Protein 3PQ1 (pdb70)

Organism: Homo sapiens (NCBI:txid9606)

InterPro domains:
  IPR002058 PAP/25A-associated [PF03828] (440-483)
  IPR041252 RL domain [PF17797] (63-131)
  IPR043519 Nucleotidyltransferase superfamily [G3DSA:3.30.460.10] (200-332)
  IPR043519 Nucleotidyltransferase superfamily [SSF81301] (184-344)
  IPR054708 Poly(A) RNA polymerase, mitochondrial-like, central palm domain [PF22600] (186-344)

Structure (mmCIF, N/CA/C/O backbone):
data_3PQ1
#
_entry.id   3PQ1
#
_cell.length_a   68.680
_cell.length_b   76.880
_cell.length_c   87.630
_cell.angle_alpha   90.00
_cell.angle_beta   103.39
_cell.angle_gamma   90.00
#
_symmetry.space_group_name_H-M   'P 1 21 1'
#
loop_
_atom_site.group_PDB
_atom_site.id
_atom_site.type_symbol
_atom_site.label_atom_id
_atom_site.label_alt_id
_atom_site.label_comp_id
_atom_site.label_asym_id
_atom_site.label_entity_id
_atom_site.label_seq_id
_atom_site.pdbx_PDB_ins_code
_atom_site.Cartn_x
_atom_site.Cartn_y
_atom_site.Cartn_z
_atom_site.occupancy
_atom_site.B_iso_or_equiv
_atom_site.auth_seq_id
_atom_site.auth_comp_id
_atom_site.auth_asym_id
_atom_site.auth_atom_id
_atom_site.pdbx_PDB_model_num
ATOM 1 N N . ARG A 1 40 ? 67.622 24.682 -16.650 1.00 33.11 62 ARG A N 1
ATOM 2 C CA . ARG A 1 40 ? 67.372 23.736 -15.559 1.00 47.79 62 ARG A CA 1
ATOM 3 C C . ARG A 1 40 ? 65.962 23.841 -14.982 1.00 61.63 62 ARG A C 1
ATOM 4 O O . ARG A 1 40 ? 65.665 23.173 -14.001 1.00 80.34 62 ARG A O 1
ATOM 12 N N . PHE A 1 41 ? 65.103 24.683 -15.561 1.00 54.40 63 PHE A N 1
ATOM 13 C CA . PHE A 1 41 ? 63.671 24.674 -15.215 1.00 52.98 63 PHE A CA 1
ATOM 14 C C . PHE A 1 41 ? 62.868 23.969 -16.296 1.00 46.75 63 PHE A C 1
ATOM 15 O O . PHE A 1 41 ? 62.144 23.022 -16.012 1.00 40.90 63 PHE A O 1
ATOM 23 N N . SER A 1 42 ? 62.983 24.433 -17.534 1.00 30.65 64 SER A N 1
ATOM 24 C CA . SER A 1 42 ? 62.257 23.802 -18.612 1.00 43.55 64 SER A CA 1
ATOM 25 C C . SER A 1 42 ? 62.633 22.331 -18.556 1.00 36.73 64 SER A C 1
ATOM 26 O O . SER A 1 42 ? 61.790 21.445 -18.701 1.00 30.41 64 SER A O 1
ATOM 29 N N . GLU A 1 43 ? 63.911 22.091 -18.299 1.00 48.87 65 GLU A N 1
ATOM 30 C CA . GLU A 1 43 ? 64.470 20.747 -18.177 1.00 56.47 65 GLU A CA 1
ATOM 31 C C . GLU A 1 43 ? 63.816 19.899 -17.065 1.00 40.88 65 GLU A C 1
ATOM 32 O O . GLU A 1 43 ? 63.280 18.826 -17.311 1.00 43.95 65 GLU A O 1
ATOM 46 N N . GLN A 1 45 ? 61.018 20.260 -15.551 1.00 35.83 67 GLN A N 1
ATOM 47 C CA . GLN A 1 45 ? 59.609 19.993 -15.851 1.00 46.33 67 GLN A CA 1
ATOM 48 C C . GLN A 1 45 ? 59.375 18.813 -16.801 1.00 39.38 67 GLN A C 1
ATOM 49 O O . GLN A 1 45 ? 58.355 18.153 -16.721 1.00 26.62 67 GLN A O 1
ATOM 55 N N . ASN A 1 46 ? 60.319 18.553 -17.696 1.00 42.40 68 ASN A N 1
ATOM 56 C CA . ASN A 1 46 ? 60.165 17.489 -18.678 1.00 34.32 68 ASN A CA 1
ATOM 57 C C . ASN A 1 46 ? 60.463 16.105 -18.134 1.00 41.66 68 ASN A C 1
ATOM 58 O O . ASN A 1 46 ? 59.815 15.136 -18.519 1.00 52.53 68 ASN A O 1
ATOM 63 N N . GLU A 1 47 ? 61.456 16.017 -17.254 1.00 44.16 69 GLU A N 1
ATOM 64 C CA . GLU A 1 47 ? 61.822 14.754 -16.615 1.00 50.03 69 GLU A CA 1
ATOM 65 C C . GLU A 1 47 ? 60.689 14.351 -15.673 1.00 56.85 69 GLU A C 1
ATOM 66 O O . GLU A 1 47 ? 60.406 13.168 -15.464 1.00 46.63 69 GLU A O 1
ATOM 72 N N . ARG A 1 48 ? 60.032 15.363 -15.121 1.00 57.68 70 ARG A N 1
ATOM 73 C CA . ARG A 1 48 ? 58.959 15.178 -14.156 1.00 60.26 70 ARG A CA 1
ATOM 74 C C . ARG A 1 48 ? 57.689 14.739 -14.872 1.00 43.55 70 ARG A C 1
ATOM 75 O O . ARG A 1 48 ? 56.890 13.975 -14.340 1.00 31.94 70 ARG A O 1
ATOM 83 N N . ARG A 1 49 ? 57.520 15.252 -16.086 1.00 33.06 71 ARG A N 1
ATOM 84 C CA . ARG A 1 49 ? 56.379 14.950 -16.927 1.00 28.36 71 ARG A CA 1
ATOM 85 C C . ARG A 1 49 ? 56.564 13.560 -17.497 1.00 36.57 71 ARG A C 1
ATOM 86 O O . ARG A 1 49 ? 55.709 12.696 -17.319 1.00 56.43 71 ARG A O 1
ATOM 94 N N . GLU A 1 50 ? 57.681 13.336 -18.176 1.00 29.82 72 GLU A N 1
ATOM 95 C CA . GLU A 1 50 ? 58.013 11.996 -18.641 1.00 46.52 72 GLU A CA 1
ATOM 96 C C . GLU A 1 50 ? 57.850 11.008 -17.487 1.00 54.33 72 GLU A C 1
ATOM 97 O O . GLU A 1 50 ? 57.491 9.847 -17.695 1.00 47.76 72 GLU A O 1
ATOM 103 N N . GLN A 1 51 ? 58.111 11.489 -16.271 1.00 54.06 73 GLN A N 1
ATOM 104 C CA . GLN A 1 51 ? 58.047 10.675 -15.060 1.00 62.66 73 GLN A CA 1
ATOM 105 C C . GLN A 1 51 ? 56.622 10.181 -14.781 1.00 57.01 73 GLN A C 1
ATOM 106 O O . GLN A 1 51 ? 56.413 9.007 -14.485 1.00 42.46 73 GLN A O 1
ATOM 112 N N . ALA A 1 52 ? 55.644 11.073 -14.894 1.00 42.18 74 ALA A N 1
ATOM 113 C CA . ALA A 1 52 ? 54.262 10.716 -14.617 1.00 7.51 74 ALA A CA 1
ATOM 114 C C . ALA A 1 52 ? 53.681 9.851 -15.721 1.00 30.13 74 ALA A C 1
ATOM 115 O O . ALA A 1 52 ? 52.719 9.117 -15.518 1.00 43.41 74 ALA A O 1
ATOM 117 N N . GLN A 1 53 ? 54.267 9.953 -16.901 1.00 11.80 75 GLN A N 1
ATOM 118 C CA . GLN A 1 53 ? 53.809 9.180 -18.031 1.00 27.71 75 GLN A CA 1
ATOM 119 C C . GLN A 1 53 ? 53.879 7.699 -17.725 1.00 41.12 75 GLN A C 1
ATOM 120 O O . GLN A 1 53 ? 53.048 6.925 -18.217 1.00 41.38 75 GLN A O 1
ATOM 126 N N . ARG A 1 54 ? 54.866 7.315 -16.909 1.00 28.96 76 ARG A N 1
ATOM 127 C CA . ARG A 1 54 ? 55.079 5.917 -16.535 1.00 29.24 76 ARG A CA 1
ATOM 128 C C . ARG A 1 54 ? 54.468 5.659 -15.192 1.00 12.08 76 ARG A C 1
ATOM 129 O O . ARG A 1 54 ? 54.611 4.598 -14.630 1.00 26.23 76 ARG A O 1
ATOM 137 N N . THR A 1 55 ? 53.775 6.650 -14.677 1.00 30.43 77 THR A N 1
ATOM 138 C CA . THR A 1 55 ? 53.119 6.514 -13.393 1.00 53.15 77 THR A CA 1
ATOM 139 C C . THR A 1 55 ? 51.626 6.195 -13.554 1.00 48.55 77 THR A C 1
ATOM 140 O O . THR A 1 55 ? 50.972 6.641 -14.488 1.00 52.55 77 THR A O 1
ATOM 144 N N . VAL A 1 56 ? 51.106 5.401 -12.635 1.00 30.32 78 VAL A N 1
ATOM 145 C CA . VAL A 1 56 ? 49.731 4.965 -12.665 1.00 21.62 78 VAL A CA 1
ATOM 146 C C . VAL A 1 56 ? 49.124 5.191 -11.279 1.00 28.55 78 VAL A C 1
ATOM 147 O O . VAL A 1 56 ? 49.784 4.983 -10.282 1.00 34.05 78 VAL A O 1
ATOM 151 N N . LEU A 1 57 ? 47.873 5.624 -11.203 1.00 15.23 79 LEU A N 1
ATOM 152 C CA . LEU A 1 57 ? 47.248 5.881 -9.915 1.00 7.67 79 LEU A CA 1
ATOM 153 C C . LEU A 1 57 ? 46.139 4.883 -9.614 1.00 33.77 79 LEU A C 1
ATOM 154 O O . LEU A 1 57 ? 45.108 4.885 -10.264 1.00 44.28 79 LEU A O 1
ATOM 159 N N . ILE A 1 58 ? 46.345 4.054 -8.603 1.00 21.44 80 ILE A N 1
ATOM 160 C CA . ILE A 1 58 ? 45.435 2.961 -8.283 1.00 10.48 80 ILE A CA 1
ATOM 161 C C . ILE A 1 58 ? 44.635 3.211 -7.021 1.00 17.00 80 ILE A C 1
ATOM 162 O O . ILE A 1 58 ? 45.166 3.670 -6.032 1.00 24.89 80 ILE A O 1
ATOM 167 N N . HIS A 1 59 ? 43.351 2.900 -7.045 1.00 32.15 81 HIS A N 1
ATOM 168 C CA . HIS A 1 59 ? 42.521 3.019 -5.849 1.00 38.97 81 HIS A CA 1
ATOM 169 C C . HIS A 1 59 ? 42.388 1.637 -5.229 1.00 52.08 81 HIS A C 1
ATOM 170 O O . HIS A 1 59 ? 42.310 0.634 -5.945 1.00 68.86 81 HIS A O 1
ATOM 177 N N . CYS A 1 60 ? 42.367 1.576 -3.902 1.00 30.52 82 CYS A N 1
ATOM 178 C CA . CYS A 1 60 ? 42.422 0.284 -3.219 1.00 56.72 82 CYS A CA 1
ATOM 179 C C . CYS A 1 60 ? 41.552 0.180 -1.964 1.00 69.80 82 CYS A C 1
ATOM 180 O O . CYS A 1 60 ? 41.051 1.182 -1.476 1.00 91.28 82 CYS A O 1
ATOM 183 N N . PRO A 1 61 ? 41.344 -1.047 -1.460 1.00 46.94 83 PRO A N 1
ATOM 184 C CA . PRO A 1 61 ? 40.453 -1.269 -0.323 1.00 51.98 83 PRO A CA 1
ATOM 185 C C . PRO A 1 61 ? 41.136 -0.766 0.916 1.00 72.92 83 PRO A C 1
ATOM 186 O O . PRO A 1 61 ? 40.999 0.404 1.252 1.00 91.33 83 PRO A O 1
ATOM 190 N N . GLU A 1 62 ? 41.888 -1.643 1.573 1.00 79.23 84 GLU A N 1
ATOM 191 C CA . GLU A 1 62 ? 42.641 -1.259 2.758 1.00 78.69 84 GLU A CA 1
ATOM 192 C C . GLU A 1 62 ? 43.632 -2.320 3.234 1.00 77.65 84 GLU A C 1
ATOM 193 O O . GLU A 1 62 ? 43.730 -2.576 4.430 1.00 72.07 84 GLU A O 1
ATOM 199 N N . LYS A 1 63 ? 44.373 -2.934 2.312 1.00 82.29 85 LYS A N 1
ATOM 200 C CA . LYS A 1 63 ? 45.429 -3.872 2.705 1.00 67.43 85 LYS A CA 1
ATOM 201 C C . LYS A 1 63 ? 46.625 -3.849 1.766 1.00 43.76 85 LYS A C 1
ATOM 202 O O . LYS A 1 63 ? 47.561 -4.637 1.939 1.00 38.45 85 LYS A O 1
ATOM 208 N N . ASN A 1 67 ? 52.740 -5.952 0.292 1.00 39.28 89 ASN A N 1
ATOM 209 C CA . ASN A 1 67 ? 53.728 -6.645 -0.541 1.00 71.58 89 ASN A CA 1
ATOM 210 C C . ASN A 1 67 ? 53.120 -7.687 -1.472 1.00 81.82 89 ASN A C 1
ATOM 211 O O . ASN A 1 67 ? 53.660 -7.949 -2.544 1.00 95.91 89 ASN A O 1
ATOM 216 N N . LYS A 1 68 ? 51.991 -8.266 -1.075 1.00 60.87 90 LYS A N 1
ATOM 217 C CA . LYS A 1 68 ? 51.230 -9.092 -2.000 1.00 66.82 90 LYS A CA 1
ATOM 218 C C . LYS A 1 68 ? 50.786 -8.153 -3.111 1.00 72.81 90 LYS A C 1
ATOM 219 O O . LYS A 1 68 ? 50.562 -8.556 -4.256 1.00 61.20 90 LYS A O 1
ATOM 225 N N . PHE A 1 69 ? 50.691 -6.879 -2.754 1.00 73.95 91 PHE A N 1
ATOM 226 C CA . PHE A 1 69 ? 50.164 -5.866 -3.646 1.00 71.82 91 PHE A CA 1
ATOM 227 C C . PHE A 1 69 ? 51.189 -5.443 -4.709 1.00 61.24 91 PHE A C 1
ATOM 228 O O . PHE A 1 69 ? 50.858 -5.241 -5.881 1.00 42.45 91 PHE A O 1
ATOM 236 N N . LEU A 1 70 ? 52.443 -5.310 -4.322 1.00 28.35 92 LEU A N 1
ATOM 237 C CA . LEU A 1 70 ? 53.429 -5.065 -5.344 1.00 26.33 92 LEU A CA 1
ATOM 238 C C . LEU A 1 70 ? 53.667 -6.375 -6.065 1.00 38.48 92 LEU A C 1
ATOM 239 O O . LEU A 1 70 ? 53.803 -6.390 -7.281 1.00 41.10 92 LEU A O 1
ATOM 244 N N . LYS A 1 71 ? 53.679 -7.480 -5.319 1.00 32.62 93 LYS A N 1
ATOM 245 C CA . LYS A 1 71 ? 53.877 -8.800 -5.921 1.00 44.58 93 LYS A CA 1
ATOM 246 C C . LYS A 1 71 ? 52.956 -8.961 -7.104 1.00 43.95 93 LYS A C 1
ATOM 247 O O . LYS A 1 71 ? 53.309 -9.558 -8.119 1.00 26.98 93 LYS A O 1
ATOM 253 N N . TYR A 1 72 ? 51.747 -8.448 -6.930 1.00 63.09 94 TYR A N 1
ATOM 254 C CA . TYR A 1 72 ? 50.798 -8.295 -8.010 1.00 51.70 94 TYR A CA 1
ATOM 255 C C . TYR A 1 72 ? 51.387 -7.363 -9.069 1.00 42.69 94 TYR A C 1
ATOM 256 O O . TYR A 1 72 ? 52.083 -7.816 -9.957 1.00 33.70 94 TYR A O 1
ATOM 265 N N . LEU A 1 73 ? 51.143 -6.062 -8.961 1.00 38.64 95 LEU A N 1
ATOM 266 C CA . LEU A 1 73 ? 51.619 -5.121 -9.977 1.00 25.74 95 LEU A CA 1
ATOM 267 C C . LEU A 1 73 ? 52.989 -5.460 -10.546 1.00 25.83 95 LEU A C 1
ATOM 268 O O . LEU A 1 73 ? 53.303 -5.103 -11.667 1.00 35.48 95 LEU A O 1
ATOM 273 N N . SER A 1 74 ? 53.818 -6.145 -9.782 1.00 23.13 96 SER A N 1
ATOM 274 C CA . SER A 1 74 ? 55.164 -6.407 -10.252 1.00 34.01 96 SER A CA 1
ATOM 275 C C . SER A 1 74 ? 55.101 -7.208 -11.528 1.00 47.11 96 SER A C 1
ATOM 276 O O . SER A 1 74 ? 56.033 -7.180 -12.318 1.00 73.90 96 SER A O 1
ATOM 279 N N . GLN A 1 75 ? 53.989 -7.918 -11.723 1.00 64.98 97 GLN A N 1
ATOM 280 C CA . GLN A 1 75 ? 53.827 -8.856 -12.840 1.00 57.63 97 GLN A CA 1
ATOM 281 C C . GLN A 1 75 ? 53.617 -8.137 -14.153 1.00 67.21 97 GLN A C 1
ATOM 282 O O . GLN A 1 75 ? 53.405 -8.779 -15.178 1.00 92.48 97 GLN A O 1
ATOM 288 N N . PHE A 1 76 ? 53.643 -6.809 -14.128 1.00 41.11 98 PHE A N 1
ATOM 289 C CA . PHE A 1 76 ? 53.509 -6.047 -15.358 1.00 19.55 98 PHE A CA 1
ATOM 290 C C . PHE A 1 76 ? 54.803 -5.290 -15.663 1.00 23.78 98 PHE A C 1
ATOM 291 O O . PHE A 1 76 ? 54.796 -4.295 -16.372 1.00 27.32 98 PHE A O 1
ATOM 299 N N . GLY A 1 77 ? 55.923 -5.770 -15.142 1.00 11.15 99 GLY A N 1
ATOM 300 C CA . GLY A 1 77 ? 57.181 -5.072 -15.324 1.00 18.31 99 GLY A CA 1
ATOM 301 C C . GLY A 1 77 ? 57.650 -4.522 -13.989 1.00 41.29 99 GLY A C 1
ATOM 302 O O . GLY A 1 77 ? 56.853 -4.390 -13.059 1.00 29.18 99 GLY A O 1
ATOM 303 N N . PRO A 1 78 ? 58.953 -4.217 -13.883 1.00 48.25 100 PRO A N 1
ATOM 304 C CA . PRO A 1 78 ? 59.613 -3.693 -12.681 1.00 56.71 100 PRO A CA 1
ATOM 305 C C . PRO A 1 78 ? 58.748 -2.809 -11.767 1.00 63.45 100 PRO A C 1
ATOM 306 O O . PRO A 1 78 ? 57.753 -3.309 -11.254 1.00 67.30 100 PRO A O 1
ATOM 310 N N . ILE A 1 79 ? 59.136 -1.552 -11.555 1.00 10.84 101 ILE A N 1
ATOM 311 C CA . ILE A 1 79 ? 58.462 -0.655 -10.603 1.00 50.91 101 ILE A CA 1
ATOM 312 C C . ILE A 1 79 ? 59.462 0.187 -9.786 1.00 46.04 101 ILE A C 1
ATOM 313 O O . ILE A 1 79 ? 60.021 -0.278 -8.780 1.00 31.88 101 ILE A O 1
ATOM 318 N N . ASN A 1 80 ? 59.693 1.427 -10.210 1.00 32.20 102 ASN A N 1
ATOM 319 C CA . ASN A 1 80 ? 60.654 2.270 -9.507 1.00 38.90 102 ASN A CA 1
ATOM 320 C C . ASN A 1 80 ? 60.222 2.468 -8.068 1.00 25.38 102 ASN A C 1
ATOM 321 O O . ASN A 1 80 ? 60.259 1.538 -7.271 1.00 45.07 102 ASN A O 1
ATOM 326 N N . ASN A 1 81 ? 59.802 3.682 -7.737 1.00 14.36 103 ASN A N 1
ATOM 327 C CA . ASN A 1 81 ? 59.205 3.931 -6.439 1.00 35.68 103 ASN A CA 1
ATOM 328 C C . ASN A 1 81 ? 57.706 3.765 -6.493 1.00 40.38 103 ASN A C 1
ATOM 329 O O . ASN A 1 81 ? 57.137 3.412 -7.529 1.00 33.46 103 ASN A O 1
ATOM 334 N N . HIS A 1 82 ? 57.087 4.016 -5.351 1.00 39.75 104 HIS A N 1
ATOM 335 C CA . HIS A 1 82 ? 55.659 3.904 -5.186 1.00 38.96 104 HIS A CA 1
ATOM 336 C C . HIS A 1 82 ? 55.372 4.497 -3.825 1.00 38.41 104 HIS A C 1
ATOM 337 O O . HIS A 1 82 ? 56.285 4.655 -3.012 1.00 48.82 104 HIS A O 1
ATOM 344 N N . PHE A 1 83 ? 54.113 4.830 -3.569 1.00 10.78 105 PHE A N 1
ATOM 345 C CA . PHE A 1 83 ? 53.754 5.408 -2.282 1.00 17.30 105 PHE A CA 1
ATOM 346 C C . PHE A 1 83 ? 52.254 5.511 -2.075 1.00 24.60 105 PHE A C 1
ATOM 347 O O . PHE A 1 83 ? 51.488 5.563 -3.026 1.00 9.53 105 PHE A O 1
ATOM 355 N N . PHE A 1 84 ? 51.851 5.517 -0.809 1.00 35.64 106 PHE A N 1
ATOM 356 C CA . PHE A 1 84 ? 50.446 5.605 -0.445 1.00 24.12 106 PHE A CA 1
ATOM 357 C C . PHE A 1 84 ? 50.077 7.007 -0.007 1.00 27.45 106 PHE A C 1
ATOM 358 O O . PHE A 1 84 ? 50.927 7.875 0.140 1.00 43.84 106 PHE A O 1
ATOM 366 N N . TYR A 1 85 ? 48.793 7.221 0.168 1.00 10.14 107 TYR A N 1
ATOM 367 C CA . TYR A 1 85 ? 48.270 8.478 0.628 1.00 22.84 107 TYR A CA 1
ATOM 368 C C . TYR A 1 85 ? 46.793 8.219 0.586 1.00 23.59 107 TYR A C 1
ATOM 369 O O . TYR A 1 85 ? 46.359 7.243 -0.002 1.00 30.18 107 TYR A O 1
ATOM 378 N N . GLU A 1 86 ? 46.008 9.077 1.207 1.00 21.57 108 GLU A N 1
ATOM 379 C CA . GLU A 1 86 ? 44.587 8.817 1.268 1.00 34.81 108 GLU A CA 1
ATOM 380 C C . GLU A 1 86 ? 43.756 10.084 1.326 1.00 41.06 108 GLU A C 1
ATOM 381 O O . GLU A 1 86 ? 43.755 10.770 2.332 1.00 24.06 108 GLU A O 1
ATOM 387 N N . SER A 1 87 ? 43.059 10.382 0.230 1.00 44.46 109 SER A N 1
ATOM 388 C CA . SER A 1 87 ? 42.180 11.535 0.163 1.00 34.14 109 SER A CA 1
ATOM 389 C C . SER A 1 87 ? 40.970 11.256 1.013 1.00 39.98 109 SER A C 1
ATOM 390 O O . SER A 1 87 ? 41.004 11.467 2.218 1.00 70.30 109 SER A O 1
ATOM 393 N N . PHE A 1 88 ? 39.889 10.791 0.401 1.00 47.09 110 PHE A N 1
ATOM 394 C CA . PHE A 1 88 ? 38.792 10.280 1.214 1.00 62.27 110 PHE A CA 1
ATOM 395 C C . PHE A 1 88 ? 38.674 8.761 1.060 1.00 63.44 110 PHE A C 1
ATOM 396 O O . PHE A 1 88 ? 37.587 8.190 1.134 1.00 77.10 110 PHE A O 1
ATOM 404 N N . GLY A 1 89 ? 39.829 8.132 0.855 1.00 23.52 111 GLY A N 1
ATOM 405 C CA . GLY A 1 89 ? 39.981 6.700 0.749 1.00 13.88 111 GLY A CA 1
ATOM 406 C C . GLY A 1 89 ? 41.461 6.453 0.546 1.00 23.98 111 GLY A C 1
ATOM 407 O O . GLY A 1 89 ? 42.209 7.405 0.488 1.00 30.49 111 GLY A O 1
ATOM 408 N N . LEU A 1 90 ? 41.896 5.205 0.414 1.00 33.15 112 LEU A N 1
ATOM 409 C CA . LEU A 1 90 ? 43.324 4.928 0.332 1.00 24.59 112 LEU A CA 1
ATOM 410 C C . LEU A 1 90 ? 43.779 4.660 -1.084 1.00 9.73 112 LEU A C 1
ATOM 411 O O . LEU A 1 90 ? 43.192 3.844 -1.766 1.00 21.02 112 LEU A O 1
ATOM 416 N N . TYR A 1 91 ? 44.841 5.327 -1.515 1.00 12.14 113 TYR A N 1
ATOM 417 C CA . TYR A 1 91 ? 45.286 5.234 -2.890 1.00 9.14 113 TYR A CA 1
ATOM 418 C C . TYR A 1 91 ? 46.730 4.900 -2.972 1.00 9.18 113 TYR A C 1
ATOM 419 O O . TYR A 1 91 ? 47.501 5.201 -2.081 1.00 29.00 113 TYR A O 1
ATOM 428 N N . ALA A 1 92 ? 47.098 4.293 -4.079 1.00 17.00 114 ALA A N 1
ATOM 429 C CA . ALA A 1 92 ? 48.470 3.934 -4.315 1.00 13.43 114 ALA A CA 1
ATOM 430 C C . ALA A 1 92 ? 48.953 4.733 -5.499 1.00 16.18 114 ALA A C 1
ATOM 431 O O . ALA A 1 92 ? 48.235 4.867 -6.481 1.00 31.70 114 ALA A O 1
ATOM 433 N N . VAL A 1 93 ? 50.154 5.290 -5.399 1.00 19.79 115 VAL A N 1
ATOM 434 C CA . VAL A 1 93 ? 50.770 5.980 -6.522 1.00 8.53 115 VAL A CA 1
ATOM 435 C C . VAL A 1 93 ? 52.015 5.231 -6.957 1.00 21.87 115 VAL A C 1
ATOM 436 O O . VAL A 1 93 ? 53.058 5.329 -6.324 1.00 43.10 115 VAL A O 1
ATOM 440 N N . VAL A 1 94 ? 51.910 4.482 -8.041 1.00 23.35 116 VAL A N 1
ATOM 441 C CA . VAL A 1 94 ? 52.996 3.620 -8.464 1.00 15.54 116 VAL A CA 1
ATOM 442 C C . VAL A 1 94 ? 53.605 4.093 -9.759 1.00 8.61 116 VAL A C 1
ATOM 443 O O . VAL A 1 94 ? 52.901 4.492 -10.665 1.00 61.03 116 VAL A O 1
ATOM 447 N N . GLU A 1 95 ? 54.924 4.031 -9.838 1.00 34.72 117 GLU A N 1
ATOM 448 C CA . GLU A 1 95 ? 55.645 4.487 -11.006 1.00 22.86 117 GLU A CA 1
ATOM 449 C C . GLU A 1 95 ? 56.518 3.378 -11.553 1.00 44.70 117 GLU A C 1
ATOM 450 O O . GLU A 1 95 ? 57.484 2.968 -10.910 1.00 59.00 117 GLU A O 1
ATOM 456 N N . PHE A 1 96 ? 56.171 2.907 -12.747 1.00 49.25 118 PHE A N 1
ATOM 457 C CA . PHE A 1 96 ? 56.860 1.793 -13.389 1.00 45.05 118 PHE A CA 1
ATOM 458 C C . PHE A 1 96 ? 58.196 2.208 -13.991 1.00 45.59 118 PHE A C 1
ATOM 459 O O . PHE A 1 96 ? 58.521 3.396 -14.060 1.00 35.48 118 PHE A O 1
ATOM 467 N N . CYS A 1 97 ? 58.955 1.213 -14.437 1.00 25.80 119 CYS A N 1
ATOM 468 C CA . CYS A 1 97 ? 60.322 1.419 -14.863 1.00 15.61 119 CYS A CA 1
ATOM 469 C C . CYS A 1 97 ? 60.419 1.439 -16.386 1.00 35.80 119 CYS A C 1
ATOM 470 O O . CYS A 1 97 ? 60.898 2.407 -16.982 1.00 29.52 119 CYS A O 1
ATOM 473 N N . SER A 1 101 ? 55.603 -1.364 -21.525 1.00 10.24 123 SER A N 1
ATOM 474 C CA . SER A 1 101 ? 55.661 -0.492 -20.382 1.00 52.28 123 SER A CA 1
ATOM 475 C C . SER A 1 101 ? 54.459 -0.749 -19.480 1.00 48.93 123 SER A C 1
ATOM 476 O O . SER A 1 101 ? 54.531 -1.521 -18.510 1.00 12.32 123 SER A O 1
ATOM 479 N N . ILE A 1 102 ? 53.348 -0.120 -19.851 1.00 39.51 124 ILE A N 1
ATOM 480 C CA . ILE A 1 102 ? 52.261 0.196 -18.939 1.00 14.46 124 ILE A CA 1
ATOM 481 C C . ILE A 1 102 ? 50.965 -0.114 -19.628 1.00 35.82 124 ILE A C 1
ATOM 482 O O . ILE A 1 102 ? 49.908 -0.145 -19.014 1.00 34.64 124 ILE A O 1
ATOM 487 N N . GLY A 1 103 ? 51.055 -0.342 -20.930 1.00 46.91 125 GLY A N 1
ATOM 488 C CA . GLY A 1 103 ? 49.907 -0.808 -21.675 1.00 52.05 125 GLY A CA 1
ATOM 489 C C . GLY A 1 103 ? 49.455 -2.189 -21.216 1.00 46.05 125 GLY A C 1
ATOM 490 O O . GLY A 1 103 ? 48.266 -2.516 -21.275 1.00 25.49 125 GLY A O 1
ATOM 491 N N . SER A 1 104 ? 50.400 -3.001 -20.751 1.00 34.86 126 SER A N 1
ATOM 492 C CA . SER A 1 104 ? 50.096 -4.372 -20.349 1.00 54.45 126 SER A CA 1
ATOM 493 C C . SER A 1 104 ? 49.189 -4.434 -19.127 1.00 67.63 126 SER A C 1
ATOM 494 O O . SER A 1 104 ? 48.335 -5.317 -19.016 1.00 87.58 126 SER A O 1
ATOM 497 N N . LEU A 1 105 ? 49.392 -3.504 -18.203 1.00 56.96 127 LEU A N 1
ATOM 498 C CA . LEU A 1 105 ? 48.561 -3.431 -17.015 1.00 48.68 127 LEU A CA 1
ATOM 499 C C . LEU A 1 105 ? 47.125 -3.119 -17.385 1.00 52.68 127 LEU A C 1
ATOM 500 O O . LEU A 1 105 ? 46.211 -3.757 -16.866 1.00 48.78 127 LEU A O 1
ATOM 505 N N . GLN A 1 106 ? 46.933 -2.148 -18.283 1.00 51.45 128 GLN A N 1
ATOM 506 C CA . GLN A 1 106 ? 45.595 -1.820 -18.786 1.00 44.43 128 GLN A CA 1
ATOM 507 C C . GLN A 1 106 ? 44.911 -3.097 -19.270 1.00 66.14 128 GLN A C 1
ATOM 508 O O . GLN A 1 106 ? 43.708 -3.266 -19.102 1.00 75.84 128 GLN A O 1
ATOM 514 N N . ASN A 1 107 ? 45.702 -3.993 -19.860 1.00 67.88 129 ASN A N 1
ATOM 515 C CA . ASN A 1 107 ? 45.260 -5.344 -20.215 1.00 60.00 129 ASN A CA 1
ATOM 516 C C . ASN A 1 107 ? 45.210 -6.281 -19.011 1.00 63.48 129 ASN A C 1
ATOM 517 O O . ASN A 1 107 ? 45.872 -7.317 -18.997 1.00 64.35 129 ASN A O 1
ATOM 522 N N . GLY A 1 108 ? 44.449 -5.913 -17.992 1.00 57.89 130 GLY A N 1
ATOM 523 C CA . GLY A 1 108 ? 44.296 -6.770 -16.835 1.00 28.04 130 GLY A CA 1
ATOM 524 C C . GLY A 1 108 ? 43.135 -6.269 -16.003 1.00 43.96 130 GLY A C 1
ATOM 525 O O . GLY A 1 108 ? 43.330 -5.883 -14.864 1.00 63.86 130 GLY A O 1
ATOM 526 N N . THR A 1 109 ? 41.923 -6.279 -16.557 1.00 54.42 131 THR A N 1
ATOM 527 C CA . THR A 1 109 ? 40.798 -5.632 -15.881 1.00 65.65 131 THR A CA 1
ATOM 528 C C . THR A 1 109 ? 39.514 -6.473 -15.717 1.00 53.13 131 THR A C 1
ATOM 529 O O . THR A 1 109 ? 39.551 -7.691 -15.850 1.00 27.60 131 THR A O 1
ATOM 533 N N . HIS A 1 110 ? 38.393 -5.833 -15.392 1.00 36.35 132 HIS A N 1
ATOM 534 C CA . HIS A 1 110 ? 37.156 -6.590 -15.208 1.00 53.20 132 HIS A CA 1
ATOM 535 C C . HIS A 1 110 ? 35.891 -5.967 -15.846 1.00 58.98 132 HIS A C 1
ATOM 536 O O . HIS A 1 110 ? 35.610 -6.216 -17.026 1.00 45.55 132 HIS A O 1
ATOM 543 N N . THR A 1 111 ? 35.128 -5.178 -15.089 1.00 58.66 133 THR A N 1
ATOM 544 C CA . THR A 1 111 ? 33.908 -4.571 -15.637 1.00 67.65 133 THR A CA 1
ATOM 545 C C . THR A 1 111 ? 33.477 -3.270 -14.939 1.00 56.52 133 THR A C 1
ATOM 546 O O . THR A 1 111 ? 33.643 -2.165 -15.479 1.00 42.93 133 THR A O 1
ATOM 550 N N . UNK A 1 113 ? 48.991 -1.007 9.064 1.00 30.46 151 UNK A N 1
ATOM 551 C CA . UNK A 1 113 ? 50.108 -1.733 8.465 1.00 33.75 151 UNK A CA 1
ATOM 552 C C . UNK A 1 113 ? 50.653 -1.083 7.185 1.00 41.32 151 UNK A C 1
ATOM 553 O O . UNK A 1 113 ? 51.694 -1.506 6.688 1.00 40.49 151 UNK A O 1
ATOM 555 N N . UNK A 1 114 ? 49.968 -0.066 6.650 1.00 51.39 152 UNK A N 1
ATOM 556 C CA . UNK A 1 114 ? 50.498 0.691 5.499 1.00 44.93 152 UNK A CA 1
ATOM 557 C C . UNK A 1 114 ? 50.794 2.151 5.861 1.00 44.87 152 UNK A C 1
ATOM 558 O O . UNK A 1 114 ? 50.006 2.793 6.563 1.00 13.22 152 UNK A O 1
ATOM 560 N N . UNK A 1 115 ? 51.927 2.669 5.387 1.00 12.96 153 UNK A N 1
ATOM 561 C CA . UNK A 1 115 ? 52.276 4.074 5.629 1.00 59.24 153 UNK A CA 1
ATOM 562 C C . UNK A 1 115 ? 51.744 5.055 4.572 1.00 46.41 153 UNK A C 1
ATOM 563 O O . UNK A 1 115 ? 52.125 4.997 3.407 1.00 55.49 153 UNK A O 1
ATOM 565 N N . UNK A 1 116 ? 50.859 5.951 4.993 1.00 36.70 154 UNK A N 1
ATOM 566 C CA . UNK A 1 116 ? 50.343 6.995 4.122 1.00 53.12 154 UNK A CA 1
ATOM 567 C C . UNK A 1 116 ? 51.281 8.222 4.125 1.00 35.63 154 UNK A C 1
ATOM 568 O O . UNK A 1 116 ? 51.731 8.671 5.174 1.00 34.09 154 UNK A O 1
ATOM 570 N N . UNK A 1 117 ? 51.587 8.740 2.940 1.00 16.58 155 UNK A N 1
ATOM 571 C CA . UNK A 1 117 ? 52.492 9.864 2.778 1.00 11.58 155 UNK A CA 1
ATOM 572 C C . UNK A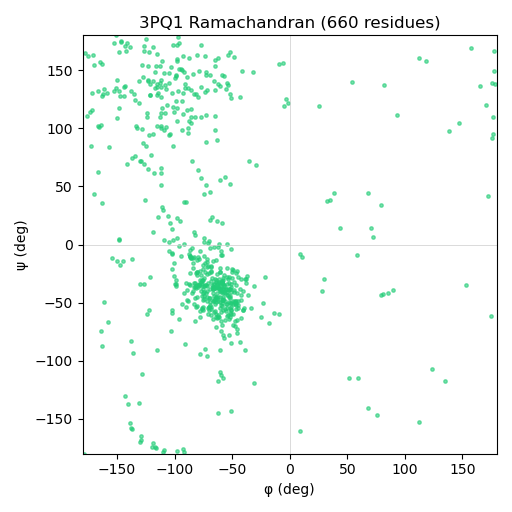 1 117 ? 51.695 11.160 2.741 1.00 54.39 155 UNK A C 1
ATOM 573 O O . UNK A 1 117 ? 51.152 11.530 1.699 1.00 58.68 155 UNK A O 1
ATOM 575 N N . UNK A 1 118 ? 51.638 11.843 3.883 1.00 61.63 156 UNK A N 1
ATOM 576 C CA . UNK A 1 118 ? 50.782 13.023 4.086 1.00 56.80 156 UNK A CA 1
ATOM 577 C C . UNK A 1 118 ? 50.899 14.123 3.008 1.00 55.07 156 UNK A C 1
ATOM 578 O O . UNK A 1 118 ? 51.990 14.605 2.695 1.00 56.03 156 UNK A O 1
ATOM 580 N N . UNK A 1 119 ? 49.758 14.495 2.430 1.00 55.43 157 UNK A N 1
ATOM 581 C CA . UNK A 1 119 ? 49.731 15.334 1.230 1.00 52.46 157 UNK A CA 1
ATOM 582 C C . UNK A 1 119 ? 48.857 16.575 1.456 1.00 19.70 157 UNK A C 1
ATOM 583 O O . UNK A 1 119 ? 49.127 17.417 2.319 1.00 19.13 157 UNK A O 1
ATOM 585 N N . ASN A 1 121 ? 48.463 22.564 11.669 1.00 73.79 173 ASN A N 1
ATOM 586 C CA . ASN A 1 121 ? 48.741 23.996 11.635 1.00 83.67 173 ASN A CA 1
ATOM 587 C C . ASN A 1 121 ? 49.180 24.524 12.986 1.00 80.88 173 ASN A C 1
ATOM 588 O O . ASN A 1 121 ? 50.315 24.953 13.145 1.00 83.59 173 ASN A O 1
ATOM 593 N N . LYS A 1 122 ? 48.267 24.509 13.952 1.00 85.11 174 LYS A N 1
ATOM 594 C CA . LYS A 1 122 ? 48.557 25.025 15.287 1.00 94.82 174 LYS A CA 1
ATOM 595 C C . LYS A 1 122 ? 49.658 24.204 15.951 1.00 79.82 174 LYS A C 1
ATOM 596 O O . LYS A 1 122 ? 50.468 24.722 16.727 1.00 42.49 174 LYS A O 1
ATOM 602 N N . GLN A 1 123 ? 49.674 22.913 15.648 1.00 78.34 175 GLN A N 1
ATOM 603 C CA . GLN A 1 123 ? 50.695 22.030 16.174 1.00 64.83 175 GLN A CA 1
ATOM 604 C C . GLN A 1 123 ? 52.059 22.494 15.727 1.00 49.43 175 GLN A C 1
ATOM 605 O O . GLN A 1 123 ? 53.066 22.138 16.309 1.00 48.26 175 GLN A O 1
ATOM 611 N N . LEU A 1 124 ? 52.087 23.288 14.675 1.00 56.02 176 LEU A N 1
ATOM 612 C CA . LEU A 1 124 ? 53.331 23.856 14.210 1.00 62.05 176 LEU A CA 1
ATOM 613 C C . LEU A 1 124 ? 53.816 24.905 15.203 1.00 76.94 176 LEU A C 1
ATOM 614 O O . LEU A 1 124 ? 54.990 24.929 15.556 1.00 66.71 176 LEU A O 1
ATOM 619 N N . PHE A 1 125 ? 52.909 25.779 15.639 1.00 91.61 177 PHE A N 1
ATOM 620 C CA . PHE A 1 125 ? 53.250 26.814 16.609 1.00 96.26 177 PHE A CA 1
ATOM 621 C C . PHE A 1 125 ? 54.046 26.169 17.729 1.00 77.72 177 PHE A C 1
ATOM 622 O O . PHE A 1 125 ? 55.158 26.591 18.030 1.00 83.12 177 PHE A O 1
ATOM 630 N N . GLU A 1 126 ? 53.471 25.133 18.335 1.00 59.85 178 GLU A N 1
ATOM 631 C CA . GLU A 1 126 ? 54.076 24.482 19.494 1.00 49.92 178 GLU A CA 1
ATOM 632 C C . GLU A 1 126 ? 55.357 23.709 19.188 1.00 35.48 178 GLU A C 1
ATOM 633 O O . GLU A 1 126 ? 56.132 23.404 20.088 1.00 44.60 178 GLU A O 1
ATOM 639 N N . LEU A 1 127 ? 55.578 23.385 17.924 1.00 35.51 179 LEU A N 1
ATOM 640 C CA . LEU A 1 127 ? 56.792 22.674 17.523 1.00 52.36 179 LEU A CA 1
ATOM 641 C C . LEU A 1 127 ? 57.995 23.596 17.286 1.00 52.37 179 LEU A C 1
ATOM 642 O O . LEU A 1 127 ? 59.148 23.149 17.301 1.00 31.39 179 LEU A O 1
ATOM 647 N N . LEU A 1 128 ? 57.725 24.878 17.055 1.00 45.91 180 LEU A N 1
ATOM 648 C CA . LEU A 1 128 ? 58.785 25.864 16.892 1.00 48.84 180 LEU A CA 1
ATOM 649 C C . LEU A 1 128 ? 59.421 26.216 18.231 1.00 55.81 180 LEU A C 1
ATOM 650 O O . LEU A 1 128 ? 60.601 26.561 18.296 1.00 58.68 180 LEU A O 1
ATOM 655 N N . CYS A 1 129 ? 58.628 26.141 19.295 1.00 46.31 181 CYS A N 1
ATOM 656 C CA . CYS A 1 129 ? 59.103 26.491 20.623 1.00 44.74 181 CYS A CA 1
ATOM 657 C C . CYS A 1 129 ? 60.110 25.473 21.180 1.00 55.64 181 CYS A C 1
ATOM 658 O O . CYS A 1 129 ? 60.567 25.607 22.317 1.00 67.20 181 CYS A O 1
ATOM 661 N N . TYR A 1 130 ? 60.454 24.466 20.372 1.00 49.18 182 TYR A N 1
ATOM 662 C CA . TYR A 1 130 ? 61.430 23.432 20.744 1.00 48.17 182 TYR A CA 1
ATOM 663 C C . TYR A 1 130 ? 62.634 23.433 19.809 1.00 49.36 182 TYR A C 1
ATOM 664 O O . TYR A 1 130 ? 63.445 22.516 19.820 1.00 27.88 182 TYR A O 1
ATOM 673 N N . ALA A 1 131 ? 62.730 24.467 18.985 1.00 52.64 183 ALA A N 1
ATOM 674 C CA . ALA A 1 131 ? 63.879 24.670 18.113 1.00 48.09 183 ALA A CA 1
ATOM 675 C C . ALA A 1 131 ? 64.876 25.568 18.831 1.00 43.97 183 ALA A C 1
ATOM 676 O O . ALA A 1 131 ? 64.509 26.255 19.778 1.00 56.82 183 ALA A O 1
ATOM 678 N N . GLU A 1 132 ? 66.127 25.579 18.384 1.00 29.62 184 GLU A N 1
ATOM 679 C CA . GLU A 1 132 ? 67.187 26.198 19.179 1.00 48.66 184 GLU A CA 1
ATOM 680 C C . GLU A 1 132 ? 67.636 27.581 18.727 1.00 48.67 184 GLU A C 1
ATOM 681 O O . GLU A 1 132 ? 68.655 28.093 19.187 1.00 60.74 184 GLU A O 1
ATOM 687 N N . SER A 1 133 ? 66.862 28.197 17.846 1.00 38.06 185 SER A N 1
ATOM 688 C CA . SER A 1 133 ? 67.135 29.565 17.413 1.00 33.93 185 SER A CA 1
ATOM 689 C C . SER A 1 133 ? 66.040 30.046 16.495 1.00 34.42 185 SER A C 1
ATOM 690 O O . SER A 1 133 ? 65.282 29.234 15.963 1.00 48.44 185 SER A O 1
ATOM 693 N N . ILE A 1 134 ? 65.942 31.359 16.315 1.00 36.94 186 ILE A N 1
ATOM 694 C CA . ILE A 1 134 ? 64.926 31.899 15.431 1.00 45.56 186 ILE A CA 1
ATOM 695 C C . ILE A 1 134 ? 65.170 31.408 14.022 1.00 51.87 186 ILE A C 1
ATOM 696 O O . ILE A 1 134 ? 64.231 31.177 13.271 1.00 49.22 186 ILE A O 1
ATOM 701 N N . ASP A 1 135 ? 66.446 31.235 13.686 1.00 56.50 187 ASP A N 1
ATOM 702 C CA . ASP A 1 135 ? 66.862 30.689 12.390 1.00 51.26 187 ASP A CA 1
ATOM 703 C C . ASP A 1 135 ? 66.515 29.210 12.203 1.00 42.68 187 ASP A C 1
ATOM 704 O O . ASP A 1 135 ? 66.441 28.722 11.082 1.00 45.12 187 ASP A O 1
ATO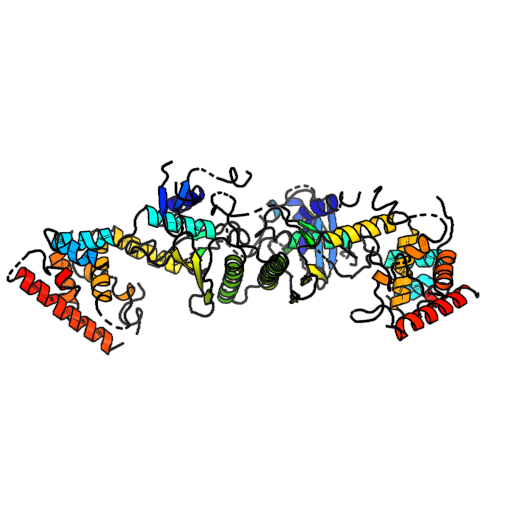M 709 N N . ASP A 1 136 ? 66.350 28.481 13.297 1.00 34.77 188 ASP A N 1
ATOM 710 C CA . ASP A 1 136 ? 65.941 27.093 13.183 1.00 48.11 188 ASP A CA 1
ATOM 711 C C . ASP A 1 136 ? 64.429 27.058 13.134 1.00 62.65 188 ASP A C 1
ATOM 712 O O . ASP A 1 136 ? 63.828 26.012 12.897 1.00 84.91 188 ASP A O 1
ATOM 717 N N . GLN A 1 137 ? 63.812 28.208 13.366 1.00 38.59 189 GLN A N 1
ATOM 718 C CA . GLN A 1 137 ? 62.365 28.275 13.354 1.00 43.80 189 GLN A CA 1
ATOM 719 C C . GLN A 1 137 ? 61.876 28.434 11.929 1.00 45.95 189 GLN A C 1
ATOM 720 O O . GLN A 1 137 ? 61.034 27.674 11.450 1.00 54.87 189 GLN A O 1
ATOM 726 N N . LEU A 1 138 ? 62.438 29.405 11.235 1.00 23.46 190 LEU A N 1
ATOM 727 C CA . LEU A 1 138 ? 62.044 29.634 9.860 1.00 34.34 190 LEU A CA 1
ATOM 728 C C . LEU A 1 138 ? 62.255 28.382 9.020 1.00 45.66 190 LEU A C 1
ATOM 729 O O . LEU A 1 138 ? 61.489 28.116 8.090 1.00 46.82 190 LEU A O 1
ATOM 734 N N . ASN A 1 139 ? 63.298 27.622 9.350 1.00 45.44 191 ASN A N 1
ATOM 735 C CA . ASN A 1 139 ? 63.633 26.409 8.607 1.00 40.15 191 ASN A CA 1
ATOM 736 C C . ASN A 1 139 ? 62.798 25.194 8.985 1.00 32.15 191 ASN A C 1
ATOM 737 O O . ASN A 1 139 ? 62.803 24.195 8.284 1.00 51.29 191 ASN A O 1
ATOM 742 N N . THR A 1 140 ? 62.081 25.270 10.088 1.00 20.66 192 THR A N 1
ATOM 743 C CA . THR A 1 140 ? 61.157 24.209 10.403 1.00 41.43 192 THR A CA 1
ATOM 744 C C . THR A 1 140 ? 59.830 24.560 9.764 1.00 51.76 192 THR A C 1
ATOM 745 O O . THR A 1 140 ? 59.231 23.739 9.091 1.00 44.33 192 THR A O 1
ATOM 749 N N . LEU A 1 141 ? 59.385 25.794 9.956 1.00 53.29 193 LEU A N 1
ATOM 750 C CA . LEU A 1 141 ? 58.150 26.247 9.349 1.00 38.20 193 LEU A CA 1
ATOM 751 C C . LEU A 1 141 ? 58.174 26.010 7.854 1.00 31.62 193 LEU A C 1
ATOM 752 O O . LEU A 1 141 ? 57.130 25.820 7.249 1.00 42.95 193 LEU A O 1
ATOM 757 N N . LEU A 1 142 ? 59.363 26.038 7.259 1.00 21.17 194 LEU A N 1
ATOM 758 C CA . LEU A 1 142 ? 59.511 25.880 5.818 1.00 15.01 194 LEU A CA 1
ATOM 759 C C . LEU A 1 142 ? 59.451 24.424 5.411 1.00 21.52 194 LEU A C 1
ATOM 760 O O . LEU A 1 142 ? 58.936 24.087 4.354 1.00 39.47 194 LEU A O 1
ATOM 765 N N . LYS A 1 143 ? 59.983 23.559 6.264 1.00 36.94 195 LYS A N 1
ATOM 766 C CA . LYS A 1 143 ? 60.010 22.116 6.009 1.00 32.87 195 LYS A CA 1
ATOM 767 C C . LYS A 1 143 ? 58.618 21.521 6.180 1.00 21.83 195 LYS A C 1
ATOM 768 O O . LYS A 1 143 ? 58.237 20.599 5.472 1.00 39.65 195 LYS A O 1
ATOM 774 N N . GLU A 1 144 ? 57.858 22.065 7.117 1.00 13.92 196 GLU A N 1
ATOM 775 C CA . GLU A 1 144 ? 56.574 21.507 7.454 1.00 28.58 196 GLU A CA 1
ATOM 776 C C . GLU A 1 144 ? 55.523 21.955 6.440 1.00 36.32 196 GLU A C 1
ATOM 777 O O . GLU A 1 144 ? 54.536 21.255 6.210 1.00 55.60 196 GLU A O 1
ATOM 783 N N . PHE A 1 145 ? 55.755 23.105 5.811 1.00 19.56 197 PHE A N 1
ATOM 784 C CA . PHE A 1 145 ? 54.759 23.706 4.914 1.00 28.09 197 PHE A CA 1
ATOM 785 C C . PHE A 1 145 ? 55.036 23.417 3.438 1.00 30.28 197 PHE A C 1
ATOM 786 O O . PHE A 1 145 ? 54.121 23.275 2.641 1.00 33.52 197 PHE A O 1
ATOM 794 N N . GLN A 1 146 ? 56.307 23.341 3.081 1.00 22.44 198 GLN A N 1
ATOM 795 C CA . GLN A 1 146 ? 56.690 23.165 1.697 1.00 36.74 198 GLN 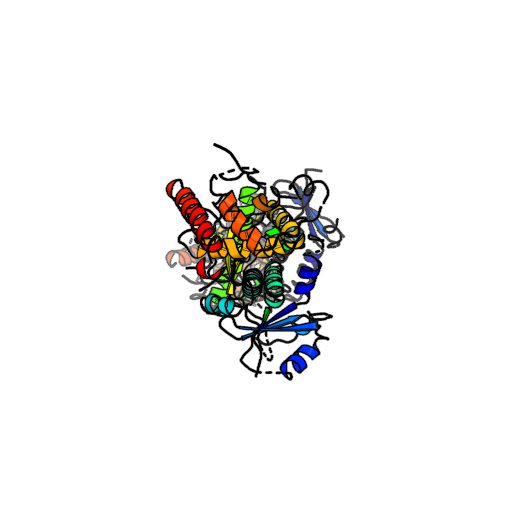A CA 1
ATOM 796 C C . GLN A 1 146 ? 56.216 21.820 1.165 1.00 47.84 198 GLN A C 1
ATOM 797 O O . GLN A 1 146 ? 55.970 20.902 1.938 1.00 44.60 198 GLN A O 1
ATOM 803 N N . LEU A 1 147 ? 56.112 21.709 -0.162 1.00 35.57 199 LEU A N 1
ATOM 804 C CA . LEU A 1 147 ? 55.648 20.487 -0.818 1.00 12.42 199 LEU A CA 1
ATOM 805 C C . LEU A 1 147 ? 56.676 19.379 -0.765 1.00 24.26 199 LEU A C 1
ATOM 806 O O . LEU A 1 147 ? 57.872 19.614 -0.816 1.00 23.59 199 LEU A O 1
ATOM 811 N N . THR A 1 148 ? 56.182 18.158 -0.714 1.00 23.11 200 THR A N 1
ATOM 812 C CA . THR A 1 148 ? 57.025 17.007 -0.589 1.00 8.60 200 THR A CA 1
ATOM 813 C C . THR A 1 148 ? 57.004 16.175 -1.860 1.00 28.79 200 THR A C 1
ATOM 814 O O . THR A 1 148 ? 55.945 15.808 -2.348 1.00 34.12 200 THR A O 1
ATOM 818 N N . GLU A 1 149 ? 58.186 15.888 -2.385 1.00 18.10 201 GLU A N 1
ATOM 819 C CA . GLU A 1 149 ? 58.378 14.939 -3.469 1.00 16.09 201 GLU A CA 1
ATOM 820 C C . GLU A 1 149 ? 57.148 14.127 -3.816 1.00 39.29 201 GLU A C 1
ATOM 821 O O . GLU A 1 149 ? 56.684 14.168 -4.953 1.00 52.44 201 GLU A O 1
ATOM 827 N N . GLU A 1 150 ? 56.635 13.379 -2.840 1.00 37.69 202 GLU A N 1
ATOM 828 C CA . GLU A 1 150 ? 55.373 12.646 -2.983 1.00 27.44 202 GLU A CA 1
ATOM 829 C C . GLU A 1 150 ? 54.281 13.515 -3.613 1.00 35.42 202 GLU A C 1
ATOM 830 O O . GLU A 1 150 ? 53.895 13.324 -4.768 1.00 26.97 202 GLU A O 1
ATOM 836 N N . ASN A 1 151 ? 53.777 14.466 -2.837 1.00 25.88 203 ASN A N 1
ATOM 837 C CA . ASN A 1 151 ? 52.836 15.456 -3.333 1.00 23.87 203 ASN A CA 1
ATOM 838 C C . ASN A 1 151 ? 53.285 16.069 -4.683 1.00 27.41 203 ASN A C 1
ATOM 839 O O . ASN A 1 151 ? 52.509 16.145 -5.631 1.00 20.80 203 ASN A O 1
ATOM 844 N N . THR A 1 152 ? 54.536 16.496 -4.791 1.00 15.93 204 THR A N 1
ATOM 845 C CA . THR A 1 152 ? 54.957 17.142 -6.022 1.00 15.94 204 THR A CA 1
ATOM 846 C C . THR A 1 152 ? 54.744 16.227 -7.200 1.00 15.77 204 THR A C 1
ATOM 847 O O . THR A 1 152 ? 54.359 16.658 -8.275 1.00 30.13 204 THR A O 1
ATOM 851 N N . LYS A 1 153 ? 54.991 14.948 -6.997 1.00 15.27 205 LYS A N 1
ATOM 852 C CA . LYS A 1 153 ? 54.918 14.012 -8.106 1.00 40.08 205 LYS A CA 1
ATOM 853 C C . LYS A 1 153 ? 53.490 13.501 -8.284 1.00 34.50 205 LYS A C 1
ATOM 854 O O . LYS A 1 153 ? 53.134 12.876 -9.288 1.00 19.43 205 LYS A O 1
ATOM 860 N N . LEU A 1 154 ? 52.669 13.804 -7.296 1.00 24.87 206 LEU A N 1
ATOM 861 C CA . LEU A 1 154 ? 51.271 13.465 -7.351 1.00 13.84 206 LEU A CA 1
ATOM 862 C C . LEU A 1 154 ? 50.499 14.508 -8.131 1.00 29.15 206 LEU A C 1
ATOM 863 O O . LEU A 1 154 ? 49.532 14.188 -8.793 1.00 55.25 206 LEU A O 1
ATOM 868 N N . ARG A 1 155 ? 50.904 15.769 -8.064 1.00 31.22 207 ARG A N 1
ATOM 869 C CA . ARG A 1 155 ? 50.220 16.778 -8.876 1.00 20.06 207 ARG A CA 1
ATOM 870 C C . ARG A 1 155 ? 50.786 16.882 -10.278 1.00 29.79 207 ARG A C 1
ATOM 871 O O . ARG A 1 155 ? 50.188 17.515 -11.145 1.00 44.43 207 ARG A O 1
ATOM 879 N N . TYR A 1 156 ? 51.930 16.252 -10.508 1.00 27.40 208 TYR A N 1
ATOM 880 C CA . TYR A 1 156 ? 52.428 16.119 -11.862 1.00 13.34 208 TYR A CA 1
ATOM 881 C C . TYR A 1 156 ? 51.736 14.969 -12.590 1.00 22.85 208 TYR A C 1
ATOM 882 O O . TYR A 1 156 ? 51.694 14.946 -13.809 1.00 45.62 208 TYR A O 1
ATOM 891 N N . LEU A 1 157 ? 51.204 14.010 -11.839 1.00 35.65 209 LEU A N 1
ATOM 892 C CA . LEU A 1 157 ? 50.507 12.869 -12.425 1.00 40.10 209 LEU A CA 1
ATOM 893 C C . LEU A 1 157 ? 49.094 13.261 -12.793 1.00 44.55 209 LEU A C 1
ATOM 894 O O . LEU A 1 157 ? 48.618 12.927 -13.867 1.00 49.47 209 LEU A O 1
ATOM 899 N N . THR A 1 158 ? 48.428 13.965 -11.884 1.00 31.43 210 THR A N 1
ATOM 900 C CA . THR A 1 158 ? 47.122 14.564 -12.143 1.00 29.06 210 THR A CA 1
ATOM 901 C C . THR A 1 158 ? 47.152 15.350 -13.446 1.00 37.15 210 THR A C 1
ATOM 902 O O . THR A 1 158 ? 46.275 15.193 -14.290 1.00 25.15 210 THR A O 1
ATOM 906 N N . CYS A 1 159 ? 48.162 16.196 -13.620 1.00 23.54 211 CYS A N 1
ATOM 907 C CA . CYS A 1 159 ? 48.312 16.904 -14.883 1.00 16.10 211 CYS A CA 1
ATOM 908 C C . CYS A 1 159 ? 48.375 15.939 -16.082 1.00 26.28 211 CYS A C 1
ATOM 909 O O . CYS A 1 159 ? 47.818 16.218 -17.139 1.00 37.34 211 CYS A O 1
ATOM 912 N N . SER A 1 160 ? 49.039 14.800 -15.897 1.00 27.51 212 SER A N 1
ATOM 913 C CA . SER A 1 160 ? 49.117 13.752 -16.905 1.00 32.72 212 SER A CA 1
ATOM 914 C C . SER A 1 160 ? 47.754 13.085 -17.198 1.00 31.05 212 SER A C 1
ATOM 915 O O . SER A 1 160 ? 47.416 12.843 -18.345 1.00 20.63 212 SER A O 1
ATOM 918 N N . LEU A 1 161 ? 46.977 12.770 -16.174 1.00 7.35 213 LEU A N 1
ATOM 919 C CA . LEU A 1 161 ? 45.646 12.258 -16.408 1.00 7.42 213 LEU A CA 1
ATOM 920 C C . LEU A 1 161 ? 44.809 13.269 -17.172 1.00 34.74 213 LEU A C 1
ATOM 921 O O . LEU A 1 161 ? 44.104 12.902 -18.111 1.00 33.71 213 LEU A O 1
ATOM 926 N N . ILE A 1 162 ? 44.857 14.539 -16.784 1.00 7.15 214 ILE A N 1
ATOM 927 C CA . ILE A 1 162 ? 44.200 15.553 -17.607 1.00 22.75 214 ILE A CA 1
ATOM 928 C C . ILE A 1 162 ? 44.809 15.549 -19.014 1.00 25.72 214 ILE A C 1
ATOM 929 O O . ILE A 1 162 ? 44.127 15.215 -19.960 1.00 41.09 214 ILE A O 1
ATOM 934 N N . GLU A 1 163 ? 46.079 15.906 -19.154 1.00 13.45 215 GLU A N 1
ATOM 935 C CA . GLU A 1 163 ? 46.721 15.900 -20.455 1.00 8.73 215 GLU A CA 1
ATOM 936 C C . GLU A 1 163 ? 46.275 14.724 -21.313 1.00 41.77 215 GLU A C 1
ATOM 937 O O . GLU A 1 163 ? 46.257 14.816 -22.535 1.00 38.25 215 GLU A O 1
ATOM 943 N N . ASP A 1 164 ? 45.923 13.616 -20.668 1.00 59.80 216 ASP A N 1
ATOM 944 C CA . ASP A 1 164 ? 45.429 12.435 -21.367 1.00 51.74 216 ASP A CA 1
ATOM 945 C C . ASP A 1 164 ? 44.072 12.717 -21.989 1.00 56.27 216 ASP A C 1
ATOM 946 O O . ASP A 1 164 ? 43.831 12.351 -23.135 1.00 62.32 216 ASP A O 1
ATOM 959 N N . ALA A 1 166 ? 42.784 15.605 -22.826 1.00 43.15 218 ALA A N 1
ATOM 960 C CA . ALA A 1 166 ? 42.846 16.645 -23.828 1.00 42.55 218 ALA A CA 1
ATOM 961 C C . ALA A 1 166 ? 43.713 16.238 -25.019 1.00 54.63 218 ALA A C 1
ATOM 962 O O . ALA A 1 166 ? 43.755 16.944 -26.029 1.00 59.79 218 ALA A O 1
ATOM 964 N N . ALA A 1 167 ? 44.408 15.110 -24.906 1.00 43.40 219 ALA A N 1
ATOM 965 C CA . ALA A 1 167 ? 45.207 14.608 -26.020 1.00 46.32 219 ALA A CA 1
ATOM 966 C C . ALA A 1 167 ? 44.345 13.744 -26.939 1.00 52.76 219 ALA A C 1
ATOM 967 O O . ALA A 1 167 ? 44.792 13.275 -27.992 1.00 56.79 219 ALA A O 1
ATOM 969 N N . ALA A 1 168 ? 43.105 13.531 -26.519 1.00 30.08 220 ALA A N 1
ATOM 970 C CA . ALA A 1 168 ? 42.090 12.990 -27.393 1.00 27.11 220 ALA A CA 1
ATOM 971 C C . ALA A 1 168 ? 41.831 13.969 -28.547 1.00 48.79 220 ALA A C 1
ATOM 972 O O . ALA A 1 168 ? 42.063 13.653 -29.716 1.00 69.22 220 ALA A O 1
ATOM 974 N N . TYR A 1 169 ? 41.347 15.160 -28.200 1.00 40.81 221 TYR A N 1
ATOM 975 C CA . TYR A 1 169 ? 41.090 16.233 -29.154 1.00 26.12 221 TYR A CA 1
ATOM 976 C C . TYR A 1 169 ? 42.355 16.773 -29.811 1.00 27.46 221 TYR A C 1
ATOM 977 O O . TYR A 1 169 ? 42.426 16.951 -31.030 1.00 49.74 221 TYR A O 1
ATOM 986 N N . PHE A 1 170 ? 43.341 17.073 -28.981 1.00 40.10 222 PHE A N 1
ATOM 987 C CA . PHE A 1 170 ? 44.550 17.725 -29.449 1.00 64.14 222 PHE A CA 1
ATOM 988 C C . PHE A 1 170 ? 45.738 16.827 -29.185 1.00 60.24 222 PHE A C 1
ATOM 989 O O . PHE A 1 170 ? 46.290 16.834 -28.092 1.00 28.57 222 PHE A O 1
ATOM 997 N N . PRO A 1 171 ? 46.129 16.048 -30.202 1.00 84.23 223 PRO A N 1
ATOM 998 C CA . PRO A 1 171 ? 47.152 15.011 -30.103 1.00 79.49 223 PRO A CA 1
ATOM 999 C C . PRO A 1 171 ? 48.309 15.426 -29.223 1.00 65.22 223 PRO A C 1
ATOM 1000 O O . PRO A 1 171 ? 48.282 15.203 -28.019 1.00 86.51 223 PRO A O 1
ATOM 1004 N N . ASP A 1 172 ? 49.321 16.029 -29.827 1.00 31.52 224 ASP A N 1
ATOM 1005 C CA . ASP A 1 172 ? 50.551 16.337 -29.105 1.00 48.26 224 ASP A CA 1
ATOM 1006 C C . ASP A 1 172 ? 50.417 17.590 -28.255 1.00 61.01 224 ASP A C 1
ATOM 1007 O O . ASP A 1 172 ? 51.097 18.591 -28.482 1.00 67.44 224 ASP A O 1
ATOM 1012 N N . CYS A 1 173 ? 49.534 17.524 -27.268 1.00 55.55 225 CYS A N 1
ATOM 1013 C CA . CYS A 1 173 ? 49.332 18.640 -26.368 1.00 41.69 225 CYS A CA 1
ATOM 1014 C C . CYS A 1 173 ? 49.986 18.350 -25.037 1.00 54.25 225 CYS A C 1
ATOM 1015 O O . CYS A 1 173 ? 50.013 17.200 -24.588 1.00 59.87 225 CYS A O 1
ATOM 1018 N N . ILE A 1 174 ? 50.473 19.397 -24.383 1.00 38.28 226 ILE A N 1
ATOM 1019 C CA . ILE A 1 174 ? 50.984 19.248 -23.033 1.00 30.92 226 ILE A CA 1
ATOM 1020 C C . ILE A 1 174 ? 50.199 20.060 -22.011 1.00 26.65 226 ILE A C 1
ATOM 1021 O O . ILE A 1 174 ? 49.873 21.223 -22.241 1.00 21.48 226 ILE A O 1
ATOM 1026 N N . VAL A 1 175 ? 49.887 19.429 -20.888 1.00 25.52 227 VAL A N 1
ATOM 1027 C CA . VAL A 1 175 ? 49.316 20.127 -19.740 1.00 32.69 227 VAL A CA 1
ATOM 1028 C C . VAL A 1 175 ? 50.311 20.145 -18.585 1.00 35.97 227 VAL A C 1
ATOM 1029 O O . VAL A 1 175 ? 50.456 19.144 -17.898 1.00 55.59 227 VAL A O 1
ATOM 1033 N N . ARG A 1 176 ? 50.994 21.266 -18.355 1.00 28.83 228 ARG A N 1
ATOM 1034 C CA . ARG A 1 176 ? 51.989 21.330 -17.292 1.00 23.26 228 ARG A CA 1
ATOM 1035 C C . ARG A 1 176 ? 51.522 22.198 -16.147 1.00 17.85 228 ARG A C 1
ATOM 1036 O O . ARG A 1 176 ? 50.801 23.152 -16.369 1.00 32.87 228 ARG A O 1
ATOM 1044 N N . PRO A 1 177 ? 51.930 21.866 -14.904 1.00 31.00 229 PRO A N 1
ATOM 1045 C CA . PRO A 1 177 ? 51.403 22.643 -13.783 1.00 29.82 229 PRO A CA 1
ATOM 1046 C C . PRO A 1 177 ? 52.192 23.926 -13.686 1.00 21.66 229 PRO A C 1
ATOM 1047 O O . PRO A 1 177 ? 53.268 24.057 -14.273 1.00 17.15 229 PRO A O 1
ATOM 1051 N N . PHE A 1 178 ? 51.654 24.894 -12.978 1.00 7.05 230 PHE A N 1
ATOM 1052 C CA . PHE A 1 178 ? 52.378 26.138 -12.861 1.00 23.46 230 PHE A CA 1
ATOM 1053 C C . PHE A 1 178 ? 52.041 26.815 -11.538 1.00 43.75 230 PHE A C 1
ATOM 1054 O O . PHE A 1 178 ? 51.262 26.273 -10.722 1.00 38.60 230 PHE A O 1
ATOM 1062 N N . GLY A 1 179 ? 52.655 27.976 -11.320 1.00 23.22 231 GLY A N 1
ATOM 1063 C CA . GLY A 1 179 ? 52.394 28.760 -10.133 1.00 17.76 231 GLY A CA 1
ATOM 1064 C C . GLY A 1 179 ? 52.892 28.101 -8.863 1.00 19.30 231 GLY A C 1
ATOM 1065 O O . GLY A 1 179 ? 53.960 27.481 -8.858 1.00 17.11 231 GLY A O 1
ATOM 1066 N N . SER A 1 180 ? 52.105 28.222 -7.795 1.00 27.33 232 SER A N 1
ATOM 1067 C CA . SER A 1 180 ? 52.518 27.793 -6.469 1.00 33.68 232 SER A CA 1
ATOM 1068 C C . SER A 1 180 ? 52.805 26.296 -6.378 1.00 36.23 232 SER A C 1
ATOM 1069 O O . SER A 1 180 ? 53.162 25.790 -5.316 1.00 38.95 232 SER A O 1
ATOM 1072 N N . SER A 1 181 ? 52.660 25.577 -7.484 1.00 41.84 233 SER A N 1
ATOM 1073 C CA . SER A 1 181 ? 52.917 24.142 -7.450 1.00 30.97 233 SER A CA 1
ATOM 1074 C C . SER A 1 181 ? 54.268 23.816 -8.062 1.00 33.09 233 SER A C 1
ATOM 1075 O O . SER A 1 181 ? 54.738 22.685 -7.964 1.00 22.83 233 SER A O 1
ATOM 1078 N N . VAL A 1 182 ? 54.905 24.813 -8.670 1.00 20.92 234 VAL A N 1
ATOM 1079 C CA . VAL A 1 182 ? 56.138 24.563 -9.390 1.00 23.12 234 VAL A CA 1
ATOM 1080 C C . VAL A 1 182 ? 57.337 25.433 -9.005 1.00 38.79 234 VAL A C 1
ATOM 1081 O O . VAL A 1 182 ? 58.478 24.949 -9.084 1.00 18.92 234 VAL A O 1
ATOM 1085 N N . ASN A 1 183 ? 57.119 26.702 -8.632 1.00 8.02 235 ASN A N 1
ATOM 1086 C CA . ASN A 1 183 ? 58.273 27.513 -8.217 1.00 36.71 235 ASN A CA 1
ATOM 1087 C C . ASN A 1 183 ? 58.970 26.838 -7.048 1.00 62.07 235 ASN A C 1
ATOM 1088 O O . ASN A 1 183 ? 59.508 25.745 -7.184 1.00 94.41 235 ASN A O 1
ATOM 1093 N N . THR A 1 184 ? 58.968 27.468 -5.890 1.00 31.64 236 THR A N 1
ATOM 1094 C CA . THR A 1 184 ? 59.489 26.766 -4.740 1.00 32.12 236 THR A CA 1
ATOM 1095 C C . THR A 1 184 ? 58.768 27.219 -3.501 1.00 33.96 236 THR A C 1
ATOM 1096 O O . THR A 1 184 ? 59.061 26.781 -2.387 1.00 36.03 236 THR A O 1
ATOM 1100 N N . PHE A 1 185 ? 57.775 28.065 -3.730 1.00 22.29 237 PHE A N 1
ATOM 1101 C CA . PHE A 1 185 ? 57.042 28.704 -2.665 1.00 22.40 237 PHE A CA 1
ATOM 1102 C C . PHE A 1 185 ? 55.679 28.074 -2.540 1.00 24.34 237 PHE A C 1
ATOM 1103 O O . PHE A 1 185 ? 54.734 28.664 -2.028 1.00 48.62 237 PHE A O 1
ATOM 1111 N N . GLY A 1 186 ? 55.594 26.838 -2.991 1.00 29.67 238 GLY A N 1
ATOM 1112 C CA . GLY A 1 186 ? 54.356 26.114 -2.877 1.00 29.65 238 GLY A CA 1
ATOM 1113 C C . GLY A 1 186 ? 54.237 25.507 -1.510 1.00 16.64 238 GLY A C 1
ATOM 1114 O O . GLY A 1 186 ? 55.161 24.853 -1.055 1.00 18.96 238 GLY A O 1
ATOM 1115 N N . LYS A 1 187 ? 53.100 25.738 -0.872 1.00 8.01 239 LYS A N 1
ATOM 1116 C CA . LYS A 1 187 ? 52.763 25.165 0.416 1.00 8.21 239 LYS A CA 1
ATOM 1117 C C . LYS A 1 187 ? 51.852 23.952 0.260 1.00 40.21 239 LYS A C 1
ATOM 1118 O O . LYS A 1 187 ? 50.997 23.910 -0.621 1.00 28.90 239 LYS A O 1
ATOM 1124 N N . LEU A 1 188 ? 52.016 22.965 1.129 1.00 40.25 240 LEU A N 1
ATOM 1125 C CA . LEU A 1 188 ? 51.159 21.793 1.085 1.00 25.17 240 LEU A CA 1
ATOM 1126 C C . LEU A 1 188 ? 49.699 22.176 1.145 1.00 26.47 240 LEU A C 1
ATOM 1127 O O . LEU A 1 188 ? 49.284 23.040 1.922 1.00 8.50 240 LEU A O 1
ATOM 1132 N N . GLY A 1 189 ? 48.920 21.486 0.327 1.00 39.29 241 GLY A N 1
ATOM 1133 C CA . GLY A 1 189 ? 47.481 21.621 0.341 1.00 30.15 241 GLY A CA 1
ATOM 1134 C C . GLY A 1 189 ? 47.038 22.860 -0.392 1.00 27.72 241 GLY A C 1
ATOM 1135 O O . GLY A 1 189 ? 46.064 23.490 -0.012 1.00 34.45 241 GLY A O 1
ATOM 1136 N N . CYS A 1 190 ? 47.759 23.215 -1.445 1.00 23.12 242 CYS A N 1
ATOM 1137 C CA . CYS A 1 190 ? 47.369 24.360 -2.255 1.00 33.53 242 CYS A CA 1
ATOM 1138 C C . CYS A 1 190 ? 46.831 24.007 -3.668 1.00 52.22 242 CYS A C 1
ATOM 1139 O O . CYS A 1 190 ? 46.682 22.824 -4.042 1.00 49.58 242 CYS A O 1
ATOM 1142 N N . ASP A 1 191 ? 46.542 25.049 -4.444 1.00 37.62 243 ASP A N 1
ATOM 1143 C CA . ASP A 1 191 ? 45.891 24.880 -5.730 1.00 12.04 243 ASP A CA 1
ATOM 1144 C C . ASP A 1 191 ? 46.872 24.390 -6.770 1.00 30.69 243 ASP A C 1
ATOM 1145 O O . ASP A 1 191 ? 48.005 24.888 -6.879 1.00 44.03 243 ASP A O 1
ATOM 1150 N N . LEU A 1 192 ? 46.423 23.415 -7.544 1.00 24.19 244 LEU A N 1
ATOM 1151 C CA . LEU A 1 192 ? 47.224 22.915 -8.621 1.00 18.20 244 LEU A CA 1
ATOM 1152 C C . LEU A 1 192 ? 46.710 23.624 -9.838 1.00 29.96 244 LEU A C 1
ATOM 1153 O O . LEU A 1 192 ? 45.619 23.330 -10.306 1.00 48.92 244 LEU A O 1
ATOM 1158 N N . ASP A 1 193 ? 47.481 24.580 -10.338 1.00 27.12 245 ASP A N 1
ATOM 1159 C CA . ASP A 1 193 ? 47.099 25.306 -11.539 1.00 21.61 245 ASP A CA 1
ATOM 1160 C C . ASP A 1 193 ? 47.782 24.678 -12.731 1.00 30.73 245 ASP A C 1
ATOM 1161 O O . ASP A 1 193 ? 48.986 24.399 -12.679 1.00 34.56 245 ASP A O 1
ATOM 1174 N N . PHE A 1 195 ? 48.278 24.516 -17.157 1.00 25.36 247 PHE A N 1
ATOM 1175 C CA . PHE A 1 195 ? 48.282 25.274 -18.397 1.00 17.44 247 PHE A CA 1
ATOM 1176 C C . PHE A 1 195 ? 48.393 24.333 -19.611 1.00 30.50 247 PHE A C 1
ATOM 1177 O O . PHE A 1 195 ? 49.394 23.648 -19.782 1.00 42.61 247 PHE A O 1
ATOM 1185 N N . LEU A 1 196 ? 47.339 24.291 -20.428 1.00 40.41 248 LEU A N 1
ATOM 1186 C CA . LEU A 1 196 ? 47.259 23.431 -21.609 1.00 25.67 248 LEU A CA 1
ATOM 1187 C C . LEU A 1 196 ? 47.885 24.104 -22.817 1.00 32.00 248 LEU A C 1
ATOM 1188 O O . LEU A 1 196 ? 47.331 25.062 -23.350 1.00 42.19 248 LEU A O 1
ATOM 1193 N N . ASP A 1 197 ? 49.033 23.584 -23.245 1.00 29.02 249 ASP A N 1
ATOM 1194 C CA . ASP A 1 197 ? 49.820 24.151 -24.336 1.00 34.43 249 ASP A CA 1
ATOM 1195 C C . ASP A 1 197 ? 49.504 23.428 -25.640 1.00 49.94 249 ASP A C 1
ATOM 1196 O O . ASP A 1 197 ? 49.515 22.200 -25.675 1.00 61.21 249 ASP A O 1
ATOM 1201 N N . LEU A 1 198 ? 49.250 24.177 -26.715 1.00 53.60 250 LEU A N 1
ATOM 1202 C CA . LEU A 1 198 ? 48.811 23.579 -27.984 1.00 59.77 250 LEU A CA 1
ATOM 1203 C C . LEU A 1 198 ? 49.702 23.906 -29.188 1.00 72.83 250 LEU A C 1
ATOM 1204 O O . LEU A 1 198 ? 49.259 24.555 -30.129 1.00 90.10 250 LEU A O 1
ATOM 1209 N N . ASP A 1 199 ? 50.946 23.446 -29.174 1.00 57.09 251 ASP A N 1
ATOM 1210 C CA . ASP A 1 199 ? 51.879 23.779 -30.249 1.00 45.98 251 ASP A CA 1
ATOM 1211 C C . ASP A 1 199 ? 52.607 22.569 -30.840 1.00 38.85 251 ASP A C 1
ATOM 1212 O O . ASP A 1 199 ? 52.070 21.458 -30.894 1.00 50.04 251 ASP A O 1
ATOM 1217 N N . SER A 1 205 ? 42.643 18.417 -36.487 1.00 26.76 257 SER A N 1
ATOM 1218 C CA . SER A 1 205 ? 43.306 17.675 -37.560 1.00 42.61 257 SER A CA 1
ATOM 1219 C C . SER A 1 205 ? 42.577 16.395 -38.032 1.00 57.69 257 SER A C 1
ATOM 1220 O O . SER A 1 205 ? 42.627 15.364 -37.358 1.00 66.26 257 SER A O 1
ATOM 1223 N N . ALA A 1 206 ? 41.929 16.453 -39.198 1.00 55.34 258 ALA A N 1
ATOM 1224 C CA . ALA A 1 206 ? 41.173 15.299 -39.698 1.00 54.32 258 ALA A CA 1
ATOM 1225 C C . ALA A 1 206 ? 41.657 14.756 -41.049 1.00 51.85 258 ALA A C 1
ATOM 1226 O O . ALA A 1 206 ? 42.691 15.172 -41.572 1.00 37.91 258 ALA A O 1
ATOM 1228 N N . HIS A 1 207 ? 40.918 13.791 -41.591 1.00 54.50 259 HIS A N 1
ATOM 1229 C CA . HIS A 1 207 ? 41.054 13.441 -42.998 1.00 49.14 259 HIS A CA 1
ATOM 1230 C C . HIS A 1 207 ? 40.694 14.696 -43.794 1.00 47.06 259 HIS A C 1
ATOM 1231 O O . HIS A 1 207 ? 41.308 15.004 -44.815 1.00 58.05 259 HIS A O 1
ATOM 1238 N N . LYS A 1 208 ? 39.658 15.389 -43.310 1.00 41.97 260 LYS A N 1
ATOM 1239 C CA . LYS A 1 208 ? 38.990 16.484 -44.019 1.00 45.75 260 LYS A CA 1
ATOM 1240 C C . LYS A 1 208 ? 39.933 17.658 -44.270 1.00 34.13 260 LYS A C 1
ATOM 1241 O O . LYS A 1 208 ? 40.049 18.581 -43.460 1.00 33.81 260 LYS A O 1
ATOM 1247 N N . ILE A 1 209 ? 40.608 17.620 -45.408 1.00 44.81 261 ILE A N 1
ATOM 1248 C CA . ILE A 1 209 ? 41.628 18.606 -45.697 1.00 50.53 261 ILE A CA 1
ATOM 1249 C C . ILE A 1 209 ? 41.051 19.736 -46.571 1.00 62.43 261 ILE A C 1
ATOM 1250 O O . ILE A 1 209 ? 39.860 19.718 -46.907 1.00 55.54 261 ILE A O 1
ATOM 1255 N N . SER A 1 210 ? 41.874 20.733 -46.898 1.00 69.12 262 SER A N 1
ATOM 1256 C CA . SER A 1 210 ? 41.422 21.883 -47.685 1.00 64.83 262 SER A CA 1
ATOM 1257 C C . SER A 1 210 ? 42.562 22.471 -48.514 1.00 65.28 262 SER A C 1
ATOM 1258 O O . SER A 1 210 ? 43.670 22.643 -48.007 1.00 61.46 262 SER A O 1
ATOM 1261 N N . GLY A 1 211 ? 42.283 22.764 -49.787 1.00 63.31 263 GLY A N 1
ATOM 1262 C CA . GLY A 1 211 ? 43.295 23.253 -50.710 1.00 56.00 263 GLY A CA 1
ATOM 1263 C C . GLY A 1 211 ? 42.848 24.462 -51.515 1.00 62.73 263 GLY A C 1
ATOM 1264 O O . GLY A 1 211 ? 43.642 25.371 -51.811 1.00 70.43 263 GLY A O 1
ATOM 1273 N N . GLU A 1 216 ? 46.119 22.317 -46.648 1.00 48.99 268 GLU A N 1
ATOM 1274 C CA . GLU A 1 216 ? 46.004 22.770 -45.259 1.00 46.10 268 GLU A CA 1
ATOM 1275 C C . GLU A 1 216 ? 44.822 22.075 -44.589 1.00 39.69 268 GLU A C 1
ATOM 1276 O O . GLU A 1 216 ? 43.764 21.942 -45.211 1.00 53.92 268 GLU A O 1
ATOM 1282 N N . PHE A 1 217 ? 45.008 21.620 -43.344 1.00 27.30 269 PHE A N 1
ATOM 1283 C CA . PHE A 1 217 ? 43.933 21.012 -42.552 1.00 23.48 269 PHE A CA 1
ATOM 1284 C C . PHE A 1 217 ? 42.684 21.882 -42.490 1.00 38.47 269 PHE A C 1
ATOM 1285 O O . PHE A 1 217 ? 42.724 23.073 -42.803 1.00 60.75 269 PHE A O 1
ATOM 1293 N N . GLN A 1 218 ? 41.573 21.298 -42.061 1.00 36.14 270 GLN A N 1
ATOM 1294 C CA . GLN A 1 218 ? 40.303 22.013 -42.066 1.00 49.63 270 GLN A CA 1
ATOM 1295 C C . GLN A 1 218 ? 39.850 22.293 -40.625 1.00 59.56 270 GLN A C 1
ATOM 1296 O O . GLN A 1 218 ? 39.621 21.371 -39.828 1.00 34.97 270 GLN A O 1
ATOM 1302 N N . VAL A 1 219 ? 39.743 23.572 -40.286 1.00 59.06 271 VAL A N 1
ATOM 1303 C CA . VAL A 1 219 ? 39.446 23.949 -38.912 1.00 56.08 271 VAL A CA 1
ATOM 1304 C C . VAL A 1 219 ? 38.217 24.829 -38.838 1.00 50.36 271 VAL A C 1
ATOM 1305 O O . VAL A 1 219 ? 37.631 25.175 -39.865 1.00 70.69 271 VAL A O 1
ATOM 1309 N N . LYS A 1 220 ? 37.820 25.174 -37.619 1.00 28.78 272 LYS A N 1
ATOM 1310 C CA . LYS A 1 220 ? 36.707 26.087 -37.413 1.00 55.19 272 LYS A CA 1
ATOM 1311 C C . LYS A 1 220 ? 37.286 27.505 -37.281 1.00 67.54 272 LYS A C 1
ATOM 1312 O O . LYS A 1 220 ? 38.152 27.739 -36.437 1.00 57.36 272 LYS A O 1
ATOM 1318 N N . ASN A 1 221 ? 36.839 28.433 -38.129 1.00 75.28 273 ASN A N 1
ATOM 1319 C CA . ASN A 1 221 ? 37.465 29.751 -38.195 1.00 87.49 273 ASN A CA 1
ATOM 1320 C C . ASN A 1 221 ? 37.582 30.439 -36.841 1.00 76.72 273 ASN A C 1
ATOM 1321 O O . ASN A 1 221 ? 36.604 30.536 -36.096 1.00 52.44 273 ASN A O 1
ATOM 1326 N N . VAL A 1 222 ? 38.794 30.905 -36.540 1.00 99.06 274 VAL A N 1
ATOM 1327 C CA . VAL A 1 222 ? 39.115 31.544 -35.262 1.00 108.58 274 VAL A CA 1
ATOM 1328 C C . VAL A 1 222 ? 38.842 33.055 -35.291 1.00 97.60 274 VAL A C 1
ATOM 1329 O O . VAL A 1 222 ? 39.654 33.827 -35.813 1.00 103.83 274 VAL A O 1
ATOM 1333 N N . PRO A 1 223 ? 37.694 33.483 -34.734 1.00 59.98 275 PRO A N 1
ATOM 1334 C CA . PRO A 1 223 ? 37.364 34.917 -34.628 1.00 34.79 275 PRO A CA 1
ATOM 1335 C C . PRO A 1 223 ? 38.432 35.682 -33.834 1.00 39.41 275 PRO A C 1
ATOM 1336 O O . PRO A 1 223 ? 39.254 36.368 -34.438 1.00 41.47 275 PRO A O 1
ATOM 1340 N N . SER A 1 224 ? 38.405 35.580 -32.503 1.00 30.76 276 SER A N 1
ATOM 1341 C CA . SER A 1 224 ? 39.517 36.031 -31.655 1.00 26.89 276 SER A CA 1
ATOM 1342 C C . SER A 1 224 ? 40.141 34.851 -30.919 1.00 37.88 276 SER A C 1
ATOM 1343 O O . SER A 1 224 ? 39.452 33.862 -30.657 1.00 46.16 276 SER A O 1
ATOM 1346 N N . GLU A 1 225 ? 41.424 34.964 -30.555 1.00 37.98 277 GLU A N 1
ATOM 1347 C CA . GLU A 1 225 ? 42.113 33.900 -29.813 1.00 43.55 277 GLU A CA 1
ATOM 1348 C C . GLU A 1 225 ? 41.589 33.779 -28.385 1.00 58.62 277 GLU A C 1
ATOM 1349 O O . GLU A 1 225 ? 42.007 32.901 -27.633 1.00 77.14 277 GLU A O 1
ATOM 1355 N N . ARG A 1 226 ? 40.672 34.664 -28.015 1.00 43.90 278 ARG A N 1
ATOM 1356 C CA . ARG A 1 226 ? 40.060 34.632 -26.696 1.00 26.22 278 ARG A CA 1
ATOM 1357 C C . ARG A 1 226 ? 38.843 33.724 -26.673 1.00 18.50 278 ARG A C 1
ATOM 1358 O O . ARG A 1 226 ? 38.531 33.093 -25.656 1.00 30.28 278 ARG A O 1
ATOM 1366 N N . ILE A 1 227 ? 38.137 33.688 -27.800 1.00 49.05 279 ILE A N 1
ATOM 1367 C CA . ILE A 1 227 ? 36.977 32.816 -27.958 1.00 52.21 279 ILE A CA 1
ATOM 1368 C C . ILE A 1 227 ? 37.447 31.384 -28.161 1.00 47.27 279 ILE A C 1
ATOM 1369 O O . ILE A 1 227 ? 36.951 30.469 -27.511 1.00 41.44 279 ILE A O 1
ATOM 1374 N N . ALA A 1 228 ? 38.414 31.206 -29.057 1.00 17.63 280 ALA A N 1
ATOM 1375 C CA . ALA A 1 228 ? 39.110 29.945 -29.197 1.00 19.61 280 ALA A CA 1
ATOM 1376 C C . ALA A 1 228 ? 39.433 29.367 -27.826 1.00 25.66 280 ALA A C 1
ATOM 1377 O O . ALA A 1 228 ? 39.257 28.175 -27.597 1.00 34.92 280 ALA A O 1
ATOM 1379 N N . THR A 1 229 ? 39.896 30.209 -26.912 1.00 17.18 281 THR A N 1
ATOM 1380 C CA . THR A 1 229 ? 40.156 29.777 -25.548 1.00 32.51 281 THR A CA 1
ATOM 1381 C C . THR A 1 229 ? 38.832 29.357 -24.915 1.00 31.11 281 THR A C 1
ATOM 1382 O O . THR A 1 229 ? 38.659 28.207 -24.514 1.00 28.70 281 THR A O 1
ATOM 1386 N N . GLN A 1 230 ? 37.888 30.286 -24.849 1.00 18.31 282 GLN A N 1
ATOM 1387 C CA . GLN A 1 230 ? 36.615 30.018 -24.200 1.00 35.33 282 GLN A CA 1
ATOM 1388 C C . GLN A 1 230 ? 35.944 28.738 -24.710 1.00 45.86 282 GLN A C 1
ATOM 1389 O O . GLN A 1 230 ? 35.338 27.989 -23.942 1.00 49.83 282 GLN A O 1
ATOM 1395 N N . LYS A 1 231 ? 36.055 28.490 -26.009 1.00 39.44 283 LYS A N 1
ATOM 1396 C CA . LYS A 1 231 ? 35.467 27.304 -26.603 1.00 25.72 283 LYS A CA 1
ATOM 1397 C C . LYS A 1 231 ? 36.184 26.090 -26.074 1.00 38.53 283 LYS A C 1
ATOM 1398 O O . LYS A 1 231 ? 35.594 25.254 -25.392 1.00 47.91 283 LYS A O 1
ATOM 1404 N N . ILE A 1 232 ? 37.469 26.007 -26.396 1.00 26.61 284 ILE A N 1
ATOM 1405 C CA . ILE A 1 232 ? 38.329 24.933 -25.913 1.00 17.14 284 ILE A CA 1
ATOM 1406 C C . ILE A 1 232 ? 38.060 24.560 -24.470 1.00 30.60 284 ILE A C 1
ATOM 1407 O O . ILE A 1 232 ? 37.813 23.393 -24.161 1.00 40.31 284 ILE A O 1
ATOM 1412 N N . LEU A 1 233 ? 38.114 25.547 -23.584 1.00 10.04 285 LEU A N 1
ATOM 1413 C CA . LEU A 1 233 ? 37.845 25.285 -22.182 1.00 9.38 285 LEU A CA 1
ATOM 1414 C C . LEU A 1 233 ? 36.442 24.755 -21.960 1.00 31.90 285 LEU A C 1
ATOM 1415 O O . LEU A 1 233 ? 36.233 23.954 -21.076 1.00 21.19 285 LEU A O 1
ATOM 1420 N N . SER A 1 234 ? 35.476 25.182 -22.761 1.00 40.90 286 SER A N 1
ATOM 1421 C CA . SER A 1 234 ? 34.093 24.708 -22.601 1.00 51.61 286 SER A CA 1
ATOM 1422 C C . SER A 1 234 ? 33.918 23.220 -22.905 1.00 56.02 286 SER A C 1
ATOM 1423 O O . SER A 1 234 ? 33.136 22.526 -22.253 1.00 58.05 286 SER A O 1
ATOM 1426 N N . VAL A 1 235 ? 34.629 22.734 -23.912 1.00 50.59 287 VAL A N 1
ATOM 1427 C CA . VAL A 1 235 ? 34.503 21.343 -24.309 1.00 35.10 287 VAL A CA 1
ATOM 1428 C C . VAL A 1 235 ? 35.238 20.452 -23.332 1.00 44.41 287 VAL A C 1
ATOM 1429 O O . VAL A 1 235 ? 34.661 19.523 -22.785 1.00 40.05 287 VAL A O 1
ATOM 1433 N N . LEU A 1 236 ? 36.517 20.746 -23.118 1.00 52.80 288 LEU A N 1
ATOM 1434 C CA . LEU A 1 236 ? 37.289 20.091 -22.077 1.00 33.66 288 LEU A CA 1
ATOM 1435 C C . LEU A 1 236 ? 36.470 20.076 -20.808 1.00 27.90 288 LEU A C 1
ATOM 1436 O O . LEU A 1 236 ? 36.283 19.042 -20.182 1.00 32.41 288 LEU A O 1
ATOM 1441 N N . GLY A 1 237 ? 35.977 21.243 -20.433 1.00 8.40 289 GLY A N 1
ATOM 1442 C CA . GLY A 1 237 ? 35.120 21.371 -19.277 1.00 27.20 289 GLY A CA 1
ATOM 1443 C C . GLY A 1 237 ? 33.923 20.451 -19.317 1.00 32.66 289 GLY A C 1
ATOM 1444 O O . GLY A 1 237 ? 33.577 19.828 -18.317 1.00 36.56 289 GLY A O 1
ATOM 1445 N N . GLU A 1 238 ? 33.285 20.359 -20.477 1.00 38.23 290 GLU A N 1
ATOM 1446 C CA . GLU A 1 238 ? 32.123 19.494 -20.621 1.00 36.94 290 GLU A CA 1
ATOM 1447 C C . GLU A 1 238 ? 32.513 18.035 -20.452 1.00 34.42 290 GLU A C 1
ATOM 1448 O O . GLU A 1 238 ? 31.759 17.260 -19.877 1.00 31.43 290 GLU A O 1
ATOM 1454 N N . CYS A 1 239 ? 33.694 17.683 -20.958 1.00 22.61 291 CYS A N 1
ATOM 1455 C CA . CYS A 1 239 ? 34.203 16.320 -20.943 1.00 20.05 291 CYS A CA 1
ATOM 1456 C C . CYS A 1 239 ? 34.630 15.853 -19.539 1.00 41.49 291 CYS A C 1
ATOM 1457 O O . CYS A 1 239 ? 34.288 14.745 -19.117 1.00 52.93 291 CYS A O 1
ATOM 1460 N N . LEU A 1 240 ? 35.350 16.708 -18.814 1.00 35.04 292 LEU A N 1
ATOM 1461 C CA . LEU A 1 240 ? 35.742 16.434 -17.425 1.00 38.62 292 LEU A CA 1
ATOM 1462 C C . LEU A 1 240 ? 34.558 16.106 -16.541 1.00 38.44 292 LEU A C 1
ATOM 1463 O O . LEU A 1 240 ? 34.555 15.110 -15.823 1.00 31.63 292 LEU A O 1
ATOM 1468 N N . ASP A 1 241 ? 33.559 16.974 -16.596 1.00 43.49 293 ASP A N 1
ATOM 1469 C CA . ASP A 1 241 ? 32.345 16.844 -15.793 1.00 43.47 293 ASP A CA 1
ATOM 1470 C C . ASP A 1 241 ? 31.595 15.518 -15.969 1.00 47.15 293 ASP A C 1
ATOM 1471 O O . ASP A 1 241 ? 31.352 14.815 -14.989 1.00 38.03 293 ASP A O 1
ATOM 1476 N N . HIS A 1 242 ? 31.237 15.190 -17.213 1.00 45.36 294 HIS A N 1
ATOM 1477 C CA . HIS A 1 242 ? 30.424 14.012 -17.521 1.00 30.12 294 HIS A CA 1
ATOM 1478 C C . HIS A 1 242 ? 31.200 12.695 -17.508 1.00 40.73 294 HIS A C 1
ATOM 1479 O O . HIS A 1 242 ? 30.888 11.799 -16.720 1.00 52.55 294 HIS A O 1
ATOM 1486 N N . PHE A 1 243 ? 32.191 12.546 -18.380 1.00 37.26 295 PHE A N 1
ATOM 1487 C CA . PHE A 1 243 ? 32.963 11.300 -18.353 1.00 56.79 295 PHE A CA 1
ATOM 1488 C C . PHE A 1 243 ? 34.462 11.491 -18.194 1.00 50.42 295 PHE A C 1
ATOM 1489 O O . PHE A 1 243 ? 35.212 11.508 -19.171 1.00 68.50 295 PHE A O 1
ATOM 1497 N N . GLY A 1 244 ? 34.873 11.623 -16.937 1.00 22.42 296 GLY A N 1
ATOM 1498 C CA . GLY A 1 244 ? 36.248 11.881 -16.574 1.00 15.32 296 GLY A CA 1
ATOM 1499 C C . GLY A 1 244 ? 36.374 11.560 -15.106 1.00 43.67 296 GLY A C 1
ATOM 1500 O O . GLY A 1 244 ? 35.958 12.329 -14.255 1.00 31.51 296 GLY A O 1
ATOM 1501 N N . PRO A 1 245 ? 36.952 10.406 -14.800 1.00 52.68 297 PRO A N 1
ATOM 1502 C CA . PRO A 1 245 ? 36.916 9.863 -13.443 1.00 31.41 297 PRO A CA 1
ATOM 1503 C C . PRO A 1 245 ? 37.470 10.831 -12.409 1.00 45.05 297 PRO A C 1
ATOM 1504 O O . PRO A 1 245 ? 38.537 11.420 -12.610 1.00 59.27 297 PRO A O 1
ATOM 1508 N N . GLY A 1 246 ? 36.742 10.976 -11.304 1.00 43.85 298 GLY A N 1
ATOM 1509 C CA . GLY A 1 246 ? 37.215 11.736 -10.163 1.00 33.46 298 GLY A CA 1
ATOM 1510 C C . GLY A 1 246 ? 36.815 13.187 -10.273 1.00 51.81 298 GLY A C 1
ATOM 1511 O O . GLY A 1 246 ? 36.445 13.803 -9.283 1.00 38.67 298 GLY A O 1
ATOM 1512 N N . CYS A 1 247 ? 36.874 13.723 -11.491 1.00 51.29 299 CYS A N 1
ATOM 1513 C CA . CYS A 1 247 ? 36.702 15.156 -11.741 1.00 32.00 299 CYS A CA 1
ATOM 1514 C C . CYS A 1 247 ? 35.307 15.682 -11.410 1.00 39.36 299 CYS A C 1
ATOM 1515 O O . CYS A 1 247 ? 34.381 15.590 -12.214 1.00 47.04 299 CYS A O 1
ATOM 1518 N N . VAL A 1 248 ? 35.172 16.271 -10.233 1.00 28.20 300 VAL A N 1
ATOM 1519 C CA . VAL A 1 248 ? 33.880 16.750 -9.757 1.00 26.00 300 VAL A CA 1
ATOM 1520 C C . VAL A 1 248 ? 33.900 18.241 -9.527 1.00 31.75 300 VAL A C 1
ATOM 1521 O O . VAL A 1 248 ? 34.857 18.917 -9.891 1.00 62.08 300 VAL A O 1
ATOM 1525 N N . GLY A 1 249 ? 32.844 18.755 -8.911 1.00 30.37 301 GLY A N 1
ATOM 1526 C CA . GLY A 1 249 ? 32.777 20.174 -8.611 1.00 31.46 301 GLY A CA 1
ATOM 1527 C C . GLY A 1 249 ? 33.362 21.035 -9.709 1.00 36.33 301 GLY A C 1
ATOM 1528 O O . GLY A 1 249 ? 34.112 21.982 -9.453 1.00 58.54 301 GLY A O 1
ATOM 1529 N N . VAL A 1 250 ? 33.023 20.705 -10.945 1.00 34.52 302 VAL A N 1
ATOM 1530 C CA . VAL A 1 250 ? 33.552 21.436 -12.082 1.00 28.09 302 VAL A CA 1
ATOM 1531 C C . VAL A 1 250 ? 32.781 22.733 -12.237 1.00 17.97 302 VAL A C 1
ATOM 1532 O O . VAL A 1 250 ? 31.616 22.802 -11.877 1.00 26.79 302 VAL A O 1
ATOM 1536 N N . GLN A 1 251 ? 33.444 23.767 -12.745 1.00 27.47 303 GLN A N 1
ATOM 1537 C CA . GLN A 1 251 ? 32.785 25.054 -12.985 1.00 46.23 303 GLN A CA 1
ATOM 1538 C C . GLN A 1 251 ? 33.563 25.952 -13.932 1.00 44.90 303 GLN A C 1
ATOM 1539 O O . GLN A 1 251 ? 34.757 26.181 -13.748 1.00 57.38 303 GLN A O 1
ATOM 1545 N N . LYS A 1 252 ? 32.856 26.463 -14.936 1.00 40.08 304 LYS A N 1
ATOM 1546 C CA . LYS A 1 252 ? 33.438 27.261 -16.002 1.00 26.71 304 LYS A CA 1
ATOM 1547 C C . LYS A 1 252 ? 33.473 28.744 -15.649 1.00 33.92 304 LYS A C 1
ATOM 1548 O O . LYS A 1 252 ? 32.488 29.312 -15.161 1.00 49.41 304 LYS A O 1
ATOM 1554 N N . ILE A 1 253 ? 34.616 29.370 -15.914 1.00 48.88 305 ILE A N 1
ATOM 1555 C CA . ILE A 1 253 ? 34.824 30.797 -15.653 1.00 59.71 305 ILE A CA 1
ATOM 1556 C C . ILE A 1 253 ? 35.504 31.396 -16.889 1.00 53.98 305 ILE A C 1
ATOM 1557 O O . ILE A 1 253 ? 36.709 31.654 -16.911 1.00 47.46 305 ILE A O 1
ATOM 1562 N N . LEU A 1 254 ? 34.709 31.596 -17.930 1.00 48.46 306 LEU A N 1
ATOM 1563 C CA . LEU A 1 254 ? 35.240 31.922 -19.246 1.00 45.19 306 LEU A CA 1
ATOM 1564 C C . LEU A 1 254 ? 35.262 33.402 -19.548 1.00 50.34 306 LEU A C 1
ATOM 1565 O O . LEU A 1 254 ? 35.691 33.836 -20.610 1.00 42.71 306 LEU A O 1
ATOM 1570 N N . ASN A 1 255 ? 34.782 34.172 -18.588 1.00 48.91 307 ASN A N 1
ATOM 1571 C CA . ASN A 1 255 ? 34.683 35.614 -18.750 1.00 39.06 307 ASN A CA 1
ATOM 1572 C C . ASN A 1 255 ? 35.777 36.473 -18.085 1.00 45.97 307 ASN A C 1
ATOM 1573 O O . ASN A 1 255 ? 36.070 37.582 -18.545 1.00 66.62 307 ASN A O 1
ATOM 1578 N N . ALA A 1 256 ? 36.380 35.978 -17.013 1.00 53.94 308 ALA A N 1
ATOM 1579 C CA . ALA A 1 256 ? 37.567 36.618 -16.448 1.00 49.88 308 ALA A CA 1
ATOM 1580 C C . ALA A 1 256 ? 38.575 36.906 -17.569 1.00 48.96 308 ALA A C 1
ATOM 1581 O O . ALA A 1 256 ? 38.482 36.335 -18.636 1.00 57.32 308 ALA A O 1
ATOM 1583 N N . ARG A 1 257 ? 39.518 37.801 -17.323 1.00 39.68 309 ARG A N 1
ATOM 1584 C CA . ARG A 1 257 ? 40.519 38.098 -18.314 1.00 48.24 309 ARG A CA 1
ATOM 1585 C C . ARG A 1 257 ? 41.429 36.910 -18.644 1.00 62.63 309 ARG A C 1
ATOM 1586 O O . ARG A 1 257 ? 41.911 36.794 -19.780 1.00 51.46 309 ARG A O 1
ATOM 1594 N N . CYS A 1 258 ? 41.695 36.039 -17.675 1.00 74.87 310 CYS A N 1
ATOM 1595 C CA . CYS A 1 258 ? 42.309 34.744 -17.967 1.00 63.82 310 CYS A CA 1
ATOM 1596 C C . CYS A 1 258 ? 41.200 33.720 -17.777 1.00 62.15 310 CYS A C 1
ATOM 1597 O O . CYS A 1 258 ? 40.876 33.351 -16.634 1.00 77.69 310 CYS A O 1
ATOM 1600 N N . PRO A 1 259 ? 40.610 33.267 -18.883 1.00 42.88 311 PRO A N 1
ATOM 1601 C CA . PRO A 1 259 ? 39.515 32.315 -18.816 1.00 40.87 311 PRO A CA 1
ATOM 1602 C C . PRO A 1 259 ? 40.005 31.030 -18.246 1.00 33.91 311 PRO A C 1
ATOM 1603 O O . PRO A 1 259 ? 41.048 30.564 -18.667 1.00 34.78 311 PRO A O 1
ATOM 1607 N N . LEU A 1 260 ? 39.270 30.479 -17.292 1.00 23.42 312 LEU A N 1
ATOM 1608 C CA . LEU A 1 260 ? 39.642 29.194 -16.710 1.00 32.04 312 LEU A CA 1
ATOM 1609 C C . LEU A 1 260 ? 38.446 28.307 -16.370 1.00 23.11 312 LEU A C 1
ATOM 1610 O O . LEU A 1 260 ? 37.312 28.744 -16.420 1.00 22.71 312 LEU A O 1
ATOM 1615 N N . VAL A 1 261 ? 38.732 27.059 -16.011 1.00 19.34 313 VAL A N 1
ATOM 1616 C CA . VAL A 1 261 ? 37.739 26.066 -15.645 1.00 11.63 313 VAL A CA 1
ATOM 1617 C C . VAL A 1 261 ? 38.337 25.462 -14.419 1.00 24.62 313 VAL A C 1
ATOM 1618 O O . VAL A 1 261 ? 39.477 25.014 -14.460 1.00 39.59 313 VAL A O 1
ATOM 1622 N N . ARG A 1 262 ? 37.602 25.474 -13.318 1.00 33.60 314 ARG A N 1
ATOM 1623 C CA . ARG A 1 262 ? 38.092 24.828 -12.111 1.00 26.48 314 ARG A CA 1
ATOM 1624 C C . ARG A 1 262 ? 37.286 23.597 -11.763 1.00 25.51 314 ARG A C 1
ATOM 1625 O O . ARG A 1 262 ? 36.063 23.583 -11.892 1.00 18.36 314 ARG A O 1
ATOM 1633 N N . PHE A 1 263 ? 37.977 22.570 -11.297 1.00 8.32 315 PHE A N 1
ATOM 1634 C CA . PHE A 1 263 ? 37.287 21.430 -10.756 1.00 27.50 315 PHE A CA 1
ATOM 1635 C C . PHE A 1 263 ? 37.936 20.937 -9.479 1.00 28.05 315 PHE A C 1
ATOM 1636 O O . PHE A 1 263 ? 38.645 21.674 -8.805 1.00 15.87 315 PHE A O 1
ATOM 1644 N N . SER A 1 264 ? 37.673 19.680 -9.155 1.00 35.43 316 SER A N 1
ATOM 1645 C CA . SER A 1 264 ? 38.301 19.021 -8.023 1.00 33.94 316 SER A CA 1
ATOM 16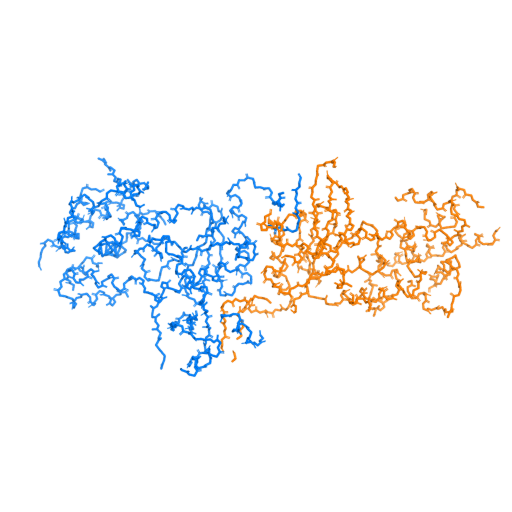46 C C . SER A 1 264 ? 38.573 17.568 -8.384 1.00 34.39 316 SER A C 1
ATOM 1647 O O . SER A 1 264 ? 37.728 16.917 -8.994 1.00 45.57 316 SER A O 1
ATOM 1650 N N . HIS A 1 265 ? 39.752 17.064 -8.035 1.00 11.67 317 HIS A N 1
ATOM 1651 C CA . HIS A 1 265 ? 40.050 15.671 -8.304 1.00 15.54 317 HIS A CA 1
ATOM 1652 C C . HIS A 1 265 ? 39.844 14.898 -7.001 1.00 21.33 317 HIS A C 1
ATOM 1653 O O . HIS A 1 265 ? 40.538 15.128 -6.040 1.00 35.22 317 HIS A O 1
ATOM 1660 N N . GLN A 1 266 ? 38.859 14.014 -6.943 1.00 27.86 318 GLN A N 1
ATOM 1661 C CA . GLN A 1 266 ? 38.619 13.254 -5.728 1.00 25.77 318 GLN A CA 1
ATOM 1662 C C . GLN A 1 266 ? 39.854 12.452 -5.333 1.00 31.75 318 GLN A C 1
ATOM 1663 O O . GLN A 1 266 ? 40.268 12.464 -4.184 1.00 45.60 318 GLN A O 1
ATOM 1669 N N . ALA A 1 267 ? 40.449 11.749 -6.284 1.00 25.93 319 ALA A N 1
ATOM 1670 C CA . ALA A 1 267 ? 41.518 10.823 -5.959 1.00 37.09 319 ALA A CA 1
ATOM 1671 C C . ALA A 1 267 ? 42.721 11.463 -5.286 1.00 43.10 319 ALA A C 1
ATOM 1672 O O . ALA A 1 267 ? 43.642 10.757 -4.892 1.00 49.31 319 ALA A O 1
ATOM 1674 N N . SER A 1 268 ? 42.723 12.786 -5.163 1.00 31.55 320 SER A N 1
ATOM 1675 C CA . SER A 1 268 ? 43.909 13.491 -4.690 1.00 28.75 320 SER A CA 1
ATOM 1676 C C . SER A 1 268 ? 43.624 14.722 -3.828 1.00 33.68 320 SER A C 1
ATOM 1677 O O . SER A 1 268 ? 44.513 15.248 -3.172 1.00 56.07 320 SER A O 1
ATOM 1680 N N . GLY A 1 269 ? 42.384 15.181 -3.836 1.00 36.02 321 GLY A N 1
ATOM 1681 C CA . GLY A 1 269 ? 41.995 16.331 -3.041 1.00 50.17 321 GLY A CA 1
ATOM 1682 C C . GLY A 1 269 ? 42.507 17.673 -3.541 1.00 47.63 321 GLY A C 1
ATOM 1683 O O . GLY A 1 269 ? 42.350 18.696 -2.879 1.00 42.10 321 GLY A O 1
ATOM 1684 N N . PHE A 1 270 ? 43.127 17.675 -4.711 1.00 31.26 322 PHE A N 1
ATOM 1685 C CA . PHE A 1 270 ? 43.590 18.907 -5.307 1.00 7.59 322 PHE A CA 1
ATOM 1686 C C . PHE A 1 270 ? 42.445 19.776 -5.823 1.00 23.17 322 PHE A C 1
ATOM 1687 O O . PHE A 1 270 ? 41.536 19.330 -6.513 1.00 13.59 322 PHE A O 1
ATOM 1695 N N . GLN A 1 271 ? 42.501 21.044 -5.481 1.00 30.10 323 GLN A N 1
ATOM 1696 C CA . GLN A 1 271 ? 41.646 22.018 -6.095 1.00 36.10 323 GLN A CA 1
ATOM 1697 C C . GLN A 1 271 ? 42.403 22.428 -7.363 1.00 40.96 323 GLN A C 1
ATOM 1698 O O . GLN A 1 271 ? 43.412 23.146 -7.299 1.00 49.37 323 GLN A O 1
ATOM 1704 N N . CYS A 1 272 ? 41.953 21.936 -8.515 1.00 23.61 324 CYS A N 1
ATOM 1705 C CA . CYS A 1 272 ? 42.643 22.266 -9.758 1.00 39.90 324 CYS A CA 1
ATOM 1706 C C . CYS A 1 272 ? 41.978 23.401 -10.530 1.00 37.84 324 CYS A C 1
ATOM 1707 O O . CYS A 1 272 ? 40.871 23.842 -10.188 1.00 16.12 324 CYS A O 1
ATOM 1710 N N . ALA A 1 273 ? 42.682 23.849 -11.574 1.00 26.70 325 ALA A N 1
ATOM 1711 C CA . ALA A 1 273 ? 42.298 24.993 -12.380 1.00 23.86 325 ALA A CA 1
ATOM 1712 C C . ALA A 1 273 ? 43.086 24.902 -13.665 1.00 21.89 325 ALA A C 1
ATOM 1713 O O . ALA A 1 273 ? 44.297 24.766 -13.632 1.00 27.81 325 ALA A O 1
ATOM 1715 N N . LEU A 1 274 ? 42.391 24.971 -14.795 1.00 27.05 326 LEU A N 1
ATOM 1716 C CA . LEU A 1 274 ? 43.014 24.821 -16.098 1.00 12.81 326 LEU A CA 1
ATOM 1717 C C . LEU A 1 274 ? 42.828 26.082 -16.935 1.00 22.49 326 LEU A C 1
ATOM 1718 O O . LEU A 1 274 ? 41.774 26.703 -16.886 1.00 35.99 326 LEU A O 1
ATOM 1723 N N . THR A 1 275 ? 43.862 26.471 -17.677 1.00 14.68 327 THR A N 1
ATOM 1724 C CA . THR A 1 275 ? 43.783 27.606 -18.597 1.00 32.05 327 THR A CA 1
ATOM 1725 C C . THR A 1 275 ? 44.525 27.220 -19.865 1.00 42.70 327 THR A C 1
ATOM 1726 O O . THR A 1 275 ? 45.206 26.202 -19.880 1.00 47.06 327 THR A O 1
ATOM 1730 N N . THR A 1 276 ? 44.416 28.007 -20.930 1.00 38.84 328 THR A N 1
ATOM 1731 C CA . THR A 1 276 ? 44.931 27.522 -22.208 1.00 40.13 328 THR A CA 1
ATOM 1732 C C . THR A 1 276 ? 45.984 28.379 -22.865 1.00 53.20 328 THR A C 1
ATOM 1733 O O . THR A 1 276 ? 47.060 27.882 -23.194 1.00 89.23 328 THR A O 1
ATOM 1737 N N . ASN A 1 277 ? 45.677 29.648 -23.104 1.00 35.64 329 ASN A N 1
ATOM 1738 C CA . ASN A 1 277 ? 46.627 30.478 -23.834 1.00 50.34 329 ASN A CA 1
ATOM 1739 C C . ASN A 1 277 ? 47.231 31.549 -22.967 1.00 65.68 329 ASN A C 1
ATOM 1740 O O . ASN A 1 277 ? 46.611 32.582 -22.724 1.00 69.69 329 ASN A O 1
ATOM 1745 N N . ASN A 1 278 ? 48.447 31.272 -22.506 1.00 80.54 330 ASN A N 1
ATOM 1746 C CA . ASN A 1 278 ? 49.211 32.160 -21.635 1.00 95.73 330 ASN A CA 1
ATOM 1747 C C . ASN A 1 278 ? 50.531 31.510 -21.187 1.00 95.81 330 ASN A C 1
ATOM 1748 O O . ASN A 1 278 ? 50.579 30.801 -20.183 1.00 86.87 330 ASN A O 1
ATOM 1753 N N . ARG A 1 279 ? 51.598 31.742 -21.945 1.00 89.76 331 ARG A N 1
ATOM 1754 C CA . ARG A 1 279 ? 52.909 31.221 -21.578 1.00 70.77 331 ARG A CA 1
ATOM 1755 C C . ARG A 1 279 ? 53.547 32.155 -20.557 1.00 89.24 331 ARG A C 1
ATOM 1756 O O . ARG A 1 279 ? 54.719 32.005 -20.199 1.00 106.23 331 ARG A O 1
ATOM 1764 N N . ILE A 1 280 ? 52.758 33.120 -20.090 1.00 87.84 332 ILE A N 1
ATOM 1765 C CA . ILE A 1 280 ? 53.208 34.121 -19.120 1.00 104.07 332 ILE A CA 1
ATOM 1766 C C . ILE A 1 280 ? 53.348 33.556 -17.699 1.00 95.77 332 ILE A C 1
ATOM 1767 O O . ILE A 1 280 ? 54.165 34.037 -16.894 1.00 65.08 332 ILE A O 1
ATOM 1772 N N . ALA A 1 281 ? 52.545 32.534 -17.402 1.00 82.92 333 ALA A N 1
ATOM 1773 C CA . ALA A 1 281 ? 52.540 31.906 -16.087 1.00 57.63 333 ALA A CA 1
ATOM 1774 C C . ALA A 1 281 ? 53.711 30.958 -15.957 1.00 46.80 333 ALA A C 1
ATOM 1775 O O . ALA A 1 281 ? 54.273 30.806 -14.878 1.00 72.10 333 ALA A O 1
ATOM 1777 N N . LEU A 1 282 ? 54.083 30.320 -17.061 1.00 30.90 334 LEU A N 1
ATOM 1778 C CA . LEU A 1 282 ? 55.281 29.491 -17.067 1.00 55.68 334 LEU A CA 1
ATOM 1779 C C . LEU A 1 282 ? 56.527 30.351 -17.080 1.00 78.38 334 LEU A C 1
ATOM 1780 O O . LEU A 1 282 ? 57.641 29.862 -16.920 1.00 77.77 334 LEU A O 1
ATOM 1785 N N . THR A 1 283 ? 56.330 31.641 -17.292 1.00 80.46 335 THR A N 1
ATOM 1786 C CA . THR A 1 283 ? 57.438 32.566 -17.300 1.00 66.42 335 THR A CA 1
ATOM 1787 C C . THR A 1 283 ? 57.511 33.280 -15.949 1.00 72.92 335 THR A C 1
ATOM 1788 O O . THR A 1 283 ? 58.602 33.571 -15.461 1.00 77.76 335 THR A O 1
ATOM 1792 N N . SER A 1 284 ? 56.357 33.533 -15.330 1.00 59.93 336 SER A N 1
ATOM 1793 C CA . SER A 1 284 ? 56.341 33.994 -13.939 1.00 43.35 336 SER A CA 1
ATOM 1794 C C . SER A 1 284 ? 56.933 32.935 -13.010 1.00 50.34 336 SER A C 1
ATOM 1795 O O . SER A 1 284 ? 57.716 33.245 -12.120 1.00 62.02 336 SER A O 1
ATOM 1798 N N . SER A 1 285 ? 56.581 31.676 -13.242 1.00 60.26 337 SER A N 1
ATOM 1799 C CA . SER A 1 285 ? 56.951 30.576 -12.355 1.00 50.42 337 SER A CA 1
ATOM 1800 C C . SER A 1 285 ? 58.418 30.142 -12.463 1.00 39.43 337 SER A C 1
ATOM 1801 O O . SER A 1 285 ? 58.932 29.451 -11.590 1.00 31.80 337 SER A O 1
ATOM 1804 N N . GLU A 1 286 ? 59.081 30.532 -13.544 1.00 44.89 338 GLU A N 1
ATOM 1805 C CA . GLU A 1 286 ? 60.492 30.217 -13.740 1.00 38.00 338 GLU A CA 1
ATOM 1806 C C . GLU A 1 286 ? 61.290 31.309 -13.049 1.00 43.26 338 GLU A C 1
ATOM 1807 O O . GLU A 1 286 ? 62.339 31.060 -12.482 1.00 47.90 338 GLU A O 1
ATOM 1813 N N . LEU A 1 287 ? 60.791 32.533 -13.078 1.00 38.58 339 LEU A N 1
ATOM 1814 C CA . LEU A 1 287 ? 61.457 33.570 -12.322 1.00 52.02 339 LEU A CA 1
ATOM 1815 C C . LEU A 1 287 ? 61.606 33.073 -10.897 1.00 52.60 339 LEU A C 1
ATOM 1816 O O . LEU A 1 287 ? 62.674 32.635 -10.502 1.00 52.77 339 LEU A O 1
ATOM 1821 N N . LEU A 1 288 ? 60.524 33.125 -10.131 1.00 52.15 340 LEU A N 1
ATOM 1822 C CA . LEU A 1 288 ? 60.562 32.704 -8.745 1.00 11.41 340 LEU A CA 1
ATOM 1823 C C . LEU A 1 288 ? 61.336 31.422 -8.574 1.00 26.99 340 LEU A C 1
ATOM 1824 O O . LEU A 1 288 ? 62.059 31.272 -7.606 1.00 46.75 340 LEU A O 1
ATOM 1829 N N . TYR A 1 289 ? 61.203 30.495 -9.510 1.00 34.61 341 TYR A N 1
ATOM 1830 C CA . TYR A 1 289 ? 61.930 29.237 -9.402 1.00 33.50 341 TYR A CA 1
ATOM 1831 C C . TYR A 1 289 ? 63.390 29.493 -9.146 1.00 31.16 341 TYR A C 1
ATOM 1832 O O . TYR A 1 289 ? 63.958 29.063 -8.143 1.00 37.16 341 TYR A O 1
ATOM 1841 N N . ILE A 1 290 ? 63.983 30.194 -10.096 1.00 42.25 342 ILE A N 1
ATOM 1842 C CA . ILE A 1 290 ? 65.362 30.626 -10.030 1.00 48.18 342 ILE A CA 1
ATOM 1843 C C . ILE A 1 290 ? 65.647 31.472 -8.781 1.00 59.24 342 ILE A C 1
ATOM 1844 O O . ILE A 1 290 ? 66.770 31.516 -8.300 1.00 69.58 342 ILE A O 1
ATOM 1849 N N . TYR A 1 291 ? 64.637 32.145 -8.242 1.00 50.54 343 TYR A N 1
ATOM 1850 C CA . TYR A 1 291 ? 64.856 32.858 -6.990 1.00 34.70 343 TYR A CA 1
ATOM 1851 C C . TYR A 1 291 ? 64.892 31.879 -5.826 1.00 34.22 343 TYR A C 1
ATOM 1852 O O . TYR A 1 291 ? 65.862 31.840 -5.084 1.00 52.73 343 TYR A O 1
ATOM 1861 N N . GLY A 1 292 ? 63.851 31.075 -5.670 1.00 22.35 344 GLY A N 1
ATOM 1862 C CA . GLY A 1 292 ? 63.821 30.112 -4.581 1.00 34.62 344 GLY A CA 1
ATOM 1863 C C . GLY A 1 292 ? 65.031 29.177 -4.534 1.00 41.04 344 GLY A C 1
ATOM 1864 O O . GLY A 1 292 ? 65.437 28.691 -3.475 1.00 45.08 344 GLY A O 1
ATOM 1865 N N . ALA A 1 293 ? 65.620 28.928 -5.692 1.00 23.50 345 ALA A N 1
ATOM 1866 C CA . ALA A 1 293 ? 66.681 27.951 -5.787 1.00 29.91 345 ALA A CA 1
ATOM 1867 C C . ALA A 1 293 ? 68.001 28.668 -5.843 1.00 29.70 345 ALA A C 1
ATOM 1868 O O . ALA A 1 293 ? 69.068 28.062 -5.808 1.00 38.81 345 ALA A O 1
ATOM 1870 N N . LEU A 1 294 ? 67.932 29.981 -5.949 1.00 43.80 346 LEU A N 1
ATOM 1871 C CA . LEU A 1 294 ? 69.151 30.756 -6.049 1.00 48.37 346 LEU A CA 1
ATOM 1872 C C . LEU A 1 294 ? 69.773 30.861 -4.679 1.00 41.20 346 LEU A C 1
ATOM 1873 O O . LEU A 1 294 ? 70.974 31.015 -4.567 1.00 48.80 346 LEU A O 1
ATOM 1878 N N . ASP A 1 295 ? 68.948 30.771 -3.638 1.00 50.45 347 ASP A N 1
ATOM 1879 C CA . ASP A 1 295 ? 69.445 30.834 -2.271 1.00 51.03 347 ASP A CA 1
ATOM 1880 C C . ASP A 1 295 ? 68.434 30.400 -1.229 1.00 51.99 347 ASP A C 1
ATOM 1881 O O . ASP A 1 295 ? 67.291 30.843 -1.225 1.00 37.01 347 ASP A O 1
ATOM 1886 N N . SER A 1 296 ? 68.893 29.547 -0.326 1.00 41.73 348 SER A N 1
ATOM 1887 C CA . SER A 1 296 ? 68.022 28.901 0.634 1.00 41.96 348 SER A CA 1
ATOM 1888 C C . SER A 1 296 ? 67.034 29.862 1.276 1.00 43.82 348 SER A C 1
ATOM 1889 O O . SER A 1 296 ? 65.817 29.618 1.285 1.00 22.96 348 SER A O 1
ATOM 1892 N N . ARG A 1 297 ? 67.581 30.958 1.798 1.00 36.52 349 ARG A N 1
ATOM 1893 C CA . ARG A 1 297 ? 66.843 31.913 2.621 1.00 41.76 349 ARG A CA 1
ATOM 1894 C C . ARG A 1 297 ? 65.604 32.507 1.955 1.00 41.65 349 ARG A C 1
ATOM 1895 O O . ARG A 1 297 ? 64.610 32.789 2.614 1.00 52.36 349 ARG A O 1
ATOM 1903 N N . VAL A 1 298 ? 65.666 32.713 0.651 1.00 25.31 350 VAL A N 1
ATOM 1904 C CA . VAL A 1 298 ? 64.516 33.240 -0.064 1.00 27.89 350 VAL A CA 1
ATOM 1905 C C . VAL A 1 298 ? 63.271 32.414 0.259 1.00 43.87 350 VAL A C 1
ATOM 1906 O O . VAL A 1 298 ? 62.261 32.937 0.722 1.00 28.28 350 VAL A O 1
ATOM 1910 N N . ARG A 1 299 ? 63.350 31.110 0.009 1.00 46.88 351 ARG A N 1
ATOM 1911 C CA . ARG A 1 299 ? 62.245 30.232 0.315 1.00 29.65 351 ARG A CA 1
ATOM 1912 C C . ARG A 1 299 ? 61.908 30.391 1.786 1.00 42.77 351 ARG A C 1
ATOM 1913 O O . ARG A 1 299 ? 60.749 30.579 2.145 1.00 48.02 351 ARG A O 1
ATOM 1921 N N . ALA A 1 300 ? 62.922 30.338 2.643 1.00 27.51 352 ALA A N 1
ATOM 1922 C CA . ALA A 1 300 ? 62.690 30.425 4.086 1.00 34.77 352 ALA A CA 1
ATOM 1923 C C . ALA A 1 300 ? 61.982 31.714 4.532 1.00 38.27 352 ALA A C 1
ATOM 1924 O O . ALA A 1 300 ? 61.185 31.719 5.474 1.00 42.20 352 ALA A O 1
ATOM 1926 N N . LEU A 1 301 ? 62.264 32.802 3.835 1.00 39.80 353 LEU A N 1
ATOM 1927 C CA . LEU A 1 301 ? 61.767 34.104 4.237 1.00 35.15 353 LEU A CA 1
ATOM 1928 C C . LEU A 1 301 ? 60.348 34.340 3.788 1.00 41.05 353 LEU A C 1
ATOM 1929 O O . LEU A 1 301 ? 59.568 34.954 4.505 1.00 32.17 353 LEU A O 1
ATOM 1934 N N . VAL A 1 302 ? 60.007 33.864 2.597 1.00 39.33 354 VAL A N 1
ATOM 1935 C CA . VAL A 1 302 ? 58.671 34.125 2.069 1.00 44.04 354 VAL A CA 1
ATOM 1936 C C . VAL A 1 302 ? 57.653 33.251 2.792 1.00 44.74 354 VAL A C 1
ATOM 1937 O O . VAL A 1 302 ? 56.553 33.693 3.143 1.00 36.06 354 VAL A O 1
ATOM 1941 N N . PHE A 1 303 ? 58.044 32.001 3.020 1.00 34.07 355 PHE A N 1
ATOM 1942 C CA . PHE A 1 303 ? 57.180 31.025 3.657 1.00 11.55 355 PHE A CA 1
ATOM 1943 C C . PHE A 1 303 ? 56.671 31.546 4.988 1.00 31.86 355 PHE A C 1
ATOM 1944 O O . PHE A 1 303 ? 55.531 31.247 5.368 1.00 43.99 355 PHE A O 1
ATOM 1952 N N . SER A 1 304 ? 57.514 32.330 5.678 1.00 36.59 356 SER A N 1
ATOM 1953 C CA . SER A 1 304 ? 57.228 32.823 7.035 1.00 30.07 356 SER A CA 1
ATOM 1954 C C . SER A 1 304 ? 56.504 34.173 7.063 1.00 33.13 356 SER A C 1
ATOM 1955 O O . SER A 1 304 ? 55.703 34.429 7.967 1.00 19.20 356 SER A O 1
ATOM 1958 N N . VAL A 1 305 ? 56.798 35.041 6.094 1.00 35.05 357 VAL A N 1
ATOM 1959 C CA . VAL A 1 305 ? 56.101 36.321 5.995 1.00 24.89 357 VAL A CA 1
ATOM 1960 C C . VAL A 1 305 ? 54.679 36.068 5.521 1.00 29.44 357 VAL A C 1
ATOM 1961 O O . VAL A 1 305 ? 53.742 36.742 5.941 1.00 18.86 357 VAL A O 1
ATOM 1965 N N . ARG A 1 306 ? 54.524 35.077 4.648 1.00 40.31 358 ARG A N 1
ATOM 1966 C CA . ARG A 1 306 ? 53.202 34.656 4.204 1.00 46.28 358 ARG A CA 1
ATOM 1967 C C . ARG A 1 306 ? 52.412 34.211 5.408 1.00 30.37 358 ARG A C 1
ATOM 1968 O O . ARG A 1 306 ? 51.351 34.741 5.697 1.00 20.00 358 ARG A O 1
ATOM 1976 N N . CYS A 1 307 ? 52.957 33.228 6.108 1.00 25.93 359 CYS A N 1
ATOM 1977 C CA . CYS A 1 307 ? 52.341 32.691 7.301 1.00 9.80 359 CYS A CA 1
ATOM 1978 C C . CYS A 1 307 ? 51.991 33.780 8.291 1.00 18.96 359 CYS A C 1
ATOM 1979 O O . CYS A 1 307 ? 50.871 33.816 8.797 1.00 21.82 359 CYS A O 1
ATOM 1982 N N . TRP A 1 308 ? 52.969 34.641 8.588 1.00 28.16 360 TRP A N 1
ATOM 1983 C CA . TRP A 1 308 ? 52.770 35.846 9.392 1.00 21.79 360 TRP A CA 1
ATOM 1984 C C . TRP A 1 308 ? 51.584 36.588 8.844 1.00 24.21 360 TRP A C 1
ATOM 1985 O O . TRP A 1 308 ? 50.604 36.823 9.538 1.00 15.30 360 TRP A O 1
ATOM 1996 N N . ALA A 1 309 ? 51.699 36.959 7.576 1.00 22.45 361 ALA A N 1
ATOM 1997 C CA . ALA A 1 309 ? 50.631 37.598 6.847 1.00 30.21 361 ALA A CA 1
ATOM 1998 C C . ALA A 1 309 ? 49.262 36.971 7.112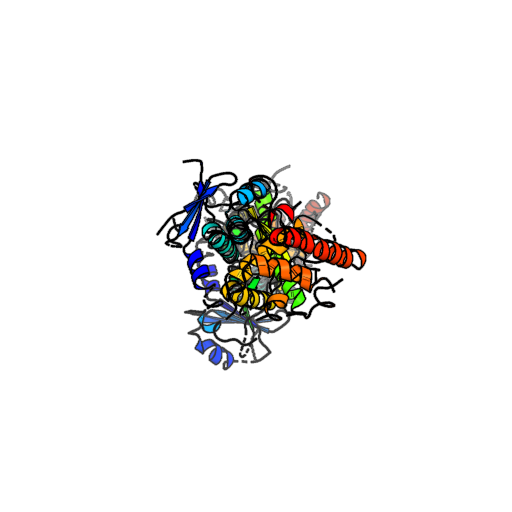 1.00 33.65 361 ALA A C 1
ATOM 1999 O O . ALA A 1 309 ? 48.379 37.635 7.640 1.00 18.05 361 ALA A O 1
ATOM 2001 N N . ARG A 1 310 ? 49.093 35.705 6.737 1.00 19.15 362 ARG A N 1
ATOM 2002 C CA . ARG A 1 310 ? 47.842 34.973 6.946 1.00 23.26 362 ARG A CA 1
ATOM 2003 C C . ARG A 1 310 ? 47.335 35.008 8.385 1.00 41.92 362 ARG A C 1
ATOM 2004 O O . ARG A 1 310 ? 46.157 35.291 8.625 1.00 39.14 362 ARG A O 1
ATOM 2012 N N . ALA A 1 311 ? 48.220 34.696 9.332 1.00 44.13 363 ALA A N 1
ATOM 2013 C CA . ALA A 1 311 ? 47.911 34.721 10.768 1.00 35.88 363 ALA A CA 1
ATOM 2014 C C . ALA A 1 311 ? 47.051 35.910 11.220 1.00 36.02 363 ALA A C 1
ATOM 2015 O O . ALA A 1 311 ? 46.168 35.763 12.061 1.00 31.18 363 ALA A O 1
ATOM 2017 N N . HIS A 1 312 ? 47.323 37.087 10.669 1.00 40.40 364 HIS A N 1
ATOM 2018 C CA . HIS A 1 312 ? 46.519 38.263 10.958 1.00 53.98 364 HIS A CA 1
ATOM 2019 C C . HIS A 1 312 ? 45.597 38.530 9.771 1.00 66.24 364 HIS A C 1
ATOM 2020 O O . HIS A 1 312 ? 45.904 38.126 8.656 1.00 71.98 364 HIS A O 1
ATOM 2027 N N . SER A 1 313 ? 44.444 39.151 10.010 1.00 81.52 365 SER A N 1
ATOM 2028 C CA . SER A 1 313 ? 43.431 39.343 8.959 1.00 77.41 365 SER A CA 1
ATOM 2029 C C . SER A 1 313 ? 43.961 40.084 7.734 1.00 47.78 365 SER A C 1
ATOM 2030 O O . SER A 1 313 ? 43.430 41.130 7.358 1.00 70.66 365 SER A O 1
AT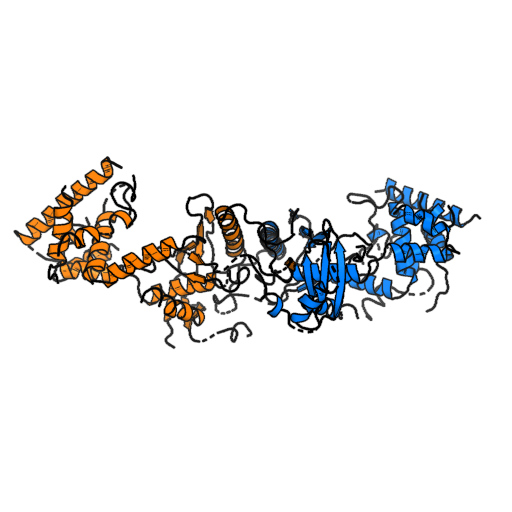OM 2033 N N . LEU A 1 314 ? 44.999 39.529 7.115 1.00 30.74 366 LEU A N 1
ATOM 2034 C CA . LEU A 1 314 ? 45.745 40.194 6.044 1.00 35.74 366 LEU A CA 1
ATOM 2035 C C . LEU A 1 314 ? 45.577 39.432 4.742 1.00 60.47 366 LEU A C 1
ATOM 2036 O O . LEU A 1 314 ? 44.642 39.681 3.979 1.00 107.13 366 LEU A O 1
ATOM 2041 N N . THR A 1 315 ? 46.486 38.498 4.493 1.00 52.76 367 THR A N 1
ATOM 2042 C CA . THR A 1 315 ? 46.416 37.665 3.305 1.00 45.70 367 THR A CA 1
ATOM 2043 C C . THR A 1 315 ? 45.274 36.651 3.449 1.00 56.78 367 THR A C 1
ATOM 2044 O O . THR A 1 315 ? 45.329 35.740 4.277 1.00 64.90 367 THR A O 1
ATOM 2048 N N . SER A 1 316 ? 44.229 36.825 2.642 1.00 72.17 368 SER A N 1
ATOM 2049 C CA . SER A 1 316 ? 43.049 35.962 2.712 1.00 79.29 368 SER A CA 1
ATOM 2050 C C . SER A 1 316 ? 42.666 35.347 1.366 1.00 61.31 368 SER A C 1
ATOM 2051 O O . SER A 1 316 ? 43.167 35.776 0.322 1.00 48.40 368 SER A O 1
ATOM 2054 N N . SER A 1 317 ? 41.777 34.348 1.401 1.00 44.53 369 SER A N 1
ATOM 2055 C CA . SER A 1 317 ? 41.277 33.701 0.178 1.00 40.92 369 SER A CA 1
ATOM 2056 C C . SER A 1 317 ? 39.886 34.194 -0.219 1.00 42.23 369 SER A C 1
ATOM 2057 O O . SER A 1 317 ? 39.737 34.989 -1.156 1.00 66.95 369 SER A O 1
ATOM 2060 N N . GLY A 1 320 ? 39.172 38.476 -3.011 1.00 20.54 372 GLY A N 1
ATOM 2061 C CA . GLY A 1 320 ? 38.784 39.846 -2.673 1.00 30.32 372 GLY A CA 1
ATOM 2062 C C . GLY A 1 320 ? 39.822 40.961 -2.840 1.00 30.11 372 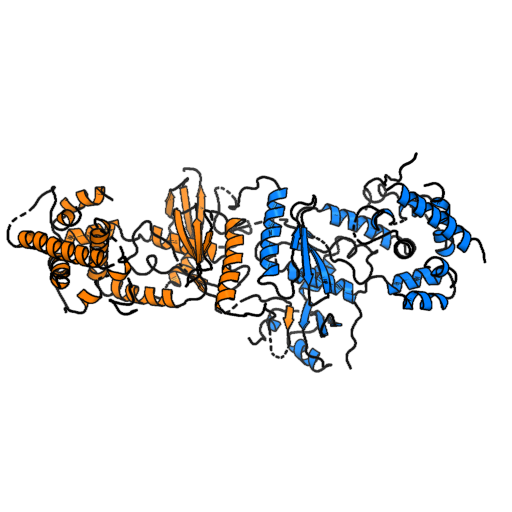GLY A C 1
ATOM 2063 O O . GLY A 1 320 ? 40.744 40.866 -3.654 1.00 23.09 372 GLY A O 1
ATOM 2064 N N . ALA A 1 321 ? 39.680 42.021 -2.049 1.00 36.83 373 ALA A N 1
ATOM 2065 C CA . ALA A 1 321 ? 40.445 43.253 -2.270 1.00 52.32 373 ALA A CA 1
ATOM 2066 C C . ALA A 1 321 ? 41.338 43.690 -1.106 1.00 61.98 373 ALA A C 1
ATOM 2067 O O . ALA A 1 321 ? 41.020 44.647 -0.386 1.00 24.40 373 ALA A O 1
ATOM 2069 N N . TRP A 1 322 ? 42.476 43.012 -0.972 1.00 75.63 374 TRP A N 1
ATOM 2070 C CA . TRP A 1 322 ? 43.389 43.225 0.138 1.00 74.48 374 TRP A CA 1
ATOM 2071 C C . TRP A 1 322 ? 44.812 43.480 -0.319 1.00 83.94 374 TRP A C 1
ATOM 2072 O O . TRP A 1 322 ? 45.146 44.531 -0.881 1.00 88.47 374 TRP A O 1
ATOM 2083 N N . ILE A 1 323 ? 45.650 42.497 -0.016 1.00 71.16 375 ILE A N 1
ATOM 2084 C CA . ILE A 1 323 ? 47.020 42.428 -0.490 1.00 71.73 375 ILE A CA 1
ATOM 2085 C C . ILE A 1 323 ? 47.330 40.941 -0.645 1.00 67.78 375 ILE A C 1
ATOM 2086 O O . ILE A 1 323 ? 47.106 40.166 0.282 1.00 54.32 375 ILE A O 1
ATOM 2091 N N . THR A 1 324 ? 47.819 40.549 -1.824 1.00 60.77 376 THR A N 1
ATOM 2092 C CA . THR A 1 324 ? 47.915 39.141 -2.199 1.00 54.10 376 THR A CA 1
ATOM 2093 C C . THR A 1 324 ? 49.260 38.473 -1.857 1.00 43.52 376 THR A C 1
ATOM 2094 O O . THR A 1 324 ? 50.307 39.110 -1.850 1.00 35.30 376 THR A O 1
ATOM 2098 N N . ASN A 1 325 ? 49.209 37.182 -1.554 1.00 40.15 377 ASN A N 1
ATOM 2099 C CA . ASN A 1 325 ? 50.404 36.401 -1.278 1.00 46.58 377 ASN A CA 1
ATOM 2100 C C . ASN A 1 325 ? 51.502 36.650 -2.296 1.00 57.47 377 ASN A C 1
ATOM 2101 O O . ASN A 1 325 ? 52.670 36.398 -2.026 1.00 80.07 377 ASN A O 1
ATOM 2106 N N . PHE A 1 326 ? 51.122 37.117 -3.479 1.00 40.07 378 PHE A N 1
ATOM 2107 C CA . PHE A 1 326 ? 52.084 37.413 -4.540 1.00 37.07 378 PHE A CA 1
ATOM 2108 C C . PHE A 1 326 ? 52.701 38.804 -4.338 1.00 44.83 378 PHE A C 1
ATOM 2109 O O . PHE A 1 326 ? 53.879 39.029 -4.606 1.00 37.63 378 PHE A O 1
ATOM 2117 N N . SER A 1 327 ? 51.897 39.741 -3.862 1.00 56.92 379 SER A N 1
ATOM 2118 C CA . SER A 1 327 ? 52.417 41.043 -3.507 1.00 51.10 379 SER A CA 1
ATOM 2119 C C . SER A 1 327 ? 53.567 40.829 -2.546 1.00 53.92 379 SER A C 1
ATOM 2120 O O . SER A 1 327 ? 54.704 41.190 -2.832 1.00 43.23 379 SER A O 1
ATOM 2123 N N . LEU A 1 328 ? 53.265 40.212 -1.409 1.00 49.46 380 LEU A N 1
ATOM 2124 C CA . LEU A 1 328 ? 54.252 40.009 -0.366 1.00 40.18 380 LEU A CA 1
ATOM 2125 C C . LEU A 1 328 ? 55.519 39.409 -0.937 1.00 29.06 380 LEU A C 1
ATOM 2126 O O . LEU A 1 328 ? 56.540 40.077 -0.999 1.00 23.58 380 LEU A O 1
ATOM 2131 N N . THR A 1 329 ? 55.442 38.160 -1.370 1.00 9.86 381 THR A N 1
ATOM 2132 C CA . THR A 1 329 ? 56.557 37.486 -2.023 1.00 25.38 381 THR A CA 1
ATOM 2133 C C . THR A 1 329 ? 57.468 38.460 -2.773 1.00 22.71 381 THR A C 1
ATOM 2134 O O . THR A 1 329 ? 58.691 38.392 -2.666 1.00 20.52 381 THR A O 1
ATOM 2154 N N . VAL A 1 332 ? 59.466 40.820 -0.722 1.00 9.65 384 VAL A N 1
ATOM 2155 C CA . VAL A 1 332 ? 60.511 40.003 -0.145 1.00 28.40 384 VAL A CA 1
ATOM 2156 C C . VAL A 1 332 ? 61.642 39.738 -1.122 1.00 22.86 384 VAL A C 1
ATOM 2157 O O . VAL A 1 332 ? 62.800 39.810 -0.749 1.00 31.44 384 VAL A O 1
ATOM 2161 N N . ILE A 1 333 ? 61.352 39.419 -2.371 1.00 14.11 385 ILE A N 1
ATOM 2162 C CA . ILE A 1 333 ? 62.483 39.219 -3.257 1.00 34.39 385 ILE A CA 1
ATOM 2163 C C . ILE A 1 333 ? 63.126 40.572 -3.415 1.00 48.59 385 ILE A C 1
ATOM 2164 O O . ILE A 1 333 ? 64.333 40.696 -3.600 1.00 69.25 385 ILE A O 1
ATOM 2169 N N . PHE A 1 334 ? 62.295 41.594 -3.296 1.00 43.53 386 PHE A N 1
ATOM 2170 C CA . PHE A 1 334 ? 62.751 42.962 -3.381 1.00 44.33 386 PHE A CA 1
ATOM 2171 C C . PHE A 1 334 ? 63.681 43.262 -2.244 1.00 51.34 386 PHE A C 1
ATOM 2172 O O . PHE A 1 334 ? 64.878 43.432 -2.441 1.00 61.52 386 PHE A O 1
ATOM 2180 N N . PHE A 1 335 ? 63.105 43.349 -1.052 1.00 38.52 387 PHE A N 1
ATOM 2181 C CA . PHE A 1 335 ? 63.873 43.478 0.171 1.00 32.02 387 PHE A CA 1
ATOM 2182 C C . PHE A 1 335 ? 65.231 42.769 0.071 1.00 37.00 387 PHE A C 1
ATOM 2183 O O . PHE A 1 335 ? 66.228 43.263 0.594 1.00 47.81 387 PHE A O 1
ATOM 2191 N N . LEU A 1 336 ? 65.268 41.633 -0.627 1.00 36.20 388 LEU A N 1
ATOM 2192 C CA . LEU A 1 336 ? 66.456 40.782 -0.678 1.00 37.65 388 LEU A CA 1
ATOM 2193 C C . LEU A 1 336 ? 67.499 41.265 -1.660 1.00 40.84 388 LEU A C 1
ATOM 2194 O O . LEU A 1 336 ? 68.669 40.932 -1.522 1.00 48.82 388 LEU A O 1
ATOM 2199 N N . GLN A 1 337 ? 67.081 42.034 -2.659 1.00 36.41 389 GLN A N 1
ATOM 2200 C CA . GLN A 1 337 ? 68.031 42.646 -3.586 1.00 50.49 389 GLN A CA 1
ATOM 2201 C C . GLN A 1 337 ? 68.567 43.967 -3.035 1.00 44.58 389 GLN A C 1
ATOM 2202 O O . GLN A 1 337 ? 69.753 44.257 -3.142 1.00 33.70 389 GLN A O 1
ATOM 2208 N N . ARG A 1 338 ? 67.686 44.767 -2.446 1.00 43.74 390 ARG A N 1
ATOM 2209 C CA . ARG A 1 338 ? 68.102 46.021 -1.822 1.00 32.21 390 ARG A CA 1
ATOM 2210 C C . ARG A 1 338 ? 68.937 45.783 -0.545 1.00 44.74 390 ARG A C 1
ATOM 2211 O O . ARG A 1 338 ? 68.687 46.409 0.469 1.00 73.00 390 ARG A O 1
ATOM 2219 N N . ARG A 1 339 ? 69.906 44.871 -0.584 1.00 46.66 391 ARG A N 1
ATOM 2220 C CA . ARG A 1 339 ? 70.829 44.645 0.539 1.00 45.22 391 ARG A CA 1
ATOM 2221 C C . ARG A 1 339 ? 72.202 44.647 -0.116 1.00 62.34 391 ARG A C 1
ATOM 2222 O O . ARG A 1 339 ? 72.484 45.515 -0.935 1.00 81.65 391 ARG A O 1
ATOM 2230 N N . SER A 1 340 ? 73.072 43.723 0.251 1.00 74.09 392 SER A N 1
ATOM 2231 C CA . SER A 1 340 ? 73.931 43.148 -0.768 1.00 67.68 392 SER A CA 1
ATOM 2232 C C . SER A 1 340 ? 73.575 41.759 -0.535 1.00 43.27 392 SER A C 1
ATOM 2233 O O . SER A 1 340 ? 73.734 41.340 0.596 1.00 57.15 392 SER A O 1
ATOM 2236 N N . ASP A 1 348 ? 69.745 40.272 -6.705 1.00 40.01 400 ASP A N 1
ATOM 2237 C CA . ASP A 1 348 ? 70.041 40.218 -8.139 1.00 54.62 400 ASP A CA 1
ATOM 2238 C C . ASP A 1 348 ? 68.831 40.621 -8.963 1.00 54.93 400 ASP A C 1
ATOM 2239 O O . ASP A 1 348 ? 67.801 39.958 -8.926 1.00 34.75 400 ASP A O 1
ATOM 2244 N N . SER A 1 349 ? 68.967 41.703 -9.723 1.00 77.56 401 SER A N 1
ATOM 2245 C CA . SER A 1 349 ? 67.837 42.281 -10.453 1.00 79.16 401 SER A CA 1
ATOM 2246 C C . SER A 1 349 ? 67.299 41.372 -11.556 1.00 71.83 401 SER A C 1
ATOM 2247 O O . SER A 1 349 ? 68.069 40.720 -12.273 1.00 37.22 401 SER A O 1
ATOM 2250 N N . LEU A 1 350 ? 65.973 41.349 -11.692 1.00 70.46 402 LEU A N 1
ATOM 2251 C CA . LEU A 1 350 ? 65.313 40.506 -12.683 1.00 66.93 402 LEU A CA 1
ATOM 2252 C C . LEU A 1 350 ? 65.770 40.822 -14.098 1.00 80.84 402 LEU A C 1
ATOM 2253 O O . LEU A 1 350 ? 65.437 40.107 -15.038 1.00 84.01 402 LEU A O 1
ATOM 2258 N N . LYS A 1 351 ? 66.529 41.898 -14.251 1.00 79.94 403 LYS A N 1
ATOM 2259 C CA . LYS A 1 351 ? 67.143 42.190 -15.535 1.00 84.02 403 LYS A CA 1
ATOM 2260 C C . LYS A 1 351 ? 68.420 41.363 -15.710 1.00 83.38 403 LYS A C 1
ATOM 2261 O O . LYS A 1 351 ? 68.558 40.643 -16.703 1.00 83.00 403 LYS A O 1
ATOM 2267 N N . THR A 1 352 ? 69.337 41.443 -14.743 1.00 77.60 404 THR A N 1
ATOM 2268 C CA . THR A 1 352 ? 70.557 40.620 -14.768 1.00 94.29 404 THR A CA 1
ATOM 2269 C C . THR A 1 352 ? 70.225 39.163 -14.400 1.00 83.28 404 THR A C 1
ATOM 2270 O O . THR A 1 352 ? 70.926 38.514 -13.625 1.00 59.24 404 THR A O 1
ATOM 2274 N N . LEU A 1 353 ? 69.141 38.655 -14.966 1.00 84.42 405 LEU A N 1
ATOM 2275 C CA . LEU A 1 353 ? 68.667 37.323 -14.644 1.00 64.82 405 LEU A CA 1
ATOM 2276 C C . LEU A 1 353 ? 67.725 36.875 -15.758 1.00 75.43 405 LEU A C 1
ATOM 2277 O O . LEU A 1 353 ? 67.875 35.780 -16.299 1.00 76.97 405 LEU A O 1
ATOM 2282 N N . ALA A 1 354 ? 66.766 37.729 -16.113 1.00 84.70 406 ALA A N 1
ATOM 2283 C CA . ALA A 1 354 ? 65.862 37.436 -17.222 1.00 85.77 406 ALA A CA 1
ATOM 2284 C C . ALA A 1 354 ? 66.683 37.369 -18.499 1.00 104.65 406 ALA A C 1
ATOM 2285 O O . ALA A 1 354 ? 66.586 36.423 -19.292 1.00 95.23 406 ALA A O 1
ATOM 2287 N N . ASP A 1 355 ? 67.504 38.393 -18.682 1.00 119.94 407 ASP A N 1
ATOM 2288 C CA . ASP A 1 355 ? 68.434 38.437 -19.788 1.00 114.62 407 ASP A CA 1
ATOM 2289 C C . ASP A 1 355 ? 69.811 38.133 -19.220 1.00 99.91 407 ASP A C 1
ATOM 2290 O O . ASP A 1 355 ? 70.489 39.013 -18.678 1.00 73.93 407 ASP A O 1
ATOM 2295 N N . ALA A 1 356 ? 70.172 36.854 -19.319 1.00 100.82 408 ALA A N 1
ATOM 2296 C CA . ALA A 1 356 ? 71.421 36.296 -18.815 1.00 91.07 408 ALA A CA 1
ATOM 2297 C C . ALA A 1 356 ? 71.176 34.821 -18.504 1.00 71.26 408 ALA A C 1
ATOM 2298 O O . ALA A 1 356 ? 72.050 33.982 -18.694 1.00 83.34 408 ALA A O 1
ATOM 2300 N N . GLU A 1 357 ? 69.971 34.506 -18.043 1.00 53.35 409 GLU A N 1
ATOM 2301 C CA . GLU A 1 357 ? 69.609 33.122 -17.748 1.00 51.40 409 GLU A CA 1
ATOM 2302 C C . GLU A 1 357 ? 68.094 32.904 -17.635 1.00 57.46 409 GLU A C 1
ATOM 2303 O O . GLU A 1 357 ? 67.340 33.088 -18.601 1.00 62.05 409 GLU A O 1
ATOM 2309 N N . SER A 1 379 ? 79.227 37.757 -5.174 1.00 49.32 431 SER A N 1
ATOM 2310 C CA . SER A 1 379 ? 78.398 38.448 -4.192 1.00 73.48 431 SER A CA 1
ATOM 2311 C C . SER A 1 379 ? 77.930 37.492 -3.097 1.00 86.43 431 SER A C 1
ATOM 2312 O O . SER A 1 379 ? 77.133 36.587 -3.346 1.00 93.29 431 SER A O 1
ATOM 2315 N N . GLN A 1 380 ? 78.439 37.693 -1.885 1.00 87.08 432 GLN A N 1
ATOM 2316 C CA . GLN A 1 380 ? 78.071 36.861 -0.741 1.00 73.93 432 GLN A CA 1
ATOM 2317 C C . GLN A 1 380 ? 77.341 37.713 0.293 1.00 75.44 432 GLN A C 1
ATOM 2318 O O . GLN A 1 380 ? 77.385 38.943 0.242 1.00 82.49 432 GLN A O 1
ATOM 2324 N N . ASN A 1 381 ? 76.660 37.066 1.227 1.00 48.48 433 ASN A N 1
ATOM 2325 C CA . ASN A 1 381 ? 75.872 37.790 2.200 1.00 23.70 433 ASN A CA 1
ATOM 2326 C C . ASN A 1 381 ? 75.488 36.851 3.309 1.00 26.72 433 ASN A C 1
ATOM 2327 O O . ASN A 1 381 ? 74.565 36.062 3.129 1.00 24.25 433 ASN A O 1
ATOM 2332 N N . THR A 1 382 ? 76.198 36.949 4.440 1.00 29.76 434 THR A N 1
ATOM 2333 C CA . THR A 1 382 ? 76.099 36.008 5.558 1.00 24.89 434 THR A CA 1
ATOM 2334 C C . THR A 1 382 ? 74.888 36.191 6.451 1.00 46.92 434 THR A C 1
ATOM 2335 O O . THR A 1 382 ? 74.655 35.370 7.345 1.00 42.42 434 THR A O 1
ATOM 2339 N N . GLU A 1 383 ? 74.110 37.242 6.215 1.00 22.48 435 GLU A N 1
ATOM 2340 C CA . GLU A 1 383 ? 72.996 37.548 7.109 1.00 59.29 435 GLU A CA 1
ATOM 2341 C C . GLU A 1 383 ? 72.205 36.305 7.572 1.00 52.23 435 GLU A C 1
ATOM 2342 O O . GLU A 1 383 ? 72.155 35.293 6.884 1.00 52.09 435 GLU A O 1
ATOM 2348 N N . THR A 1 384 ? 71.646 36.367 8.775 1.00 49.83 436 THR A N 1
ATOM 2349 C CA . THR A 1 384 ? 70.910 35.240 9.319 1.00 49.09 436 THR A CA 1
ATOM 2350 C C . THR A 1 384 ? 69.442 35.512 9.056 1.00 53.25 436 THR A C 1
ATOM 2351 O O . THR A 1 384 ? 69.049 36.652 8.835 1.00 46.84 436 THR A O 1
ATOM 2355 N N . LEU A 1 385 ? 68.636 34.461 9.048 1.00 50.25 437 LEU A N 1
ATOM 2356 C CA . LEU A 1 385 ? 67.196 34.621 8.912 1.00 27.42 437 LEU A CA 1
ATOM 2357 C C . LEU A 1 385 ? 66.665 35.509 10.017 1.00 33.11 437 LEU A C 1
ATOM 2358 O O . LEU A 1 385 ? 65.811 36.353 9.784 1.00 18.49 437 LEU A O 1
ATOM 2363 N N . GLU A 1 386 ? 67.180 35.306 11.225 1.00 42.36 438 GLU A N 1
ATOM 2364 C CA . GLU A 1 386 ? 66.801 36.121 12.372 1.00 31.06 438 GLU A CA 1
ATOM 2365 C C . GLU A 1 386 ? 66.932 37.593 12.016 1.00 33.75 438 GLU A C 1
ATOM 2366 O O . GLU A 1 386 ? 65.970 38.355 12.124 1.00 17.53 438 GLU A O 1
ATOM 2372 N N . LEU A 1 387 ? 68.137 37.961 11.583 1.00 19.02 439 LEU A N 1
ATOM 2373 C CA . LEU A 1 387 ? 68.483 39.322 11.230 1.00 19.31 439 LEU A CA 1
ATOM 2374 C C . LEU A 1 387 ? 67.689 39.770 10.028 1.00 58.85 439 LEU A C 1
ATOM 2375 O O . LEU A 1 387 ? 67.119 40.857 10.011 1.00 45.55 439 LEU A O 1
ATOM 2380 N N . LEU A 1 388 ? 67.652 38.912 9.019 1.00 65.02 440 LEU A N 1
ATOM 2381 C CA . LEU A 1 388 ? 66.992 39.234 7.768 1.00 44.14 440 LEU A CA 1
ATOM 2382 C C . LEU A 1 388 ? 65.548 39.564 8.031 1.00 35.19 440 LEU A C 1
ATOM 2383 O O . LEU A 1 388 ? 65.052 40.575 7.555 1.00 22.15 440 LEU A O 1
ATOM 2388 N N . LEU A 1 389 ? 64.887 38.710 8.807 1.00 27.80 441 LEU A N 1
ATOM 2389 C CA . LEU A 1 389 ? 63.454 38.827 9.045 1.00 16.23 441 LEU A CA 1
ATOM 2390 C C . LEU A 1 389 ? 63.147 40.113 9.750 1.00 19.22 441 LEU A C 1
ATOM 2391 O O . LEU A 1 389 ? 62.224 40.815 9.393 1.00 25.10 441 LEU A O 1
ATOM 2396 N N . LYS A 1 390 ? 63.926 40.393 10.783 1.00 34.07 442 LYS A N 1
ATOM 2397 C CA . LYS A 1 390 ? 63.795 41.605 11.574 1.00 37.10 442 LYS A CA 1
ATOM 2398 C C . LYS A 1 390 ? 63.969 42.833 10.696 1.00 29.48 442 LYS A C 1
ATOM 2399 O O . LYS A 1 390 ? 63.259 43.819 10.868 1.00 46.39 442 LYS A O 1
ATOM 2405 N N . GLU A 1 391 ? 64.909 42.776 9.755 1.00 29.97 443 GLU A N 1
ATOM 2406 C CA . GLU A 1 391 ? 65.173 43.921 8.887 1.00 51.85 443 GLU A CA 1
ATOM 2407 C C . GLU A 1 391 ? 64.142 44.043 7.774 1.00 54.59 443 GLU A C 1
ATOM 2408 O O . GLU A 1 391 ? 64.076 45.061 7.094 1.00 52.10 443 GLU A O 1
ATOM 2414 N N . PHE A 1 392 ? 63.340 42.999 7.596 1.00 39.20 444 PHE A N 1
ATOM 2415 C CA . PHE A 1 392 ? 62.232 43.034 6.652 1.00 46.35 444 PHE A CA 1
ATOM 2416 C C . PHE A 1 392 ? 61.223 44.064 7.115 1.00 33.04 444 PHE A C 1
ATOM 2417 O O . PHE A 1 392 ? 60.906 44.993 6.385 1.00 18.50 444 PHE A O 1
ATOM 2425 N N . PHE A 1 393 ? 60.730 43.883 8.337 1.00 16.75 445 PHE A N 1
ATOM 2426 C CA . PHE A 1 393 ? 59.743 44.774 8.942 1.00 43.25 445 PHE A CA 1
ATOM 2427 C C . PHE A 1 393 ? 60.271 46.195 9.183 1.00 58.76 445 PHE A C 1
ATOM 2428 O O . PHE A 1 393 ? 59.541 47.178 9.045 1.00 56.37 445 PHE A O 1
ATOM 2436 N N . GLU A 1 394 ? 61.540 46.291 9.564 1.00 53.20 446 GLU A N 1
ATOM 2437 C CA . GLU A 1 394 ? 62.198 47.577 9.764 1.00 62.29 446 GLU A CA 1
ATOM 2438 C C . GLU A 1 394 ? 62.251 48.368 8.461 1.00 59.28 446 GLU A C 1
ATOM 2439 O O . GLU A 1 394 ? 62.138 49.586 8.451 1.00 47.62 446 GLU A O 1
ATOM 2445 N N . TYR A 1 395 ? 62.422 47.652 7.361 1.00 67.48 447 TYR A N 1
ATOM 2446 C CA . TYR A 1 395 ? 62.579 48.265 6.054 1.00 55.65 447 TYR A CA 1
ATOM 2447 C C . TYR A 1 395 ? 61.253 48.725 5.473 1.00 37.34 447 TYR A C 1
ATOM 2448 O O . TYR A 1 395 ? 61.205 49.683 4.712 1.00 49.53 447 TYR A O 1
ATOM 2457 N N . PHE A 1 396 ? 60.179 48.026 5.817 1.00 41.20 448 PHE A N 1
ATOM 2458 C CA . PHE A 1 396 ? 58.857 48.391 5.334 1.00 42.53 448 PHE A CA 1
ATOM 2459 C C . PHE A 1 396 ? 58.110 49.214 6.372 1.00 50.32 448 PHE A C 1
ATOM 2460 O O . PHE A 1 396 ? 56.885 49.277 6.365 1.00 47.74 448 PHE A O 1
ATOM 2468 N N . GLY A 1 397 ? 58.866 49.843 7.265 1.00 56.30 449 GLY A N 1
ATOM 2469 C CA . GLY A 1 397 ? 58.315 50.803 8.204 1.00 80.78 449 GLY A CA 1
ATOM 2470 C C . GLY A 1 397 ? 57.988 52.135 7.543 1.00 102.15 449 GLY A C 1
ATOM 2471 O O . GLY A 1 397 ? 57.194 52.920 8.068 1.00 111.32 449 GLY A O 1
ATOM 2472 N N . ASN A 1 398 ? 58.615 52.400 6.399 1.00 97.59 450 ASN A N 1
ATOM 2473 C CA . ASN A 1 398 ? 58.237 53.538 5.569 1.00 80.50 450 ASN A CA 1
ATOM 2474 C C . ASN A 1 398 ? 57.962 53.095 4.134 1.00 67.32 450 ASN A C 1
ATOM 2475 O O . ASN A 1 398 ? 58.723 53.423 3.211 1.00 56.01 450 ASN A O 1
ATOM 2480 N N . PHE A 1 399 ? 56.867 52.354 3.949 1.00 53.91 451 PHE A N 1
ATOM 2481 C CA . PHE A 1 399 ? 56.579 51.753 2.643 1.00 80.99 451 PHE A CA 1
ATOM 2482 C C . PHE A 1 399 ? 55.224 50.994 2.544 1.00 80.66 451 PHE A C 1
ATOM 2483 O O . PHE A 1 399 ? 54.427 51.155 1.593 1.00 24.56 451 PHE A O 1
ATOM 2491 N N . UNK A 1 401 ? 54.167 57.756 -2.256 1.00 35.81 464 UNK A N 1
ATOM 2492 C CA . UNK A 1 401 ? 55.245 58.580 -2.791 1.00 35.59 464 UNK A CA 1
ATOM 2493 C C . UNK A 1 401 ? 56.531 57.806 -3.119 1.00 59.86 464 UNK A C 1
ATOM 2494 O O . UNK A 1 401 ? 57.634 58.313 -2.911 1.00 55.77 464 UNK A O 1
ATOM 2496 N N . UNK A 1 402 ? 56.372 56.582 -3.624 1.00 67.69 465 UNK A N 1
ATOM 2497 C CA . UNK A 1 402 ? 57.473 55.760 -4.144 1.00 58.49 465 UNK A CA 1
ATOM 2498 C C . UNK A 1 402 ? 56.919 54.396 -4.568 1.00 47.99 465 UNK A C 1
ATOM 2499 O O . UNK A 1 402 ? 55.940 53.928 -3.991 1.00 32.80 465 UNK A O 1
ATOM 2501 N N . UNK A 1 403 ? 57.529 53.779 -5.582 1.00 33.75 466 UNK A N 1
ATOM 2502 C CA . UNK A 1 403 ? 57.058 52.505 -6.137 1.00 51.51 466 UNK A CA 1
ATOM 2503 C C . UNK A 1 403 ? 58.045 51.379 -5.772 1.00 46.94 466 UNK A C 1
ATOM 2504 O O . UNK A 1 403 ? 59.024 51.652 -5.090 1.00 54.15 466 UNK A O 1
ATOM 2506 N N . UNK A 1 404 ? 57.806 50.135 -6.213 1.00 27.68 467 UNK A N 1
ATOM 2507 C CA . UNK A 1 404 ? 58.708 49.021 -5.884 1.00 18.73 467 UNK A CA 1
ATOM 2508 C C . UNK A 1 404 ? 58.981 47.986 -6.987 1.00 31.71 467 UNK A C 1
ATOM 2509 O O . UNK A 1 404 ? 58.561 46.840 -6.842 1.00 43.84 467 UNK A O 1
ATOM 2511 N N . UNK A 1 405 ? 59.703 48.351 -8.050 1.00 22.38 468 UNK A N 1
ATOM 2512 C CA . UNK A 1 405 ? 60.066 47.385 -9.114 1.00 36.37 468 UNK A CA 1
ATOM 2513 C C . UNK A 1 405 ? 60.739 46.102 -8.587 1.00 29.71 468 UNK A C 1
ATOM 2514 O O . UNK A 1 405 ? 61.166 45.221 -9.352 1.00 22.48 468 UNK A O 1
ATOM 2516 N N . UNK A 1 411 ? 50.955 50.263 -4.786 1.00 14.14 474 UNK A N 1
ATOM 2517 C CA . UNK A 1 411 ? 51.026 49.087 -5.658 1.00 44.11 474 UNK A CA 1
ATOM 2518 C C . UNK A 1 411 ? 52.417 48.811 -6.238 1.00 28.06 474 UNK A C 1
ATOM 2519 O O . UNK A 1 411 ? 53.238 49.713 -6.389 1.00 48.20 474 UNK A O 1
ATOM 2521 N N . UNK A 1 412 ? 52.648 47.547 -6.577 1.00 36.85 475 UNK A N 1
ATOM 2522 C CA . UNK A 1 412 ? 53.959 47.040 -6.991 1.00 57.84 475 UNK A CA 1
ATOM 2523 C C . UNK A 1 412 ? 53.963 46.758 -8.489 1.00 41.34 475 UNK A C 1
ATOM 2524 O O . UNK A 1 412 ? 53.028 46.151 -9.002 1.00 51.21 475 UNK A O 1
ATOM 2526 N N . UNK A 1 413 ? 55.002 47.204 -9.192 1.00 43.16 476 UNK A N 1
ATOM 2527 C CA . UNK A 1 413 ? 55.102 46.985 -10.643 1.00 56.51 476 UNK A CA 1
ATOM 2528 C C . UNK A 1 413 ? 55.045 45.493 -10.991 1.00 46.22 476 UNK A C 1
ATOM 2529 O O . UNK A 1 413 ? 55.540 44.681 -10.232 1.00 44.38 476 UNK A O 1
ATOM 2531 N N . UNK A 1 414 ? 54.428 45.134 -12.120 1.00 42.41 477 UNK A N 1
ATOM 2532 C CA . UNK A 1 414 ? 54.356 43.728 -12.555 1.00 52.50 477 UNK A CA 1
ATOM 2533 C C . UNK A 1 414 ? 55.633 43.314 -13.265 1.00 47.66 477 UNK A C 1
ATOM 2534 O O . UNK A 1 414 ? 55.909 43.774 -14.370 1.00 33.94 477 UNK A O 1
ATOM 2536 N N . UNK A 1 415 ? 56.428 42.458 -12.637 1.00 14.98 478 UNK A N 1
ATOM 2537 C CA . UNK A 1 415 ? 57.676 42.061 -13.265 1.00 36.92 478 UNK A CA 1
ATOM 2538 C C . UNK A 1 415 ? 57.417 41.508 -14.668 1.00 53.15 478 UNK A C 1
ATOM 2539 O O . UNK A 1 415 ? 58.241 41.659 -15.567 1.00 17.60 478 UNK A O 1
ATOM 2541 N N . SER A 1 417 ? 43.795 48.720 -1.098 1.00 59.97 491 SER A N 1
ATOM 2542 C CA . SER A 1 417 ? 43.004 49.328 -0.022 1.00 72.86 491 SER A CA 1
ATOM 2543 C C . SER A 1 417 ? 43.849 50.076 1.010 1.00 79.30 491 SER A C 1
ATOM 2544 O O . SER A 1 417 ? 44.717 49.494 1.658 1.00 87.35 491 SER A O 1
ATOM 2547 N N . GLN A 1 418 ? 43.557 51.365 1.172 1.00 76.97 492 GLN A N 1
ATOM 2548 C CA . GLN A 1 418 ? 44.315 52.263 2.046 1.00 60.89 492 GLN A CA 1
ATOM 2549 C C . GLN A 1 418 ? 44.373 51.813 3.481 1.00 60.58 492 GLN A C 1
ATOM 2550 O O . GLN A 1 418 ? 45.429 51.880 4.108 1.00 54.67 492 GLN A O 1
ATOM 2556 N N . SER A 1 419 ? 43.226 51.402 4.012 1.00 63.89 493 SER A N 1
ATOM 2557 C CA . SER A 1 419 ? 43.146 50.966 5.395 1.00 74.45 493 SER A CA 1
ATOM 2558 C C . SER A 1 419 ? 44.030 49.746 5.611 1.00 84.34 493 SER A C 1
ATOM 2559 O O . SER A 1 419 ? 44.670 49.601 6.649 1.00 81.46 493 SER A O 1
ATOM 2562 N N . GLN A 1 420 ? 44.067 48.881 4.606 1.00 82.38 494 GLN A N 1
ATOM 2563 C CA . GLN A 1 420 ? 44.837 47.642 4.649 1.00 71.84 494 GLN A CA 1
ATOM 2564 C C . GLN A 1 420 ? 46.359 47.809 4.645 1.00 61.05 494 GLN A C 1
ATOM 2565 O O . GLN A 1 420 ? 47.050 47.257 5.495 1.00 45.66 494 GLN A O 1
ATOM 2571 N N . LEU A 1 421 ? 46.891 48.534 3.670 1.00 46.32 495 LEU A N 1
ATOM 2572 C CA . LEU A 1 421 ? 48.327 48.750 3.624 1.00 29.30 495 LEU A CA 1
ATOM 2573 C C . LEU A 1 421 ? 48.824 49.346 4.934 1.00 49.62 495 LEU A C 1
ATOM 2574 O O . LEU A 1 421 ? 49.899 48.992 5.409 1.00 69.76 495 LEU A O 1
ATOM 2579 N N . GLN A 1 422 ? 48.049 50.248 5.527 1.00 59.23 496 GLN A N 1
ATOM 2580 C CA . GLN A 1 422 ? 48.449 50.833 6.803 1.00 75.00 496 GLN A CA 1
ATOM 2581 C C . GLN A 1 422 ? 48.555 49.750 7.880 1.00 67.18 496 GLN A C 1
ATOM 2582 O O . GLN A 1 422 ? 49.645 49.501 8.390 1.00 77.64 496 GLN A O 1
ATOM 2588 N N . LYS A 1 423 ? 47.451 49.077 8.195 1.00 48.42 497 LYS A N 1
ATOM 2589 C CA . LYS A 1 423 ? 47.489 47.958 9.140 1.00 49.99 497 LYS A CA 1
ATOM 2590 C C . LYS A 1 423 ? 48.597 46.951 8.814 1.00 47.03 497 LYS A C 1
ATOM 2591 O O . LYS A 1 423 ? 49.043 46.204 9.687 1.00 45.53 497 LYS A O 1
ATOM 2597 N N . PHE A 1 424 ? 49.050 46.936 7.562 1.00 43.89 498 PHE A N 1
ATOM 2598 C CA . PHE A 1 424 ? 50.236 46.166 7.205 1.00 42.50 498 PHE A CA 1
ATOM 2599 C C . PHE A 1 424 ? 51.465 46.762 7.897 1.00 62.06 498 PHE A C 1
ATOM 2600 O O . PHE A 1 424 ? 52.169 46.078 8.645 1.00 74.17 498 PHE A O 1
ATOM 2608 N N . VAL A 1 425 ? 51.737 48.034 7.637 1.00 64.53 499 VAL A N 1
ATOM 2609 C CA . VAL A 1 425 ? 52.889 48.665 8.256 1.00 75.55 499 VAL A CA 1
ATOM 2610 C C . VAL A 1 425 ? 52.749 48.656 9.793 1.00 62.45 499 VAL A C 1
ATOM 2611 O O . VAL A 1 425 ? 53.720 48.430 10.506 1.00 45.62 499 VAL A O 1
ATOM 2615 N N . ASP A 1 426 ? 51.535 48.858 10.297 1.00 58.09 500 ASP A N 1
ATOM 2616 C CA . ASP A 1 426 ? 51.285 48.723 11.726 1.00 55.51 500 ASP A CA 1
ATOM 2617 C C . ASP A 1 426 ? 51.938 47.447 12.187 1.00 55.12 500 ASP A C 1
ATOM 2618 O O . ASP A 1 426 ? 52.863 47.456 12.981 1.00 47.32 500 ASP A O 1
ATOM 2623 N N . LEU A 1 427 ? 51.431 46.337 11.676 1.00 64.63 501 LEU A N 1
ATOM 2624 C CA . LEU A 1 427 ? 52.001 45.038 11.961 1.00 54.69 501 LEU A CA 1
ATOM 2625 C C . LEU A 1 427 ? 53.498 45.042 11.710 1.00 57.29 501 LEU A C 1
ATOM 2626 O O . LEU A 1 427 ? 54.271 44.605 12.557 1.00 68.48 501 LEU A O 1
ATOM 2631 N N . ALA A 1 428 ? 53.910 45.522 10.541 1.00 43.74 502 ALA A N 1
ATOM 2632 C CA . ALA A 1 428 ? 55.327 45.571 10.211 1.00 63.61 502 ALA A CA 1
ATOM 2633 C C . ALA A 1 428 ? 56.142 46.205 11.335 1.00 79.63 502 ALA A C 1
ATOM 2634 O O . ALA A 1 428 ? 57.128 45.626 11.787 1.00 84.09 502 ALA A O 1
ATOM 2636 N N . ARG A 1 429 ? 55.714 47.387 11.784 1.00 71.25 503 ARG A N 1
ATOM 2637 C CA . ARG A 1 429 ? 56.412 48.150 12.821 1.00 49.45 503 ARG A CA 1
ATOM 2638 C C . ARG A 1 429 ? 56.379 47.449 14.183 1.00 49.01 503 ARG A C 1
ATOM 2639 O O . ARG A 1 429 ? 57.356 47.478 14.927 1.00 56.73 503 ARG A O 1
ATOM 2647 N N . GLU A 1 430 ? 55.256 46.822 14.513 1.00 41.23 504 GLU A N 1
ATOM 2648 C CA . GLU A 1 430 ? 55.144 46.066 15.758 1.00 41.50 504 GLU A CA 1
ATOM 2649 C C . GLU A 1 430 ? 55.948 44.768 15.699 1.00 61.01 504 GLU A C 1
ATOM 2650 O O . GLU A 1 430 ? 56.712 44.470 16.615 1.00 74.38 504 GLU A O 1
ATOM 2656 N N . SER A 1 431 ? 55.785 43.998 14.623 1.00 48.29 505 SER A N 1
ATOM 2657 C CA . SER A 1 431 ? 56.522 42.744 14.459 1.00 52.85 505 SER A CA 1
ATOM 2658 C C . SER A 1 431 ? 58.037 42.952 14.450 1.00 65.62 505 SER A C 1
ATOM 2659 O O . SER A 1 431 ? 58.804 41.988 14.501 1.00 61.74 505 SER A O 1
ATOM 2662 N N . ALA A 1 432 ? 58.454 44.215 14.394 1.00 67.20 506 ALA A N 1
ATOM 2663 C CA . ALA A 1 432 ? 59.863 44.581 14.494 1.00 47.75 506 ALA A CA 1
ATOM 2664 C C . ALA A 1 432 ? 60.300 44.646 15.956 1.00 66.60 506 ALA A C 1
ATOM 2665 O O . ALA A 1 432 ? 61.161 43.887 16.390 1.00 98.67 506 ALA A O 1
ATOM 2667 N N . TRP A 1 433 ? 59.732 45.606 16.678 1.00 66.20 507 TRP A N 1
ATOM 2668 C CA . TRP A 1 433 ? 59.789 45.759 18.140 1.00 70.59 507 TRP A CA 1
ATOM 2669 C C . TRP A 1 433 ? 60.040 44.406 18.811 1.00 76.21 507 TRP A C 1
ATOM 2670 O O . TRP A 1 433 ? 61.045 44.199 19.490 1.00 86.31 507 TRP A O 1
ATOM 2681 N N . ILE A 1 434 ? 59.098 43.485 18.625 1.00 64.08 508 ILE A N 1
ATOM 2682 C CA . ILE A 1 434 ? 59.140 42.186 19.289 1.00 53.16 508 ILE A CA 1
ATOM 2683 C C . ILE A 1 434 ? 60.509 41.546 19.149 1.00 59.38 508 ILE A C 1
ATOM 2684 O O . ILE A 1 434 ? 61.102 41.113 20.136 1.00 64.91 508 ILE A O 1
ATOM 2689 N N . LEU A 1 435 ? 61.021 41.518 17.923 1.00 60.50 509 LEU A N 1
ATOM 2690 C CA . LEU A 1 435 ? 62.336 40.943 17.663 1.00 52.56 509 LEU A CA 1
ATOM 2691 C C . LEU A 1 435 ? 63.439 41.833 18.194 1.00 53.66 509 LEU A C 1
ATOM 2692 O O . LEU A 1 435 ? 64.567 41.389 18.381 1.00 56.22 509 LEU A O 1
ATOM 2697 N N . GLN A 1 436 ? 63.104 43.098 18.424 1.00 64.61 510 GLN A N 1
ATOM 2698 C CA . GLN A 1 436 ? 64.047 44.062 18.975 1.00 71.46 510 GLN A CA 1
ATOM 2699 C C . GLN A 1 436 ? 64.355 43.713 20.422 1.00 60.31 510 GLN A C 1
ATOM 2700 O O . GLN A 1 436 ? 65.510 43.712 20.830 1.00 55.84 510 GLN A O 1
ATOM 2706 N N . GLN A 1 437 ? 63.308 43.422 21.189 1.00 54.13 511 GLN A N 1
ATOM 2707 C CA . GLN A 1 437 ? 63.426 43.055 22.602 1.00 66.95 511 GLN A CA 1
ATOM 2708 C C . GLN A 1 437 ? 64.205 41.790 22.959 1.00 77.14 511 GLN A C 1
ATOM 2709 O O . GLN A 1 437 ? 65.218 41.464 22.352 1.00 91.33 511 GLN A O 1
ATOM 2715 N N . GLU A 1 438 ? 63.728 41.103 23.999 1.00 90.24 512 GLU A N 1
ATOM 2716 C CA . GLU A 1 438 ? 64.434 39.946 24.557 1.00 105.54 512 GLU A CA 1
ATOM 2717 C C . GLU A 1 438 ? 63.627 39.191 25.630 1.00 88.81 512 GLU A C 1
ATOM 2718 O O . GLU A 1 438 ? 63.442 37.968 25.553 1.00 42.69 512 GLU A O 1
ATOM 2724 N N . PRO A 1 450 ? 55.675 30.830 23.605 1.00 79.91 524 PRO A N 1
ATOM 2725 C CA . PRO A 1 450 ? 55.876 31.805 22.531 1.00 67.27 524 PRO A CA 1
ATOM 2726 C C . PRO A 1 450 ? 57.245 32.444 22.567 1.00 60.27 524 PRO A C 1
ATOM 2727 O O . PRO A 1 450 ? 57.571 33.089 23.563 1.00 58.17 524 PRO A O 1
ATOM 2731 N N . TRP A 1 451 ? 58.033 32.281 21.510 1.00 48.47 525 TRP A N 1
ATOM 2732 C CA . TRP A 1 451 ? 59.293 33.015 21.412 1.00 46.16 525 TRP A CA 1
ATOM 2733 C C . TRP A 1 451 ? 59.871 33.042 20.022 1.00 50.77 525 TRP A C 1
ATOM 2734 O O . TRP A 1 451 ? 59.602 32.153 19.223 1.00 42.97 525 TRP A O 1
ATOM 2745 N N . GLY A 1 452 ? 60.678 34.061 19.749 1.00 50.33 526 GLY A N 1
ATOM 2746 C CA . GLY A 1 452 ? 61.182 34.300 18.414 1.00 45.12 526 GLY A CA 1
ATOM 2747 C C . GLY A 1 452 ? 60.061 34.509 17.411 1.00 41.22 526 GLY A C 1
ATOM 2748 O O . GLY A 1 452 ? 59.303 35.477 17.480 1.00 42.77 526 GLY A O 1
ATOM 2749 N N . LEU A 1 453 ? 59.954 33.582 16.472 1.00 30.28 527 LEU A N 1
ATOM 2750 C CA . LEU A 1 453 ? 58.924 33.641 15.452 1.00 40.97 527 LEU A CA 1
ATOM 2751 C C . LEU A 1 453 ? 57.514 33.562 16.039 1.00 45.77 527 LEU A C 1
ATOM 2752 O O . LEU A 1 453 ? 56.724 34.484 15.888 1.00 47.31 527 LEU A O 1
ATOM 2757 N N . VAL A 1 454 ? 57.205 32.466 16.713 1.00 17.63 528 VAL A N 1
ATOM 2758 C CA . VAL A 1 454 ? 55.867 32.252 17.252 1.00 36.45 528 VAL A CA 1
ATOM 2759 C C . VAL A 1 454 ? 55.258 33.471 17.958 1.00 43.94 528 VAL A C 1
ATOM 2760 O O . VAL A 1 454 ? 54.040 33.623 18.015 1.00 53.07 528 VAL A O 1
ATOM 2764 N N . SER A 1 455 ? 56.096 34.337 18.506 1.00 25.54 529 SER A N 1
ATOM 2765 C CA . SER A 1 455 ? 55.587 35.591 19.030 1.00 48.02 529 SER A CA 1
ATOM 2766 C C . SER A 1 455 ? 54.892 36.380 17.904 1.00 59.77 529 SER A C 1
ATOM 2767 O O . SER A 1 455 ? 53.909 37.092 18.137 1.00 55.03 529 SER A O 1
ATOM 2770 N N . LEU A 1 456 ? 55.403 36.225 16.683 1.00 55.95 530 LEU A N 1
ATOM 2771 C CA . LEU A 1 456 ? 54.956 36.981 15.516 1.00 42.02 530 LEU A CA 1
ATOM 2772 C C . LEU A 1 456 ? 53.765 36.329 14.834 1.00 57.13 530 LEU A C 1
ATOM 2773 O O . LEU A 1 456 ? 53.136 36.909 13.945 1.00 55.52 530 LEU A O 1
ATOM 2778 N N . LEU A 1 457 ? 53.456 35.112 15.252 1.00 64.49 531 LEU A N 1
ATOM 2779 C CA . LEU A 1 457 ? 52.321 34.387 14.698 1.00 55.99 531 LEU A CA 1
ATOM 2780 C C . LEU A 1 457 ? 51.226 34.240 15.752 1.00 80.22 531 LEU A C 1
ATOM 2781 O O . LEU A 1 457 ? 50.922 33.131 16.180 1.00 88.34 531 LEU A O 1
ATOM 2786 N N . LEU A 1 458 ? 50.633 35.358 16.167 1.00 94.58 532 LEU A N 1
ATOM 2787 C CA . LEU A 1 458 ? 49.722 35.360 17.313 1.00 104.44 532 LEU A CA 1
ATOM 2788 C C . LEU A 1 458 ? 48.662 36.456 17.216 1.00 103.20 532 LEU A C 1
ATOM 2789 O O . LEU A 1 458 ? 47.561 36.209 16.716 1.00 100.38 532 LEU A O 1
ATOM 2794 N N . ARG B 1 40 ? 27.125 -11.779 -45.712 1.00 41.96 62 ARG B N 1
ATOM 2795 C CA . ARG B 1 40 ? 27.432 -10.904 -46.846 1.00 55.01 62 ARG B CA 1
ATOM 2796 C C . ARG B 1 40 ? 27.011 -9.445 -46.615 1.00 64.85 62 ARG B C 1
ATOM 2797 O O . ARG B 1 40 ? 27.213 -8.606 -47.488 1.00 80.71 62 ARG B O 1
ATOM 2805 N N . PHE B 1 41 ? 26.422 -9.143 -45.457 1.00 58.41 63 PHE B N 1
ATOM 2806 C CA . PHE B 1 41 ? 26.109 -7.751 -45.090 1.00 52.97 63 PHE B CA 1
ATOM 2807 C C . PHE B 1 41 ? 27.114 -7.193 -44.090 1.00 50.19 63 PHE B C 1
ATOM 2808 O O . PHE B 1 41 ? 27.761 -6.183 -44.363 1.00 40.97 63 PHE B O 1
ATOM 2816 N N . SER B 1 42 ? 27.237 -7.839 -42.931 1.00 41.05 64 SER B N 1
ATOM 2817 C CA . SER B 1 42 ? 28.293 -7.496 -41.992 1.00 47.97 64 SER B CA 1
ATOM 2818 C C . SER B 1 42 ? 29.621 -7.416 -42.748 1.00 39.46 64 SER B C 1
ATOM 2819 O O . SER B 1 42 ? 30.432 -6.523 -42.515 1.00 25.53 64 SER B O 1
ATOM 2822 N N . GLU B 1 43 ? 29.822 -8.356 -43.666 1.00 49.66 65 GLU B N 1
ATOM 2823 C CA . GLU B 1 43 ? 31.035 -8.414 -44.483 1.00 57.25 65 GLU B CA 1
ATOM 2824 C C . GLU B 1 43 ? 31.180 -7.189 -45.381 1.00 47.64 65 GLU B C 1
ATOM 2825 O O . GLU B 1 43 ? 32.197 -6.491 -45.348 1.00 49.57 65 GLU B O 1
ATOM 2839 N N . GLN B 1 45 ? 29.811 -4.185 -45.193 1.00 31.56 67 GLN B N 1
ATOM 2840 C CA . GLN B 1 45 ? 30.141 -2.974 -44.425 1.00 48.25 67 GLN B CA 1
ATOM 2841 C C . GLN B 1 45 ? 31.633 -2.833 -44.068 1.00 41.87 67 GLN B C 1
ATOM 2842 O O . GLN B 1 45 ? 32.187 -1.752 -44.146 1.00 33.99 67 GLN B O 1
ATOM 2848 N N . ASN B 1 46 ? 32.291 -3.921 -43.696 1.00 44.39 68 ASN B N 1
ATOM 2849 C CA . ASN B 1 46 ? 33.679 -3.832 -43.289 1.00 35.73 68 ASN B CA 1
ATOM 2850 C C . ASN B 1 46 ? 34.643 -3.551 -44.439 1.00 46.17 68 ASN B C 1
ATOM 2851 O O . ASN B 1 46 ? 35.664 -2.893 -44.242 1.00 56.56 68 ASN B O 1
ATOM 2856 N N . GLU B 1 47 ? 34.341 -4.052 -45.632 1.00 41.48 69 GLU B N 1
ATOM 2857 C CA . GLU B 1 47 ? 35.212 -3.789 -46.764 1.00 45.41 69 GLU B CA 1
ATOM 2858 C C . GLU B 1 47 ? 35.023 -2.336 -47.132 1.00 55.74 69 GLU B C 1
ATOM 2859 O O . GLU B 1 47 ? 35.907 -1.702 -47.698 1.00 53.40 69 GLU B O 1
ATOM 2865 N N . ARG B 1 48 ? 33.858 -1.808 -46.784 1.00 54.33 70 ARG B N 1
ATOM 2866 C CA . ARG B 1 48 ? 33.485 -0.458 -47.166 1.00 61.54 70 ARG B CA 1
ATOM 2867 C C . ARG B 1 48 ? 34.099 0.529 -46.192 1.00 41.66 70 ARG B C 1
ATOM 2868 O O . ARG B 1 48 ? 34.534 1.618 -46.581 1.00 33.07 70 ARG B O 1
ATOM 2876 N N . ARG B 1 49 ? 34.132 0.111 -44.927 1.00 31.19 71 ARG B N 1
ATOM 2877 C CA . ARG B 1 49 ? 34.695 0.878 -43.818 1.00 29.51 71 ARG B CA 1
ATOM 2878 C C . ARG B 1 49 ? 36.207 0.967 -43.916 1.00 35.62 71 ARG B C 1
ATOM 2879 O O . ARG B 1 49 ? 36.793 2.039 -43.883 1.00 47.19 71 ARG B O 1
ATOM 2887 N N . GLU B 1 50 ? 36.840 -0.184 -44.029 1.00 42.88 72 GLU B N 1
ATOM 2888 C CA . GLU B 1 50 ? 38.252 -0.241 -44.327 1.00 48.47 72 GLU B CA 1
ATOM 2889 C C . GLU B 1 50 ? 38.552 0.623 -45.563 1.00 53.54 72 GLU B C 1
ATOM 2890 O O . GLU B 1 50 ? 39.612 1.247 -45.653 1.00 50.10 72 GLU B O 1
ATOM 2896 N N . GLN B 1 51 ? 37.605 0.671 -46.498 1.00 48.26 73 GLN B N 1
ATOM 2897 C CA . GLN B 1 51 ? 37.759 1.447 -47.725 1.00 62.51 73 GLN B CA 1
ATOM 2898 C C . GLN B 1 51 ? 37.960 2.932 -47.381 1.00 63.95 73 GLN B C 1
ATOM 2899 O O . GLN B 1 51 ? 38.927 3.571 -47.822 1.00 46.49 73 GLN B O 1
ATOM 2905 N N . ALA B 1 52 ? 37.048 3.470 -46.572 1.00 52.63 74 ALA B N 1
ATOM 2906 C CA . ALA B 1 52 ? 37.095 4.875 -46.167 1.00 21.43 74 ALA B CA 1
ATOM 2907 C C . ALA B 1 52 ? 38.366 5.233 -45.433 1.00 33.33 74 ALA B C 1
ATOM 2908 O O . ALA B 1 52 ? 38.901 6.316 -45.636 1.00 54.52 74 ALA B O 1
ATOM 2910 N N . GLN B 1 53 ? 38.825 4.345 -44.553 1.00 24.27 75 GLN B N 1
ATOM 2911 C CA . GLN B 1 53 ? 40.059 4.565 -43.806 1.00 27.01 75 GLN B CA 1
ATOM 2912 C C . GLN B 1 53 ? 41.256 4.959 -44.686 1.00 42.60 75 GLN B C 1
ATOM 2913 O O . GLN B 1 53 ? 42.163 5.652 -44.227 1.00 37.87 75 GLN B O 1
ATOM 2919 N N . ARG B 1 54 ? 41.275 4.521 -45.942 1.00 32.80 76 ARG B N 1
ATOM 2920 C CA . ARG B 1 54 ? 42.376 4.900 -46.825 1.00 35.84 76 ARG B CA 1
ATOM 2921 C C . ARG B 1 54 ? 41.948 6.023 -47.757 1.00 32.44 76 ARG B C 1
ATOM 2922 O O . ARG B 1 54 ? 42.698 6.440 -48.643 1.00 36.94 76 ARG B O 1
ATOM 2930 N N . THR B 1 55 ? 40.727 6.496 -47.555 1.00 39.26 77 THR B N 1
ATOM 2931 C CA . THR B 1 55 ? 40.198 7.603 -48.335 1.00 53.33 77 THR B CA 1
ATOM 2932 C C . THR B 1 55 ? 40.420 8.952 -47.618 1.00 57.56 77 THR B C 1
ATOM 2933 O O . THR B 1 55 ? 40.484 9.029 -46.382 1.00 56.18 77 THR B O 1
ATOM 2937 N N . VAL B 1 56 ? 40.553 10.007 -48.415 1.00 42.58 78 VAL B N 1
ATOM 2938 C CA . VAL B 1 56 ? 40.841 11.335 -47.918 1.00 24.76 78 VAL B CA 1
ATOM 2939 C C . VAL B 1 56 ? 39.991 12.353 -48.670 1.00 33.35 78 VAL B C 1
ATOM 2940 O O . VAL B 1 56 ? 39.922 12.317 -49.888 1.00 42.35 78 VAL B O 1
ATOM 2944 N N . LEU B 1 57 ? 39.336 13.252 -47.952 1.00 19.72 79 LEU B N 1
ATOM 2945 C CA . LEU B 1 57 ? 38.482 14.240 -48.587 1.00 19.07 79 LEU B CA 1
ATOM 2946 C C . LEU B 1 57 ? 39.194 15.603 -48.678 1.00 48.20 79 LEU B C 1
ATOM 2947 O O . LEU B 1 57 ? 39.550 16.201 -47.657 1.00 55.87 79 LEU B O 1
ATOM 2952 N N . ILE B 1 58 ? 39.399 16.087 -49.902 1.00 33.97 80 ILE B N 1
ATOM 2953 C CA . ILE B 1 58 ? 40.158 17.313 -50.149 1.00 20.54 80 ILE B CA 1
ATOM 2954 C C . ILE B 1 58 ? 39.294 18.429 -50.726 1.00 28.51 80 ILE B C 1
ATOM 2955 O O . ILE B 1 58 ? 38.569 18.203 -51.703 1.00 28.08 80 ILE B O 1
ATOM 2960 N N . HIS B 1 59 ? 39.382 19.630 -50.140 1.00 32.69 81 HIS B N 1
ATOM 2961 C CA . HIS B 1 59 ? 38.713 20.826 -50.698 1.00 42.40 81 HIS B CA 1
ATOM 2962 C C . HIS B 1 59 ? 39.618 21.567 -51.692 1.00 54.25 81 HIS B C 1
ATOM 2963 O O . HIS B 1 59 ? 40.837 21.634 -51.509 1.00 66.31 81 HIS B O 1
ATOM 2970 N N . CYS B 1 60 ? 39.033 22.120 -52.750 1.00 34.94 82 CYS B N 1
ATOM 2971 C CA . CYS B 1 60 ? 39.859 22.751 -53.778 1.00 60.33 82 CYS B CA 1
ATOM 2972 C C . CYS B 1 60 ? 39.232 23.970 -54.450 1.00 78.55 82 CYS B C 1
ATOM 2973 O O . CYS B 1 60 ? 38.075 24.311 -54.191 1.00 97.66 82 CYS B O 1
ATOM 2976 N N . PRO B 1 61 ? 40.012 24.644 -55.308 1.00 61.07 83 PRO B N 1
ATOM 2977 C CA . PRO B 1 61 ? 39.547 25.897 -55.901 1.00 60.85 83 PRO B CA 1
ATOM 2978 C C . PRO B 1 61 ? 38.570 25.589 -57.011 1.00 77.56 83 PRO B C 1
ATOM 2979 O O . PRO B 1 61 ? 37.379 25.402 -56.746 1.00 93.98 83 PRO B O 1
ATOM 2983 N N . GLU B 1 62 ? 39.076 25.519 -58.240 1.00 77.99 84 GLU B N 1
ATOM 2984 C CA . GLU B 1 62 ? 38.237 25.177 -59.391 1.00 81.21 84 GLU B CA 1
ATOM 2985 C C . GLU B 1 62 ? 39.017 24.740 -60.635 1.00 75.34 84 GLU B C 1
ATOM 2986 O O . GLU B 1 62 ? 38.626 25.047 -61.756 1.00 71.67 84 GLU B O 1
ATOM 2992 N N . LYS B 1 63 ? 40.127 24.041 -60.436 1.00 82.40 85 LYS B N 1
ATOM 2993 C CA . LYS B 1 63 ? 40.792 23.361 -61.547 1.00 73.98 85 LYS B CA 1
ATOM 2994 C C . LYS B 1 63 ? 41.682 22.191 -61.130 1.00 47.43 85 LYS B C 1
ATOM 2995 O O . LYS B 1 63 ? 42.204 21.486 -61.995 1.00 44.66 85 LYS B O 1
ATOM 3001 N N . ASN B 1 80 ? 44.870 4.583 -56.494 1.00 67.21 102 ASN B N 1
ATOM 3002 C CA . ASN B 1 80 ? 43.697 3.967 -57.104 1.00 74.31 102 ASN B CA 1
ATOM 3003 C C . ASN B 1 80 ? 42.981 4.984 -57.950 1.00 82.87 102 ASN B C 1
ATOM 3004 O O . ASN B 1 80 ? 43.559 6.002 -58.341 1.00 85.00 102 ASN B O 1
ATOM 3009 N N . ASN B 1 81 ? 41.716 4.703 -58.227 1.00 103.06 103 ASN B N 1
ATOM 3010 C CA . ASN B 1 81 ? 40.877 5.628 -58.959 1.00 126.89 103 ASN B CA 1
ATOM 3011 C C . ASN B 1 81 ? 40.507 6.806 -58.073 1.00 132.44 103 ASN B C 1
ATOM 3012 O O . ASN B 1 81 ? 40.332 6.660 -56.863 1.00 138.07 103 ASN B O 1
ATOM 3017 N N . HIS B 1 82 ? 40.385 7.974 -58.691 1.00 119.14 104 HIS B N 1
ATOM 3018 C CA . HIS B 1 82 ? 40.126 9.214 -57.976 1.00 97.81 104 HIS B CA 1
ATOM 3019 C C . HIS B 1 82 ? 38.839 9.814 -58.503 1.00 91.97 104 HIS B C 1
ATOM 3020 O O . HIS B 1 82 ? 38.604 9.817 -59.713 1.00 104.39 104 HIS B O 1
ATOM 3027 N N . PHE B 1 83 ? 38.004 10.328 -57.608 1.00 63.58 105 PHE B N 1
ATOM 3028 C CA . PHE B 1 83 ? 36.802 11.003 -58.057 1.00 66.85 105 PHE B CA 1
ATOM 3029 C C . PHE B 1 83 ? 36.467 12.193 -57.175 1.00 81.87 105 PHE B C 1
ATOM 3030 O O . PHE B 1 83 ? 36.525 12.094 -55.945 1.00 73.63 105 PHE B O 1
ATOM 3038 N N . PHE B 1 84 ? 36.116 13.310 -57.819 1.00 85.79 106 PHE B N 1
ATOM 3039 C CA . PHE B 1 84 ? 35.748 14.538 -57.121 1.00 72.21 106 PHE B CA 1
ATOM 3040 C C . PHE B 1 84 ? 34.346 15.052 -57.489 1.00 85.86 106 PHE B C 1
ATOM 3041 O O . PHE B 1 84 ? 33.838 14.774 -58.581 1.00 113.63 106 PHE B O 1
ATOM 3049 N N . TYR B 1 85 ? 33.728 15.794 -56.566 1.00 61.87 107 TYR B N 1
ATOM 3050 C CA . TYR B 1 85 ? 32.357 16.284 -56.742 1.00 45.70 107 TYR B CA 1
ATOM 3051 C C . TYR B 1 85 ? 32.228 17.780 -56.457 1.00 40.22 107 TYR B C 1
ATOM 3052 O O . TYR B 1 85 ? 33.242 18.455 -56.321 1.00 53.25 107 TYR B O 1
ATOM 3061 N N . GLU B 1 86 ? 30.997 18.299 -56.387 1.00 31.54 108 GLU B N 1
ATOM 3062 C CA . GLU B 1 86 ? 30.772 19.741 -56.225 1.00 30.98 108 GLU B CA 1
ATOM 3063 C C . GLU B 1 86 ? 29.858 20.084 -55.031 1.00 60.70 108 GLU B C 1
ATOM 3064 O O . GLU B 1 86 ? 29.268 19.187 -54.430 1.00 76.58 108 GLU B O 1
ATOM 3070 N N . SER B 1 87 ? 29.748 21.372 -54.685 1.00 68.35 109 SER B N 1
ATOM 3071 C CA . SER B 1 87 ? 28.846 21.817 -53.606 1.00 64.86 109 SER B CA 1
ATOM 3072 C C . SER B 1 87 ? 28.971 23.322 -53.277 1.00 64.43 109 SER B C 1
ATOM 3073 O O . SER B 1 87 ? 28.003 24.076 -53.380 1.00 40.38 109 SER B O 1
ATOM 3076 N N . PHE B 1 88 ? 30.162 23.737 -52.851 1.00 77.93 110 PHE B N 1
ATOM 3077 C CA . PHE B 1 88 ? 30.474 25.139 -52.546 1.00 103.07 110 PHE B CA 1
ATOM 3078 C C . PHE B 1 88 ? 31.761 25.404 -53.308 1.00 114.74 110 PHE B C 1
ATOM 3079 O O . PHE B 1 88 ? 32.012 26.503 -53.807 1.00 124.55 110 PHE B O 1
ATOM 3087 N N . GLY B 1 89 ? 32.574 24.358 -53.385 1.00 109.61 111 GLY B N 1
ATOM 3088 C CA . GLY B 1 89 ? 33.733 24.313 -54.248 1.00 88.72 111 GLY B CA 1
ATOM 3089 C C . GLY B 1 89 ? 33.791 22.926 -54.863 1.00 86.48 111 GLY B C 1
ATOM 3090 O O . GLY B 1 89 ? 32.775 22.236 -55.010 1.00 50.78 111 GLY B O 1
ATOM 3091 N N . LEU B 1 90 ? 34.996 22.510 -55.214 1.00 102.55 112 LEU B N 1
ATOM 3092 C CA . LEU B 1 90 ? 35.222 21.187 -55.766 1.00 90.90 112 LEU B CA 1
ATOM 3093 C C . LEU B 1 90 ? 35.904 20.333 -54.696 1.00 83.63 112 LEU B C 1
ATOM 3094 O O . LEU B 1 90 ? 36.969 20.696 -54.211 1.00 90.28 112 LEU B O 1
ATOM 3099 N N . TYR B 1 91 ? 35.277 19.226 -54.297 1.00 74.19 113 TYR B N 1
ATOM 3100 C CA . TYR B 1 91 ? 35.854 18.333 -53.285 1.00 56.71 113 TYR B CA 1
ATOM 3101 C C . TYR B 1 91 ? 36.415 17.056 -53.921 1.00 53.56 113 TYR B C 1
ATOM 3102 O O . TYR B 1 91 ? 35.821 16.501 -54.836 1.00 73.08 113 TYR B O 1
ATOM 3111 N N . ALA B 1 92 ? 37.572 16.605 -53.458 1.00 43.39 114 ALA B N 1
ATOM 3112 C CA . ALA B 1 92 ? 38.175 15.392 -54.006 1.00 44.10 114 ALA B CA 1
ATOM 3113 C C . ALA B 1 92 ? 38.278 14.257 -52.989 1.00 57.38 114 ALA B C 1
ATOM 3114 O O . ALA B 1 92 ? 38.796 14.440 -51.881 1.00 51.72 114 ALA B O 1
ATOM 3116 N N . VAL B 1 93 ? 37.775 13.088 -53.389 1.00 66.22 115 VAL B N 1
ATOM 3117 C CA . VAL B 1 93 ? 37.843 11.861 -52.608 1.00 21.33 115 VAL B CA 1
ATOM 3118 C C . VAL B 1 93 ? 38.997 11.012 -53.079 1.00 22.67 115 VAL B C 1
ATOM 3119 O O . VAL B 1 93 ? 39.015 10.560 -54.216 1.00 57.62 115 VAL B O 1
ATOM 3123 N N . VAL B 1 94 ? 39.960 10.772 -52.210 1.00 28.59 116 VAL B N 1
ATOM 3124 C CA . VAL B 1 94 ? 41.172 10.127 -52.648 1.00 41.21 116 VAL B CA 1
ATOM 3125 C C . VAL B 1 94 ? 41.578 9.044 -51.662 1.00 66.20 116 VAL B C 1
ATOM 3126 O O . VAL B 1 94 ? 41.626 9.291 -50.464 1.00 84.78 116 VAL B O 1
ATOM 3130 N N . GLU B 1 95 ? 41.845 7.839 -52.162 1.00 59.19 117 GLU B N 1
ATOM 3131 C CA . GLU B 1 95 ? 42.188 6.714 -51.293 1.00 56.04 117 GLU B CA 1
ATOM 3132 C C . GLU B 1 95 ? 43.534 6.095 -51.644 1.00 84.05 117 GLU B C 1
ATOM 3133 O O . GLU B 1 95 ? 43.886 5.966 -52.817 1.00 99.77 117 GLU B O 1
ATOM 3139 N N . PHE B 1 96 ? 44.287 5.713 -50.619 1.00 78.61 118 PHE B N 1
ATOM 3140 C CA . PHE B 1 96 ? 45.518 4.967 -50.821 1.00 74.90 118 PHE B CA 1
ATOM 3141 C C . PHE B 1 96 ? 45.166 3.493 -50.781 1.00 78.95 118 PHE B C 1
ATOM 3142 O O . PHE B 1 96 ? 43.986 3.147 -50.690 1.00 53.29 118 PHE B O 1
ATOM 3150 N N . ILE B 1 102 ? 46.801 8.098 -44.799 1.00 55.14 124 ILE B N 1
ATOM 3151 C CA . ILE B 1 102 ? 47.729 7.640 -43.763 1.00 85.25 124 ILE B CA 1
ATOM 3152 C C . ILE B 1 102 ? 48.341 8.824 -43.014 1.00 73.15 124 ILE B C 1
ATOM 3153 O O . ILE B 1 102 ? 48.177 9.972 -43.420 1.00 54.01 124 ILE B O 1
ATOM 3158 N N . GLY B 1 103 ? 49.026 8.538 -41.911 1.00 65.70 125 GLY B N 1
ATOM 3159 C CA . GLY B 1 103 ? 49.659 9.578 -41.124 1.00 57.40 125 GLY B CA 1
ATOM 3160 C C . GLY B 1 103 ? 50.890 10.076 -41.846 1.00 63.82 125 GLY B C 1
ATOM 3161 O O . GLY B 1 103 ? 51.653 10.882 -41.320 1.00 73.20 125 GLY B O 1
ATOM 3162 N N . SER B 1 104 ? 51.086 9.578 -43.061 1.00 62.81 126 SER B N 1
ATOM 3163 C CA . SER B 1 104 ? 52.196 10.019 -43.888 1.00 74.21 126 SER B CA 1
ATOM 3164 C C . SER B 1 104 ? 51.988 11.452 -44.366 1.00 63.04 126 SER B C 1
ATOM 3165 O O . SER B 1 104 ? 52.952 12.148 -44.688 1.00 49.90 126 SER B O 1
ATOM 3168 N N . LEU B 1 105 ? 50.727 11.877 -44.428 1.00 67.83 127 LEU B N 1
ATOM 3169 C CA . LEU B 1 105 ? 50.382 13.221 -44.880 1.00 53.96 127 LEU B CA 1
ATOM 3170 C C . LEU B 1 105 ? 50.274 14.127 -43.675 1.00 61.18 127 LEU B C 1
ATOM 3171 O O . LEU B 1 105 ? 50.882 15.189 -43.644 1.00 55.77 127 LEU B O 1
ATOM 3176 N N . GLN B 1 106 ? 49.505 13.698 -42.677 1.00 90.06 128 GLN B N 1
ATOM 3177 C CA . GLN B 1 106 ? 49.323 14.488 -41.463 1.00 97.40 128 GLN B CA 1
ATOM 3178 C C . GLN B 1 106 ? 50.671 14.863 -40.836 1.00 104.45 128 GLN B C 1
ATOM 3179 O O . GLN B 1 106 ? 50.859 15.999 -40.394 1.00 71.36 128 GLN B O 1
ATOM 3185 N N . ASN B 1 107 ? 51.591 13.894 -40.785 1.00 124.33 129 ASN B N 1
ATOM 3186 C CA . ASN B 1 107 ? 52.940 14.096 -40.243 1.00 116.67 129 ASN B CA 1
ATOM 3187 C C . ASN B 1 107 ? 53.681 15.115 -41.107 1.00 113.94 129 ASN B C 1
ATOM 3188 O O . ASN B 1 107 ? 54.736 15.629 -40.716 1.00 100.02 129 ASN B O 1
ATOM 3193 N N . GLY B 1 108 ? 53.118 15.398 -42.284 1.00 111.98 130 GLY B N 1
ATOM 3194 C CA . GLY B 1 108 ? 53.697 16.348 -43.223 1.00 93.58 130 GLY B CA 1
ATOM 3195 C C . GLY B 1 108 ? 53.002 16.395 -44.575 1.00 61.36 130 GLY B C 1
ATOM 3196 O O . GLY B 1 108 ? 52.997 17.424 -45.250 1.00 43.44 130 GLY B O 1
ATOM 3197 N N . ASN B 1 121 ? 13.866 16.077 -60.376 1.00 76.28 173 ASN B N 1
ATOM 3198 C CA . ASN B 1 121 ? 12.601 15.444 -60.017 1.00 81.37 173 ASN B CA 1
ATOM 3199 C C . ASN B 1 121 ? 11.572 15.443 -61.139 1.00 80.22 173 ASN B C 1
ATOM 3200 O O . ASN B 1 121 ? 11.296 14.409 -61.740 1.00 85.05 173 ASN B O 1
ATOM 3205 N N . LYS B 1 122 ? 10.976 16.598 -61.404 1.00 83.96 174 LYS B N 1
ATOM 3206 C CA . LYS B 1 122 ? 9.930 16.669 -62.416 1.00 94.66 174 LYS B CA 1
ATOM 3207 C C . LYS B 1 122 ? 10.453 16.187 -63.767 1.00 77.84 174 LYS B C 1
ATOM 3208 O O . LYS B 1 122 ? 9.739 15.535 -64.531 1.00 36.43 174 LYS B O 1
ATOM 3214 N N . GLN B 1 123 ? 11.702 16.535 -64.057 1.00 80.13 175 GLN B N 1
ATOM 3215 C CA . GLN B 1 123 ? 12.344 16.119 -65.290 1.00 70.29 175 GLN B CA 1
ATOM 3216 C C . GLN B 1 123 ? 12.270 14.605 -65.419 1.00 64.46 175 GLN B C 1
ATOM 3217 O O . GLN B 1 123 ? 12.415 14.057 -66.519 1.00 57.72 175 GLN B O 1
ATOM 3223 N N . LEU B 1 124 ? 12.052 13.939 -64.283 1.00 69.63 176 LEU B N 1
ATOM 3224 C CA . LEU B 1 124 ? 11.899 12.490 -64.255 1.00 69.50 176 LEU B CA 1
ATOM 3225 C C . LEU B 1 124 ? 10.592 12.106 -64.925 1.00 78.67 176 LEU B C 1
ATOM 3226 O O . LEU B 1 124 ? 10.577 11.258 -65.820 1.00 71.51 176 LEU B O 1
ATOM 3231 N N . PHE B 1 125 ? 9.500 12.733 -64.489 1.00 88.41 177 PHE B N 1
ATOM 3232 C CA . PHE B 1 125 ? 8.181 12.511 -65.091 1.00 98.99 177 PHE B CA 1
ATOM 3233 C C . PHE B 1 125 ? 8.281 12.417 -66.612 1.00 81.70 177 PHE B C 1
ATOM 3234 O O . PHE B 1 125 ? 7.867 11.432 -67.217 1.00 82.53 177 PHE B O 1
ATOM 3242 N N . GLU B 1 126 ? 8.838 13.459 -67.217 1.00 65.19 178 GLU B N 1
ATOM 3243 C CA . GLU B 1 126 ? 8.972 13.537 -68.662 1.00 51.02 178 GLU B CA 1
ATOM 3244 C C . GLU B 1 126 ? 9.964 12.523 -69.253 1.00 35.04 178 GLU B C 1
ATOM 3245 O O . GLU B 1 126 ? 9.911 12.233 -70.441 1.00 39.78 178 GLU B O 1
ATOM 3251 N N . LEU B 1 127 ? 10.864 11.988 -68.435 1.00 28.92 179 LEU B N 1
ATOM 3252 C CA . LEU B 1 127 ? 11.836 11.021 -68.922 1.00 45.04 179 LEU B CA 1
ATOM 3253 C C . LEU B 1 127 ? 11.264 9.599 -68.945 1.00 52.49 179 LEU B C 1
ATOM 3254 O O . LEU B 1 127 ? 11.818 8.700 -69.593 1.00 29.66 179 LEU B O 1
ATOM 3259 N N . LEU B 1 128 ? 10.149 9.404 -68.243 1.00 45.22 180 LEU B N 1
ATOM 3260 C CA . LEU B 1 128 ? 9.485 8.105 -68.203 1.00 47.26 180 LEU B CA 1
ATOM 3261 C C . LEU B 1 128 ? 8.666 7.860 -69.450 1.00 51.92 180 LEU B C 1
ATOM 3262 O O . LEU B 1 128 ? 8.560 6.730 -69.924 1.00 58.03 180 LEU B O 1
ATOM 3267 N N . CYS B 1 129 ? 8.079 8.929 -69.971 1.00 51.29 181 CYS B N 1
ATOM 3268 C CA . CYS B 1 129 ? 7.252 8.853 -71.173 1.00 46.20 181 CYS B CA 1
ATOM 3269 C C . CYS B 1 129 ? 8.042 8.463 -72.427 1.00 47.78 181 CYS B C 1
ATOM 3270 O O . CYS B 1 129 ? 7.466 8.317 -73.499 1.00 62.99 181 CYS B O 1
ATOM 3273 N N . TYR B 1 130 ? 9.351 8.285 -72.288 1.00 34.16 182 TYR B N 1
ATOM 3274 C CA . TYR B 1 130 ? 10.191 7.885 -73.404 1.00 44.88 182 TYR B CA 1
ATOM 3275 C C . TYR B 1 130 ? 10.683 6.459 -73.249 1.00 50.91 182 TYR B C 1
ATOM 3276 O O . TYR B 1 130 ? 11.486 5.981 -74.051 1.00 39.85 182 TYR B O 1
ATOM 3285 N N . ALA B 1 131 ? 10.221 5.791 -72.200 1.00 50.36 183 ALA B N 1
ATOM 3286 C CA . ALA B 1 131 ? 10.576 4.401 -71.968 1.00 46.10 183 ALA B CA 1
ATOM 3287 C C . ALA B 1 131 ? 9.564 3.545 -72.730 1.00 48.02 183 ALA B C 1
ATOM 3288 O O . ALA B 1 131 ? 8.501 4.029 -73.095 1.00 53.54 183 ALA B O 1
ATOM 3290 N N . GLU B 1 132 ? 9.900 2.287 -72.997 1.00 37.71 184 GLU B N 1
ATOM 3291 C CA . GLU B 1 132 ? 9.111 1.482 -73.927 1.00 45.01 184 GLU B CA 1
ATOM 3292 C C . GLU B 1 132 ? 8.211 0.466 -73.233 1.00 49.62 184 GLU B C 1
ATOM 3293 O O . GLU B 1 132 ? 7.775 -0.514 -73.843 1.00 63.84 184 GLU B O 1
ATOM 3299 N N . SER B 1 133 ? 7.958 0.689 -71.950 1.00 37.98 185 SER B N 1
ATOM 3300 C CA . SER B 1 133 ? 7.042 -0.146 -71.186 1.00 29.07 185 SER B CA 1
ATOM 3301 C C . SER B 1 133 ? 6.915 0.391 -69.780 1.00 18.93 185 SER B C 1
ATOM 3302 O O . SER B 1 133 ? 7.694 1.225 -69.358 1.00 29.37 185 SER B O 1
ATOM 3305 N N . ILE B 1 134 ? 5.900 -0.062 -69.066 1.00 35.12 186 ILE B N 1
ATOM 3306 C CA . ILE B 1 134 ? 5.727 0.345 -67.685 1.00 46.86 186 ILE B CA 1
ATOM 3307 C C . ILE B 1 134 ? 6.878 -0.221 -66.865 1.00 56.34 186 ILE B C 1
ATOM 3308 O O . ILE B 1 134 ? 7.452 0.455 -66.014 1.00 47.82 186 ILE B O 1
ATOM 3313 N N . ASP B 1 135 ? 7.215 -1.472 -67.164 1.00 61.08 187 ASP B N 1
ATOM 3314 C CA . ASP B 1 135 ? 8.355 -2.155 -66.578 1.00 51.64 187 ASP B CA 1
ATOM 3315 C C . ASP B 1 135 ? 9.695 -1.460 -66.807 1.00 41.66 187 ASP B C 1
ATOM 3316 O O . ASP B 1 135 ? 10.616 -1.617 -66.013 1.00 50.99 187 ASP B O 1
ATOM 3321 N N . ASP B 1 136 ? 9.826 -0.722 -67.900 1.00 29.29 188 ASP B N 1
ATOM 3322 C CA . ASP B 1 136 ? 11.057 0.015 -68.148 1.00 45.15 188 ASP B CA 1
ATOM 3323 C C . ASP B 1 136 ? 10.942 1.344 -67.431 1.00 61.97 188 ASP B C 1
ATOM 3324 O O . ASP B 1 136 ? 11.908 2.093 -67.293 1.00 81.08 188 ASP B O 1
ATOM 3329 N N . GLN B 1 137 ? 9.735 1.639 -66.981 1.00 40.41 189 GLN B N 1
ATOM 3330 C CA . GLN B 1 137 ? 9.516 2.876 -66.278 1.00 45.19 189 GLN B CA 1
ATOM 3331 C C . GLN B 1 137 ? 10.031 2.742 -64.853 1.00 56.09 189 GLN B C 1
ATOM 3332 O O . GLN B 1 137 ? 10.901 3.505 -64.417 1.00 62.42 189 GLN B O 1
ATOM 3338 N N . LEU B 1 138 ? 9.513 1.752 -64.136 1.00 38.57 190 LEU B N 1
ATOM 3339 C CA . LEU B 1 138 ? 9.945 1.523 -62.772 1.00 34.94 190 LEU B CA 1
ATOM 3340 C C . LEU B 1 138 ? 11.467 1.441 -62.726 1.00 35.11 190 LEU B C 1
ATOM 3341 O O . LEU B 1 138 ? 12.104 1.963 -61.807 1.00 40.58 190 LEU B O 1
ATOM 3346 N N . ASN B 1 139 ? 12.053 0.813 -63.738 1.00 34.72 191 ASN B N 1
ATOM 3347 C CA . ASN B 1 139 ? 13.494 0.597 -63.737 1.00 42.48 191 ASN B CA 1
ATOM 3348 C C . ASN B 1 139 ? 14.296 1.853 -64.009 1.00 38.07 191 ASN B C 1
ATOM 3349 O O . ASN B 1 139 ? 15.502 1.909 -63.762 1.00 52.21 191 ASN B O 1
ATOM 3354 N N . THR B 1 140 ? 13.627 2.871 -64.519 1.00 27.35 192 THR B N 1
ATOM 3355 C CA . THR B 1 140 ? 14.309 4.137 -64.726 1.00 50.65 192 THR B CA 1
ATOM 3356 C C . THR B 1 140 ? 14.186 4.959 -63.443 1.00 59.38 192 THR B C 1
ATOM 3357 O O . THR B 1 140 ? 15.170 5.483 -62.909 1.00 53.99 192 THR B O 1
ATOM 3361 N N . LEU B 1 141 ? 12.964 5.044 -62.937 1.00 55.74 193 LEU B N 1
ATOM 3362 C CA . LEU B 1 141 ? 12.703 5.747 -61.696 1.00 44.50 193 LEU B CA 1
ATOM 3363 C C . LEU B 1 141 ? 13.626 5.233 -60.603 1.00 30.36 193 LEU B C 1
ATOM 3364 O O . LEU B 1 141 ? 14.029 5.982 -59.726 1.00 37.62 193 LEU B O 1
ATOM 3369 N N . LEU B 1 142 ? 13.960 3.951 -60.666 1.00 18.50 194 LEU B N 1
ATOM 3370 C CA . LEU B 1 142 ? 14.807 3.345 -59.662 1.00 22.52 194 LEU B CA 1
ATOM 3371 C C . LEU B 1 142 ? 16.239 3.742 -59.902 1.00 24.50 194 LEU B C 1
ATOM 3372 O O . LEU B 1 142 ? 17.008 3.878 -58.960 1.00 45.10 194 LEU B O 1
ATOM 3377 N N . LYS B 1 143 ? 16.593 3.929 -61.167 1.00 20.80 195 LYS B N 1
ATOM 3378 C CA . LYS B 1 143 ? 17.970 4.218 -61.549 1.00 30.03 195 LYS B CA 1
ATOM 3379 C C . LYS B 1 143 ? 18.297 5.645 -61.194 1.00 23.53 195 LYS B C 1
ATOM 3380 O O . LYS B 1 143 ? 19.407 5.983 -60.780 1.00 42.73 195 LYS B O 1
ATOM 3386 N N . GLU B 1 144 ? 17.301 6.491 -61.340 1.00 20.74 196 GLU B N 1
ATOM 3387 C CA . GLU B 1 144 ? 17.521 7.909 -61.175 1.00 34.42 196 GLU B CA 1
ATOM 3388 C C . GLU B 1 144 ? 17.509 8.314 -59.700 1.00 40.64 196 GLU B C 1
ATOM 3389 O O . GLU B 1 144 ? 18.118 9.309 -59.307 1.00 59.19 196 GLU B O 1
ATOM 3395 N N . PHE B 1 145 ? 16.843 7.518 -58.881 1.00 24.57 197 PHE B N 1
ATOM 3396 C CA . PHE B 1 145 ? 16.682 7.851 -57.485 1.00 19.61 197 PHE B CA 1
ATOM 3397 C C . PHE B 1 145 ? 17.657 7.140 -56.577 1.00 31.73 197 PHE B C 1
ATOM 3398 O O . PHE B 1 145 ? 18.077 7.708 -55.581 1.00 37.11 197 PHE B O 1
ATOM 3406 N N . GLN B 1 146 ? 17.997 5.895 -56.898 1.00 33.43 198 GLN B N 1
ATOM 3407 C CA . GLN B 1 146 ? 18.820 5.080 -56.007 1.00 45.21 198 GLN B CA 1
ATOM 3408 C C . GLN B 1 146 ? 20.217 5.667 -55.868 1.00 50.70 198 GLN B C 1
ATOM 3409 O O . GLN B 1 146 ? 20.696 6.350 -56.779 1.00 43.04 198 GLN B O 1
ATOM 3415 N N . LEU B 1 147 ? 20.871 5.387 -54.739 1.00 28.93 199 LEU B N 1
ATOM 3416 C CA . LEU B 1 147 ? 22.189 5.945 -54.473 1.00 10.98 199 LEU B CA 1
ATOM 3417 C C . LEU B 1 147 ? 23.173 5.463 -55.511 1.00 28.23 199 LEU B C 1
ATOM 3418 O O . LEU B 1 147 ? 22.946 4.446 -56.185 1.00 32.54 199 LEU B O 1
ATOM 3423 N N . THR B 1 148 ? 24.274 6.190 -55.633 1.00 23.84 200 THR B N 1
ATOM 3424 C CA . THR B 1 148 ? 25.333 5.822 -56.552 1.00 14.02 200 THR B CA 1
ATOM 3425 C C . THR B 1 148 ? 26.660 5.629 -55.817 1.00 30.58 200 THR B C 1
ATOM 3426 O O . THR B 1 148 ? 27.070 6.481 -55.026 1.00 27.69 200 THR B O 1
ATOM 3430 N N . GLU B 1 149 ? 27.298 4.486 -56.060 1.00 31.07 201 GLU B N 1
ATOM 3431 C CA . GLU B 1 149 ? 28.651 4.184 -55.582 1.00 27.83 201 GLU B CA 1
ATOM 3432 C C . GLU B 1 149 ? 29.432 5.393 -55.044 1.00 43.58 201 GLU B C 1
ATOM 3433 O O . GLU B 1 149 ? 29.882 5.398 -53.898 1.00 45.12 201 GLU B O 1
ATOM 3439 N N . GLU B 1 150 ? 29.615 6.406 -55.893 1.00 46.22 202 GLU B N 1
ATOM 3440 C CA . GLU B 1 150 ? 30.215 7.669 -55.466 1.00 37.90 202 GLU B CA 1
ATOM 3441 C C . GLU B 1 150 ? 29.571 8.082 -54.159 1.00 37.17 202 GLU B C 1
ATOM 3442 O O . GLU B 1 150 ? 30.167 7.950 -53.102 1.00 22.57 202 GLU B O 1
ATOM 3448 N N . ASN B 1 151 ? 28.349 8.598 -54.250 1.00 29.68 203 ASN B N 1
ATOM 3449 C CA . ASN B 1 151 ? 27.589 8.977 -53.073 1.00 23.95 203 ASN B CA 1
ATOM 3450 C C . ASN B 1 151 ? 27.695 7.936 -51.950 1.00 28.70 203 ASN B C 1
ATOM 3451 O O . ASN B 1 151 ? 27.934 8.294 -50.798 1.00 24.18 203 ASN B O 1
ATOM 3456 N N . THR B 1 152 ? 27.518 6.655 -52.275 1.00 24.45 204 THR B N 1
ATOM 3457 C CA . THR B 1 152 ? 27.555 5.610 -51.244 1.00 23.39 204 THR B CA 1
ATOM 3458 C C . THR B 1 152 ? 28.879 5.622 -50.490 1.00 26.65 204 THR B C 1
ATOM 3459 O O . THR B 1 152 ? 28.920 5.497 -49.266 1.00 39.50 204 THR B O 1
ATOM 3463 N N . LYS B 1 153 ? 29.967 5.798 -51.223 1.00 17.35 205 LYS B N 1
ATOM 3464 C CA . LYS B 1 153 ? 31.273 5.696 -50.609 1.00 33.98 205 LYS B CA 1
ATOM 3465 C C . LYS B 1 153 ? 31.626 7.030 -49.959 1.00 33.51 205 LYS B C 1
ATOM 3466 O O . LYS B 1 153 ? 32.572 7.133 -49.181 1.00 25.81 205 LYS B O 1
ATOM 3472 N N . LEU B 1 154 ? 30.823 8.045 -50.264 1.00 32.52 206 LEU B N 1
ATOM 3473 C CA . LEU B 1 154 ? 31.043 9.386 -49.747 1.00 20.97 206 LEU B CA 1
ATOM 3474 C C . LEU B 1 154 ? 30.380 9.542 -48.387 1.00 33.65 206 LEU B C 1
ATOM 3475 O O . LEU B 1 154 ? 30.774 10.385 -47.588 1.00 49.48 206 LEU B O 1
ATOM 3480 N N . ARG B 1 155 ? 29.364 8.736 -48.118 1.00 28.85 207 ARG B N 1
ATOM 3481 C CA . ARG B 1 155 ? 28.742 8.812 -46.815 1.00 26.79 207 ARG B CA 1
ATOM 3482 C C . ARG B 1 155 ? 29.381 7.775 -45.903 1.00 23.04 207 ARG B C 1
ATOM 3483 O O . ARG B 1 155 ? 29.177 7.780 -44.694 1.00 37.77 207 ARG B O 1
ATOM 3491 N N . TYR B 1 156 ? 30.194 6.906 -46.481 1.00 26.43 208 TYR B N 1
ATOM 3492 C CA . TYR B 1 156 ? 30.953 5.954 -45.662 1.00 26.76 208 TYR B CA 1
ATOM 3493 C C . TYR B 1 156 ? 32.200 6.645 -45.139 1.00 32.75 208 TYR B C 1
ATOM 3494 O O . TYR B 1 156 ? 32.657 6.364 -44.040 1.00 53.75 208 TYR B O 1
ATOM 3503 N N . LEU B 1 157 ? 32.743 7.559 -45.935 1.00 45.02 209 LEU B N 1
ATOM 3504 C CA . LEU B 1 157 ? 33.886 8.355 -45.521 1.00 43.45 209 LEU B CA 1
ATOM 3505 C C . LEU B 1 157 ? 33.463 9.323 -44.421 1.00 49.87 209 LEU B C 1
ATOM 3506 O O . LEU B 1 157 ? 34.124 9.408 -43.388 1.00 45.98 209 LEU B O 1
ATOM 3511 N N . THR B 1 158 ? 32.365 10.054 -44.655 1.00 39.32 210 THR B N 1
ATOM 3512 C CA . THR B 1 158 ? 31.766 10.924 -43.641 1.00 34.96 210 THR B CA 1
ATOM 3513 C C . THR B 1 158 ? 31.708 10.164 -42.314 1.00 38.18 210 THR B C 1
ATOM 3514 O O . THR B 1 158 ? 32.143 10.667 -41.277 1.00 12.08 210 THR B O 1
ATOM 3518 N N . CYS B 1 159 ? 31.202 8.936 -42.355 1.00 25.71 211 CYS B N 1
ATOM 3519 C CA . CYS B 1 159 ? 31.128 8.148 -41.144 1.00 13.06 211 CYS B CA 1
ATOM 3520 C C . CYS B 1 159 ? 32.524 7.977 -40.600 1.00 20.02 211 CYS B C 1
ATOM 3521 O O . CYS B 1 159 ? 32.714 8.022 -39.390 1.00 37.02 211 CYS B O 1
ATOM 3524 N N . SER B 1 160 ? 33.506 7.819 -41.486 1.00 15.21 212 SER B N 1
ATOM 3525 C CA . SER B 1 160 ? 34.901 7.664 -41.056 1.00 32.69 212 SER B CA 1
ATOM 3526 C C . SER B 1 160 ? 35.505 8.912 -40.374 1.00 31.03 212 SER B C 1
ATOM 3527 O O . SER B 1 160 ? 36.107 8.812 -39.320 1.00 12.81 212 SER B O 1
ATOM 3530 N N . LEU B 1 161 ? 35.336 10.084 -40.979 1.00 17.53 213 LEU B N 1
ATOM 3531 C CA . LEU B 1 161 ? 35.738 11.312 -40.328 1.00 14.41 213 LEU B CA 1
ATOM 3532 C C . LEU B 1 161 ? 35.108 11.413 -38.949 1.00 24.76 213 LEU B C 1
ATOM 3533 O O . LEU B 1 161 ? 35.732 11.901 -38.036 1.00 32.65 213 LEU B O 1
ATOM 3538 N N . ILE B 1 162 ? 33.865 10.983 -38.792 1.00 6.71 214 ILE B N 1
ATOM 3539 C CA . ILE B 1 162 ? 33.246 11.126 -37.496 1.00 13.01 214 ILE B CA 1
ATOM 3540 C C . ILE B 1 162 ? 33.931 10.142 -36.602 1.00 22.46 214 ILE B C 1
ATOM 3541 O O . ILE B 1 162 ? 34.472 10.516 -35.567 1.00 32.75 214 ILE B O 1
ATOM 3546 N N . GLU B 1 163 ? 33.934 8.879 -37.020 1.00 27.04 215 GLU B N 1
ATOM 3547 C CA . GLU B 1 163 ? 34.527 7.790 -36.238 1.00 21.62 215 GLU B CA 1
ATOM 3548 C C . GLU B 1 163 ? 35.937 8.136 -35.780 1.00 52.72 215 GLU B C 1
ATOM 3549 O O . GLU B 1 163 ? 36.428 7.574 -34.798 1.00 46.49 215 GLU B O 1
ATOM 3555 N N . ASP B 1 164 ? 36.585 9.054 -36.500 1.00 69.31 216 ASP B N 1
ATOM 3556 C CA . ASP B 1 164 ? 37.892 9.576 -36.099 1.00 54.18 216 ASP B CA 1
ATOM 3557 C C . ASP B 1 164 ? 37.761 10.430 -34.860 1.00 56.33 216 ASP B C 1
ATOM 3558 O O . ASP B 1 164 ? 38.526 10.262 -33.917 1.00 56.29 216 ASP B O 1
ATOM 3571 N N . ALA B 1 166 ? 35.424 10.464 -32.646 1.00 44.80 218 ALA B N 1
ATOM 3572 C CA . ALA B 1 166 ? 34.951 9.728 -31.479 1.00 46.56 218 ALA B CA 1
ATOM 3573 C C . ALA B 1 166 ? 35.960 8.677 -30.990 1.00 57.34 218 ALA B C 1
ATOM 3574 O O . ALA B 1 166 ? 35.815 8.133 -29.893 1.00 59.43 218 ALA B O 1
ATOM 3576 N N . ALA B 1 167 ? 36.992 8.419 -31.794 1.00 53.27 219 ALA B N 1
ATOM 3577 C CA . ALA B 1 167 ? 38.031 7.444 -31.444 1.00 50.46 219 ALA B CA 1
ATOM 3578 C C . ALA B 1 167 ? 39.127 8.063 -30.564 1.00 54.64 219 ALA B C 1
ATOM 3579 O O . ALA B 1 167 ? 40.061 7.386 -30.127 1.00 56.28 219 ALA B O 1
ATOM 3581 N N . ALA B 1 168 ? 39.005 9.359 -30.305 1.00 41.71 220 ALA B N 1
ATOM 3582 C CA . ALA B 1 168 ? 39.879 10.037 -29.360 1.00 26.39 220 ALA B CA 1
ATOM 3583 C C . ALA B 1 168 ? 39.458 9.670 -27.932 1.00 45.42 220 ALA B C 1
ATOM 3584 O O . ALA B 1 168 ? 40.276 9.215 -27.146 1.00 64.07 220 ALA B O 1
ATOM 3586 N N . TYR B 1 169 ? 38.183 9.867 -27.597 1.00 42.12 221 TYR B N 1
ATOM 3587 C CA . TYR B 1 169 ? 37.659 9.480 -26.288 1.00 22.79 221 TYR B CA 1
ATOM 3588 C C . TYR B 1 169 ? 37.532 7.985 -26.174 1.00 31.01 221 TYR B C 1
ATOM 3589 O O . TYR B 1 169 ? 37.821 7.427 -25.122 1.00 61.38 221 TYR B O 1
ATOM 3598 N N . PHE B 1 170 ? 37.057 7.344 -27.241 1.00 46.50 222 PHE B N 1
ATOM 3599 C CA . PHE B 1 170 ? 36.794 5.900 -27.232 1.00 65.31 222 PHE B CA 1
ATOM 3600 C C . PHE B 1 170 ? 37.584 5.191 -28.332 1.00 65.64 222 PHE B C 1
ATOM 3601 O O . PHE B 1 170 ? 37.131 5.102 -29.472 1.00 45.86 222 PHE B O 1
ATOM 3609 N N . PRO B 1 171 ? 38.774 4.680 -27.987 1.00 85.93 223 PRO B N 1
ATOM 3610 C CA . PRO B 1 171 ? 39.753 4.156 -28.946 1.00 83.96 223 PRO B CA 1
ATOM 3611 C C . PRO B 1 171 ? 39.149 3.292 -30.035 1.00 65.24 223 PRO B C 1
ATOM 3612 O O . PRO B 1 171 ? 38.867 3.785 -31.130 1.00 82.45 223 PRO B O 1
ATOM 3616 N N . ASP B 1 172 ? 38.952 2.015 -29.741 1.00 23.35 224 ASP B N 1
ATOM 3617 C CA . ASP B 1 172 ? 38.485 1.104 -30.774 1.00 48.53 224 ASP B CA 1
ATOM 3618 C C . ASP B 1 172 ? 36.964 1.129 -30.911 1.00 58.31 224 ASP B C 1
ATOM 3619 O O . ASP B 1 172 ? 36.265 0.195 -30.538 1.00 55.56 224 ASP B O 1
ATOM 3624 N N . CYS B 1 173 ? 36.464 2.229 -31.455 1.00 59.19 225 CYS B N 1
ATOM 3625 C CA . CYS B 1 173 ? 35.037 2.414 -31.604 1.00 40.79 225 CYS B CA 1
ATOM 3626 C C . CYS B 1 173 ? 34.731 2.510 -33.073 1.00 48.88 225 CYS B C 1
ATOM 3627 O O . CYS B 1 173 ? 35.547 3.007 -33.862 1.00 54.09 225 CYS B O 1
ATOM 3630 N N . ILE B 1 174 ? 33.542 2.042 -33.428 1.00 38.40 226 ILE B N 1
ATOM 3631 C CA . ILE B 1 174 ? 33.091 2.064 -34.801 1.00 34.27 226 ILE B CA 1
ATOM 3632 C C . ILE B 1 174 ? 31.792 2.848 -34.955 1.00 34.31 226 ILE B C 1
ATOM 3633 O O . ILE B 1 174 ? 30.821 2.616 -34.233 1.00 21.98 226 ILE B O 1
ATOM 3638 N N . VAL B 1 175 ? 31.797 3.792 -35.891 1.00 37.75 227 VAL B N 1
ATOM 3639 C CA . VAL B 1 175 ? 30.584 4.474 -36.300 1.00 34.12 227 VAL B CA 1
ATOM 3640 C C . VAL B 1 175 ? 30.272 3.961 -37.687 1.00 33.46 227 VAL B C 1
ATOM 3641 O O . VAL B 1 175 ? 31.034 4.217 -38.614 1.00 61.58 227 VAL B O 1
ATOM 3645 N N . ARG B 1 176 ? 29.176 3.230 -37.850 1.00 26.92 228 ARG B N 1
ATOM 3646 C CA . ARG B 1 176 ? 28.813 2.714 -39.180 1.00 28.94 228 ARG B CA 1
ATOM 3647 C C . ARG B 1 176 ? 27.417 3.153 -39.648 1.00 22.25 228 ARG B C 1
ATOM 3648 O O . ARG B 1 176 ? 26.478 3.180 -38.855 1.00 42.82 228 ARG B O 1
ATOM 3656 N N . PRO B 1 177 ? 27.259 3.455 -40.947 1.00 23.87 229 PRO B N 1
ATOM 3657 C CA . PRO B 1 177 ? 25.979 4.051 -41.336 1.00 30.30 229 PRO B CA 1
ATOM 3658 C C . PRO B 1 177 ? 24.885 3.013 -41.317 1.00 21.75 229 PRO B C 1
ATOM 3659 O O . PRO B 1 177 ? 25.159 1.824 -41.348 1.00 21.56 229 PRO B O 1
ATOM 3663 N N . PHE B 1 178 ? 23.647 3.464 -41.285 1.00 7.26 230 PHE B N 1
ATOM 3664 C CA . PHE B 1 178 ? 22.539 2.551 -41.196 1.00 17.21 230 PHE B CA 1
ATOM 3665 C C . PHE B 1 178 ? 21.294 3.170 -41.827 1.00 38.40 230 PHE B C 1
ATOM 3666 O O . PHE B 1 178 ? 21.309 4.335 -42.236 1.00 33.30 230 PHE B O 1
ATOM 3674 N N . GLY B 1 179 ? 20.231 2.376 -41.939 1.00 34.52 231 GLY B N 1
ATOM 3675 C CA . GLY B 1 179 ? 18.955 2.854 -42.452 1.00 20.91 231 GLY B CA 1
ATOM 3676 C C . GLY B 1 179 ? 18.932 3.026 -43.952 1.00 13.63 231 GLY B C 1
ATOM 3677 O O . GLY B 1 179 ? 19.594 2.281 -44.679 1.00 13.68 231 GLY B O 1
ATOM 3678 N N . SER B 1 180 ? 18.179 4.011 -44.419 1.00 25.32 232 SER B N 1
ATOM 3679 C CA . SER B 1 180 ? 18.108 4.298 -45.841 1.00 35.68 232 SER B CA 1
ATOM 3680 C C . SER B 1 180 ? 19.469 4.454 -46.558 1.00 26.72 232 SER B C 1
ATOM 3681 O O . SER B 1 180 ? 19.519 4.647 -47.757 1.00 35.56 232 SER B O 1
ATOM 3684 N N . SER B 1 181 ? 20.580 4.397 -45.848 1.00 28.77 233 SER B N 1
ATOM 3685 C CA . SER B 1 181 ? 21.845 4.676 -46.519 1.00 31.75 233 SER B CA 1
ATOM 3686 C C . SER B 1 181 ? 22.538 3.359 -46.840 1.00 33.30 233 SER B C 1
ATOM 3687 O O . SER B 1 181 ? 23.457 3.290 -47.673 1.00 26.95 233 SER B O 1
ATOM 3690 N N . VAL B 1 182 ? 22.085 2.297 -46.192 1.00 14.62 234 VAL B N 1
ATOM 3691 C CA . VAL B 1 182 ? 22.768 1.025 -46.337 1.00 20.52 234 VAL B CA 1
ATOM 3692 C C . VAL B 1 182 ? 21.928 -0.125 -46.865 1.00 40.94 234 VAL B C 1
ATOM 3693 O O . VAL B 1 182 ? 22.504 -1.028 -47.455 1.00 23.00 234 VAL B O 1
ATOM 3697 N N . ASN B 1 183 ? 20.607 -0.135 -46.646 1.00 6.26 235 ASN B N 1
ATOM 3698 C CA . ASN B 1 183 ? 19.829 -1.224 -47.222 1.00 37.54 235 ASN B CA 1
ATOM 3699 C C . ASN B 1 183 ? 19.944 -1.166 -48.731 1.00 55.14 235 ASN B C 1
ATOM 3700 O O . ASN B 1 183 ? 21.030 -1.314 -49.275 1.00 88.67 235 ASN B O 1
ATOM 3705 N N . THR B 1 184 ? 18.849 -0.955 -49.430 1.00 28.62 236 THR B N 1
ATOM 3706 C CA . THR B 1 184 ? 18.972 -0.819 -50.871 1.00 36.14 236 THR B CA 1
ATOM 3707 C C . THR B 1 184 ? 17.893 0.124 -51.355 1.00 35.63 236 THR B C 1
ATOM 3708 O O . THR B 1 184 ? 17.741 0.377 -52.542 1.00 27.60 236 THR B O 1
ATOM 3712 N N . PHE B 1 185 ? 17.159 0.669 -50.394 1.00 31.59 237 PHE B N 1
ATOM 3713 C CA . PHE B 1 185 ? 16.029 1.525 -50.690 1.00 31.69 237 PHE B CA 1
ATOM 3714 C C . PHE B 1 185 ? 16.410 2.917 -50.283 1.00 29.99 237 PHE B C 1
ATOM 3715 O O . PHE B 1 185 ? 15.584 3.741 -49.899 1.00 46.98 237 PHE B O 1
ATOM 3723 N N . GLY B 1 186 ? 17.704 3.159 -50.379 1.00 32.21 238 GLY B N 1
ATOM 3724 C CA . GLY B 1 186 ? 18.225 4.488 -50.226 1.00 33.92 238 GLY B CA 1
ATOM 3725 C C . GLY B 1 186 ? 18.050 5.279 -51.495 1.00 27.39 238 GLY B C 1
ATOM 3726 O O . GLY B 1 186 ? 18.457 4.845 -52.585 1.00 24.12 238 GLY B O 1
ATOM 3727 N N . LYS B 1 187 ? 17.441 6.446 -51.331 1.00 9.23 239 LYS B N 1
ATOM 3728 C CA . LYS B 1 187 ? 17.279 7.414 -52.397 1.00 10.25 239 LYS B CA 1
ATOM 3729 C C . LYS B 1 187 ? 18.385 8.472 -52.336 1.00 46.22 239 LYS B C 1
ATOM 3730 O O . LYS B 1 187 ? 18.904 8.784 -51.260 1.00 35.65 239 LYS B O 1
ATOM 3736 N N . LEU B 1 188 ? 18.749 9.032 -53.487 1.00 47.49 240 LEU B N 1
ATOM 3737 C CA . LEU B 1 188 ? 19.717 10.125 -53.513 1.00 25.48 240 LEU B CA 1
ATOM 3738 C C . LEU B 1 188 ? 19.230 11.288 -52.688 1.00 24.88 240 LEU B C 1
ATOM 3739 O O . LEU B 1 188 ? 18.029 11.576 -52.631 1.00 14.80 240 LEU B O 1
ATOM 3744 N N . GLY B 1 189 ? 20.184 11.956 -52.061 1.00 34.40 241 GLY B N 1
ATOM 3745 C CA . GLY B 1 189 ? 19.908 13.149 -51.299 1.00 29.38 241 GLY B CA 1
ATOM 3746 C C . GLY B 1 189 ? 19.108 12.879 -50.049 1.00 34.43 241 GLY B C 1
ATOM 3747 O O . GLY B 1 189 ? 18.175 13.622 -49.759 1.00 45.60 241 GLY B O 1
ATOM 3748 N N . CYS B 1 190 ? 19.465 11.832 -49.305 1.00 34.56 242 CYS B N 1
ATOM 3749 C CA . CYS B 1 190 ? 18.774 11.556 -48.046 1.00 34.85 242 CYS B CA 1
ATOM 3750 C C . CYS B 1 190 ? 19.644 11.661 -46.805 1.00 40.56 242 CYS B C 1
ATOM 3751 O O . CYS B 1 190 ? 20.804 12.044 -46.855 1.00 44.39 242 CYS B O 1
ATOM 3754 N N . ASP B 1 191 ? 19.040 11.302 -45.684 1.00 39.15 243 ASP B N 1
ATOM 3755 C CA . ASP B 1 191 ? 19.681 11.370 -44.391 1.00 6.77 243 ASP B CA 1
ATOM 3756 C C . ASP B 1 191 ? 20.711 10.290 -44.223 1.00 20.10 243 ASP B C 1
ATOM 3757 O O . ASP B 1 191 ? 20.423 9.107 -44.443 1.00 34.32 243 ASP B O 1
ATOM 3762 N N . LEU B 1 192 ? 21.903 10.682 -43.779 1.00 25.23 244 LEU B N 1
ATOM 3763 C CA . LEU B 1 192 ? 22.908 9.704 -43.341 1.00 28.28 244 LEU B CA 1
ATOM 3764 C C . LEU B 1 192 ? 22.771 9.485 -41.834 1.00 20.73 244 LEU B C 1
ATOM 3765 O O . LEU B 1 192 ? 22.979 10.388 -41.041 1.00 33.88 244 LEU B O 1
ATOM 3770 N N . ASP B 1 193 ? 22.339 8.297 -41.449 1.00 21.55 245 ASP B N 1
ATOM 3771 C CA . ASP B 1 193 ? 22.162 7.977 -40.050 1.00 20.10 245 ASP B CA 1
ATOM 3772 C C . ASP B 1 193 ? 23.415 7.233 -39.654 1.00 29.87 245 ASP B C 1
ATOM 3773 O O . ASP B 1 193 ? 23.974 6.494 -40.459 1.00 37.63 245 ASP B O 1
ATOM 3786 N N . PHE B 1 195 ? 25.550 5.101 -36.365 1.00 26.11 247 PHE B N 1
ATOM 3787 C CA . PHE B 1 195 ? 25.419 4.410 -35.096 1.00 20.46 247 PHE B CA 1
ATOM 3788 C C . PHE B 1 195 ? 26.800 4.136 -34.511 1.00 33.20 247 PHE B C 1
ATOM 3789 O O . PHE B 1 195 ? 27.614 3.418 -35.104 1.00 39.68 247 PHE B O 1
ATOM 3797 N N . LEU B 1 196 ? 27.066 4.763 -33.366 1.00 35.66 248 LEU B N 1
ATOM 3798 C CA . LEU B 1 196 ? 28.362 4.696 -32.718 1.00 31.48 248 LEU B CA 1
ATOM 3799 C C . LEU B 1 196 ? 28.467 3.477 -31.777 1.00 37.40 248 LEU B C 1
ATOM 3800 O O . LEU B 1 196 ? 27.874 3.465 -30.700 1.00 46.36 248 LEU B O 1
ATOM 3805 N N . ASP B 1 197 ? 29.220 2.457 -32.197 1.00 26.00 249 ASP B N 1
ATOM 3806 C CA . ASP B 1 197 ? 29.319 1.190 -31.467 1.00 38.24 249 ASP B CA 1
ATOM 3807 C C . ASP B 1 197 ? 30.512 1.226 -30.507 1.00 51.46 249 ASP B C 1
ATOM 3808 O O . ASP B 1 197 ? 31.623 1.569 -30.912 1.00 64.40 249 ASP B O 1
ATOM 3813 N N . LEU B 1 198 ? 30.286 0.861 -29.245 1.00 49.07 250 LEU B N 1
ATOM 3814 C CA . LEU B 1 198 ? 31.335 0.934 -28.218 1.00 66.78 250 LEU B CA 1
ATOM 3815 C C . LEU B 1 198 ? 31.746 -0.411 -27.556 1.00 82.49 250 LEU B C 1
ATOM 3816 O O . LEU B 1 198 ? 31.613 -0.574 -26.341 1.00 91.69 250 LEU B O 1
ATOM 3821 N N . ASP B 1 199 ? 32.265 -1.356 -28.344 1.00 69.84 251 ASP B N 1
ATOM 3822 C CA . ASP B 1 199 ? 32.566 -2.704 -27.837 1.00 55.04 251 ASP B CA 1
ATOM 3823 C C . ASP B 1 199 ? 33.992 -3.201 -28.141 1.00 45.18 251 ASP B C 1
ATOM 3824 O O . ASP B 1 199 ? 34.969 -2.453 -28.080 1.00 50.02 251 ASP B O 1
ATOM 3829 N N . ASN B 1 203 ? 33.473 3.118 -22.027 1.00 6.48 255 ASN B N 1
ATOM 3830 C CA . ASN B 1 203 ? 33.846 4.443 -21.532 1.00 63.03 255 ASN B CA 1
ATOM 3831 C C . ASN B 1 203 ? 35.352 4.724 -21.507 1.00 48.68 255 ASN B C 1
ATOM 3832 O O . ASN B 1 203 ? 36.097 4.306 -22.393 1.00 26.76 255 ASN B O 1
ATOM 3837 N N . LEU B 1 204 ? 35.797 5.447 -20.487 1.00 44.14 256 LEU B N 1
ATOM 3838 C CA . LEU B 1 204 ? 37.169 5.936 -20.466 1.00 39.63 256 LEU B CA 1
ATOM 3839 C C . LEU B 1 204 ? 38.187 4.917 -19.930 1.00 39.01 256 LEU B C 1
ATOM 3840 O O . LEU B 1 204 ? 37.870 4.114 -19.067 1.00 73.31 256 LEU B O 1
ATOM 3845 N N . SER B 1 205 ? 39.402 4.947 -20.471 1.00 18.49 257 SER B N 1
ATOM 3846 C CA . SER B 1 205 ? 40.470 4.031 -20.083 1.00 32.18 257 SER B CA 1
ATOM 3847 C C . SER B 1 205 ? 41.770 4.801 -19.865 1.00 53.07 257 SER B C 1
ATOM 3848 O O . SER B 1 205 ? 42.446 5.173 -20.823 1.00 64.74 257 SER B O 1
ATOM 3851 N N . ALA B 1 206 ? 42.115 5.045 -18.601 1.00 52.28 258 ALA B N 1
ATOM 3852 C CA . ALA B 1 206 ? 43.243 5.906 -18.286 1.00 42.70 258 ALA B CA 1
ATOM 3853 C C . ALA B 1 206 ? 44.332 5.156 -17.562 1.00 47.16 258 ALA B C 1
ATOM 3854 O O . ALA B 1 206 ? 44.252 3.938 -17.433 1.00 32.59 258 ALA B O 1
ATOM 3856 N N . HIS B 1 207 ? 45.357 5.901 -17.133 1.00 57.39 259 HIS B N 1
ATOM 3857 C CA . HIS B 1 207 ? 46.382 5.439 -16.206 1.00 39.23 259 HIS B CA 1
ATOM 3858 C C . HIS B 1 207 ? 45.671 5.083 -14.924 1.00 35.71 259 HIS B C 1
ATOM 3859 O O . HIS B 1 207 ? 46.075 4.197 -14.189 1.00 57.06 259 HIS B O 1
ATOM 3866 N N . LYS B 1 208 ? 44.610 5.819 -14.660 1.00 16.17 260 LYS B N 1
ATOM 3867 C CA . LYS B 1 208 ? 43.914 5.815 -13.387 1.00 28.19 260 LYS B CA 1
ATOM 3868 C C . LYS B 1 208 ? 43.075 4.560 -13.110 1.00 16.23 260 LYS B C 1
ATOM 3869 O O . LYS B 1 208 ? 41.881 4.501 -13.375 1.00 10.70 260 LYS B O 1
ATOM 3875 N N . ILE B 1 209 ? 43.710 3.556 -12.532 1.00 43.11 261 ILE B N 1
ATOM 3876 C CA . ILE B 1 209 ? 43.093 2.244 -12.401 1.00 50.33 261 ILE B CA 1
ATOM 3877 C C . ILE B 1 209 ? 42.356 2.078 -11.048 1.00 48.12 261 ILE B C 1
ATOM 3878 O O . ILE B 1 209 ? 42.220 3.027 -10.294 1.00 30.24 261 ILE B O 1
ATOM 3883 N N . SER B 1 210 ? 41.819 0.900 -10.766 1.00 59.60 262 SER B N 1
ATOM 3884 C CA . SER B 1 210 ? 41.147 0.671 -9.488 1.00 54.77 262 SER B CA 1
ATOM 3885 C C . SER B 1 210 ? 41.038 -0.796 -9.101 1.00 61.43 262 SER B C 1
ATOM 3886 O O . SER B 1 210 ? 40.569 -1.616 -9.882 1.00 60.82 262 SER B O 1
ATOM 3889 N N . GLY B 1 211 ? 41.431 -1.114 -7.873 1.00 58.09 263 GLY B N 1
ATOM 3890 C CA . GLY B 1 211 ? 41.518 -2.493 -7.447 1.00 53.11 263 GLY B CA 1
ATOM 3891 C C . GLY B 1 211 ? 40.674 -2.822 -6.241 1.00 50.64 263 GLY B C 1
ATOM 3892 O O . GLY B 1 211 ? 40.201 -3.956 -6.117 1.00 53.44 263 GLY B O 1
ATOM 3893 N N . LEU B 1 214 ? 42.771 -8.514 -9.383 1.00 19.35 266 LEU B N 1
ATOM 3894 C CA . LEU B 1 214 ? 41.527 -7.884 -9.825 1.00 46.25 266 LEU B CA 1
ATOM 3895 C C . LEU B 1 214 ? 41.645 -6.404 -10.197 1.00 44.54 266 LEU B C 1
ATOM 3896 O O . LEU B 1 214 ? 41.012 -5.559 -9.565 1.00 30.26 266 LEU B O 1
ATOM 3909 N N . GLU B 1 216 ? 40.893 -3.158 -12.364 1.00 38.43 268 GLU B N 1
ATOM 3910 C CA . GLU B 1 216 ? 39.809 -2.689 -13.240 1.00 44.66 268 GLU B CA 1
ATOM 3911 C C . GLU B 1 216 ? 39.890 -1.172 -13.530 1.00 35.91 268 GLU B C 1
ATOM 3912 O O . GLU B 1 216 ? 40.129 -0.376 -12.626 1.00 43.54 268 GLU B O 1
ATOM 3918 N N . PHE B 1 217 ? 39.688 -0.781 -14.788 1.00 37.57 269 PHE B N 1
ATOM 3919 C CA . PHE B 1 217 ? 39.737 0.629 -15.195 1.00 36.98 269 PHE B CA 1
ATOM 3920 C C . PHE B 1 217 ? 38.806 1.454 -14.339 1.00 37.24 269 PHE B C 1
ATOM 3921 O O . PHE B 1 217 ? 37.922 0.911 -13.685 1.00 46.15 269 PHE B O 1
ATOM 3929 N N . GLN B 1 218 ? 39.001 2.768 -14.359 1.00 37.51 270 GLN B N 1
ATOM 3930 C CA . GLN B 1 218 ? 38.266 3.673 -13.480 1.00 45.43 270 GLN B CA 1
ATOM 3931 C C . GLN B 1 218 ? 37.315 4.570 -14.283 1.00 61.51 270 GLN B C 1
ATOM 3932 O O . GLN B 1 218 ? 37.751 5.462 -15.027 1.00 42.13 270 GLN B O 1
ATOM 3938 N N . VAL B 1 219 ? 36.014 4.332 -14.137 1.00 63.07 271 VAL B N 1
ATOM 3939 C CA . VAL B 1 219 ? 35.020 5.013 -14.972 1.00 56.43 271 VAL B CA 1
ATOM 3940 C C . VAL B 1 219 ? 34.058 5.850 -14.140 1.00 49.04 271 VAL B C 1
ATOM 3941 O O . VAL B 1 219 ? 34.054 5.754 -12.918 1.00 68.10 271 VAL B O 1
ATOM 3945 N N . LYS B 1 220 ? 33.249 6.679 -14.794 1.00 23.03 272 LYS B N 1
ATOM 3946 C CA . LYS B 1 220 ? 32.194 7.411 -14.094 1.00 42.62 272 LYS B CA 1
ATOM 3947 C C . LYS B 1 220 ? 30.939 6.568 -13.980 1.00 58.00 272 LYS B C 1
ATOM 3948 O O . LYS B 1 220 ? 30.322 6.232 -14.987 1.00 46.07 272 LYS B O 1
ATOM 3954 N N . ASN B 1 221 ? 30.550 6.249 -12.749 1.00 80.82 273 ASN B N 1
ATOM 3955 C CA . ASN B 1 221 ? 29.457 5.306 -12.500 1.00 93.79 273 ASN B CA 1
ATOM 3956 C C . ASN B 1 221 ? 28.236 5.495 -13.404 1.00 77.12 273 ASN B C 1
ATOM 3957 O O . ASN B 1 221 ? 27.678 6.590 -13.508 1.00 48.78 273 ASN B O 1
ATOM 3962 N N . VAL B 1 222 ? 27.842 4.397 -14.044 1.00 97.69 274 VAL B N 1
ATOM 3963 C CA . VAL B 1 222 ? 26.756 4.383 -15.013 1.00 107.54 274 VAL B CA 1
ATOM 3964 C C . VAL B 1 222 ? 25.391 4.132 -14.334 1.00 99.37 274 VAL B C 1
ATOM 3965 O O . VAL B 1 222 ? 25.032 2.974 -14.077 1.00 103.26 274 VAL B O 1
ATOM 3969 N N . PRO B 1 223 ? 24.633 5.218 -14.025 1.00 69.89 275 PRO B N 1
ATOM 3970 C CA . PRO B 1 223 ? 23.283 5.052 -13.443 1.00 41.28 275 PRO B CA 1
ATOM 3971 C C . PRO B 1 223 ? 22.420 4.192 -14.380 1.00 42.46 275 PRO B C 1
ATOM 3972 O O . PRO B 1 223 ? 22.287 2.989 -14.133 1.00 47.44 275 PRO B O 1
ATOM 3976 N N . SER B 1 224 ? 21.867 4.780 -15.444 1.00 34.08 276 SER B N 1
ATOM 3977 C CA . SER B 1 224 ? 21.212 3.989 -16.496 1.00 40.40 276 SER B CA 1
ATOM 3978 C C . SER B 1 224 ? 21.985 4.056 -17.801 1.00 31.09 276 SER B C 1
ATOM 3979 O O . SER B 1 224 ? 22.693 5.025 -18.061 1.00 44.47 276 SER B O 1
ATOM 3982 N N . GLU B 1 225 ? 21.839 3.027 -18.622 1.00 18.00 277 GLU B N 1
ATOM 3983 C CA . GLU B 1 225 ? 22.506 3.002 -19.914 1.00 42.51 277 GLU B CA 1
ATOM 3984 C C . GLU B 1 225 ? 21.895 4.007 -20.896 1.00 58.99 277 GLU B C 1
ATOM 3985 O O . GLU B 1 225 ? 22.323 4.110 -22.044 1.00 67.88 277 GLU B O 1
ATOM 3991 N N . ARG B 1 226 ? 20.890 4.746 -20.433 1.00 52.02 278 ARG B N 1
ATOM 3992 C CA . ARG B 1 226 ? 20.237 5.761 -21.255 1.00 29.46 278 ARG B CA 1
ATOM 3993 C C . ARG B 1 226 ? 20.923 7.068 -21.022 1.00 14.70 278 ARG B C 1
ATOM 3994 O O . ARG B 1 226 ? 21.154 7.831 -21.950 1.00 39.84 278 ARG B O 1
ATOM 4002 N N . ILE B 1 227 ? 21.231 7.335 -19.762 1.00 45.37 279 ILE B N 1
ATOM 4003 C CA . ILE B 1 227 ? 21.918 8.561 -19.407 1.00 51.72 279 ILE B CA 1
ATOM 4004 C C . ILE B 1 227 ? 23.307 8.489 -20.012 1.00 45.56 279 ILE B C 1
ATOM 4005 O O . ILE B 1 227 ? 23.762 9.420 -20.669 1.00 48.69 279 ILE B O 1
ATOM 4010 N N . ALA B 1 228 ? 23.979 7.371 -19.797 1.00 11.81 280 ALA B N 1
ATOM 4011 C CA . ALA B 1 228 ? 25.255 7.150 -20.442 1.00 22.25 280 ALA B CA 1
ATOM 4012 C C . ALA B 1 228 ? 25.180 7.509 -21.950 1.00 35.10 280 ALA B C 1
ATOM 4013 O O . ALA B 1 228 ? 26.142 8.018 -22.536 1.00 29.56 280 ALA B O 1
ATOM 4015 N N . THR B 1 229 ? 24.036 7.256 -22.578 1.00 29.06 281 THR B N 1
ATOM 4016 C CA . THR B 1 229 ? 23.858 7.651 -23.971 1.00 37.01 281 THR B CA 1
ATOM 4017 C C . THR B 1 229 ? 23.814 9.173 -23.992 1.00 27.26 281 THR B C 1
ATOM 4018 O O . THR B 1 229 ? 24.668 9.820 -24.606 1.00 23.77 281 THR B O 1
ATOM 4022 N N . GLN B 1 230 ? 22.840 9.742 -23.291 1.00 8.33 282 GLN B N 1
ATOM 4023 C CA . GLN B 1 230 ? 22.632 11.182 -23.330 1.00 29.38 282 GLN B CA 1
ATOM 4024 C C . GLN B 1 230 ? 23.930 11.934 -23.058 1.00 35.63 282 GLN B C 1
ATOM 4025 O O . GLN B 1 230 ? 24.231 12.934 -23.706 1.00 36.38 282 GLN B O 1
ATOM 4031 N N . LYS B 1 231 ? 24.706 11.443 -22.100 1.00 39.88 283 LYS B N 1
ATOM 4032 C CA . LYS B 1 231 ? 26.021 12.019 -21.824 1.00 34.33 283 LYS B CA 1
ATOM 4033 C C . LYS B 1 231 ? 26.897 11.932 -23.076 1.00 39.22 283 LYS B C 1
ATOM 4034 O O . LYS B 1 231 ? 27.124 12.923 -23.762 1.00 49.82 283 LYS B O 1
ATOM 4040 N N . ILE B 1 232 ? 27.377 10.732 -23.369 1.00 20.18 284 ILE B N 1
ATOM 4041 C CA . ILE B 1 232 ? 28.218 10.498 -24.528 1.00 16.76 284 ILE B CA 1
ATOM 4042 C C . ILE B 1 232 ? 27.864 11.373 -25.690 1.00 24.57 284 ILE B C 1
ATOM 4043 O O . ILE B 1 232 ? 28.725 12.050 -26.238 1.00 28.19 284 ILE B O 1
ATOM 4048 N N . LEU B 1 233 ? 26.592 11.331 -26.078 1.00 20.79 285 LEU B N 1
ATOM 4049 C CA . LEU B 1 233 ? 26.124 12.104 -27.229 1.00 20.97 285 LEU B CA 1
ATOM 4050 C C . LEU B 1 233 ? 26.314 13.593 -27.015 1.00 35.94 285 LEU B C 1
ATOM 4051 O O . LEU B 1 233 ? 26.673 14.309 -27.941 1.00 6.38 285 LEU B O 1
ATOM 4056 N N . SER B 1 234 ? 26.083 14.042 -25.782 1.00 38.67 286 SER B N 1
ATOM 4057 C CA . SER B 1 234 ? 26.263 15.448 -25.418 1.00 47.51 286 SER B CA 1
ATOM 4058 C C . SER B 1 234 ? 27.681 15.958 -25.612 1.00 47.78 286 SER B C 1
ATOM 4059 O O . SER B 1 234 ? 27.882 17.111 -25.980 1.00 45.11 286 SER B O 1
ATOM 4062 N N . VAL B 1 235 ? 28.662 15.103 -25.352 1.00 47.78 287 VAL B N 1
ATOM 4063 C CA . VAL B 1 235 ? 30.052 15.512 -25.459 1.00 39.17 287 VAL B CA 1
ATOM 4064 C C . VAL B 1 235 ? 30.524 15.489 -26.906 1.00 48.42 287 VAL B C 1
ATOM 4065 O O . VAL B 1 235 ? 31.065 16.469 -27.414 1.00 48.07 287 VAL B O 1
ATOM 4069 N N . LEU B 1 236 ? 30.323 14.359 -27.564 1.00 53.15 288 LEU B N 1
ATOM 4070 C CA . LEU B 1 236 ? 30.543 14.285 -28.996 1.00 40.13 288 LEU B CA 1
ATOM 4071 C C . LEU B 1 236 ? 29.868 15.476 -29.649 1.00 25.44 288 LEU B C 1
ATOM 4072 O O . LEU B 1 236 ? 30.464 16.184 -30.464 1.00 25.13 288 LEU B O 1
ATOM 4077 N N . GLY B 1 237 ? 28.615 15.696 -29.277 1.00 15.84 289 GLY B N 1
ATOM 4078 C CA . GLY B 1 237 ? 27.868 16.837 -29.779 1.00 36.56 289 GLY B CA 1
ATOM 4079 C C . GLY B 1 237 ? 28.622 18.136 -29.602 1.00 37.70 289 GLY B C 1
ATOM 4080 O O . GLY B 1 237 ? 28.719 18.933 -30.529 1.00 34.04 289 GLY B O 1
ATOM 4081 N N . GLU B 1 238 ? 29.178 18.335 -28.410 1.00 35.95 290 GLU B N 1
ATOM 4082 C CA . GLU B 1 238 ? 29.864 19.577 -28.074 1.00 39.49 290 GLU B CA 1
ATOM 4083 C C . GLU B 1 238 ? 31.135 19.734 -28.885 1.00 37.04 290 GLU B C 1
ATOM 4084 O O . GLU B 1 238 ? 31.507 20.845 -29.261 1.00 26.17 290 GLU B O 1
ATOM 4090 N N . CYS B 1 239 ? 31.789 18.602 -29.143 1.00 27.31 291 CYS B N 1
ATOM 4091 C CA . CYS B 1 239 ? 33.034 18.553 -29.903 1.00 21.12 291 CYS B CA 1
ATOM 4092 C C . CYS B 1 239 ? 32.823 18.855 -31.372 1.00 44.51 291 CYS B C 1
ATOM 4093 O O . CYS B 1 239 ? 33.463 19.748 -31.927 1.00 58.91 291 CYS B O 1
ATOM 4096 N N . LEU B 1 240 ? 31.944 18.090 -32.008 1.00 41.70 292 LEU B N 1
ATOM 4097 C CA . LEU B 1 240 ? 31.501 18.409 -33.357 1.00 40.96 292 LEU B CA 1
ATOM 4098 C C . LEU B 1 240 ? 31.275 19.909 -33.538 1.00 40.47 292 LEU B C 1
ATOM 4099 O O . LEU B 1 240 ? 31.872 20.527 -34.407 1.00 31.21 292 LEU B O 1
ATOM 4104 N N . ASP B 1 241 ? 30.427 20.485 -32.690 1.00 44.57 293 ASP B N 1
ATOM 4105 C CA . ASP B 1 241 ? 29.981 21.871 -32.833 1.00 40.24 293 ASP B CA 1
ATOM 4106 C C . ASP B 1 241 ? 31.080 22.929 -32.828 1.00 43.80 293 ASP B C 1
ATOM 4107 O O . ASP B 1 241 ? 31.074 23.817 -33.685 1.00 27.50 293 ASP B O 1
ATOM 4112 N N . HIS B 1 242 ? 31.998 22.848 -31.854 1.00 45.86 294 HIS B N 1
ATOM 4113 C CA . HIS B 1 242 ? 33.050 23.866 -31.694 1.00 32.05 294 HIS B CA 1
ATOM 4114 C C . HIS B 1 242 ? 34.299 23.546 -32.478 1.00 32.71 294 HIS B C 1
ATOM 4115 O O . HIS B 1 242 ? 34.745 24.367 -33.263 1.00 44.24 294 HIS B O 1
ATOM 4122 N N . PHE B 1 243 ? 34.871 22.363 -32.296 1.00 34.03 295 PHE B N 1
ATOM 4123 C CA . PHE B 1 243 ? 36.027 22.016 -33.128 1.00 52.55 295 PHE B CA 1
ATOM 4124 C C . PHE B 1 243 ? 35.940 20.675 -33.842 1.00 38.44 295 PHE B C 1
ATOM 4125 O O . PHE B 1 243 ? 36.211 19.628 -33.283 1.00 63.60 295 PHE B O 1
ATOM 4133 N N . GLY B 1 244 ? 35.578 20.749 -35.108 1.00 24.57 296 GLY B N 1
ATOM 4134 C CA . GLY B 1 244 ? 35.297 19.610 -35.946 1.00 22.21 296 GLY B CA 1
ATOM 4135 C C . GLY B 1 244 ? 34.854 20.238 -37.264 1.00 53.74 296 GLY B C 1
ATOM 4136 O O . GLY B 1 244 ? 33.783 20.869 -37.357 1.00 42.17 296 GLY B O 1
ATOM 4137 N N . PRO B 1 245 ? 35.697 20.105 -38.293 1.00 57.86 297 PRO B N 1
ATOM 4138 C CA . PRO B 1 245 ? 35.521 20.738 -39.611 1.00 40.28 297 PRO B CA 1
ATOM 4139 C C . PRO B 1 245 ? 34.245 20.325 -40.362 1.00 38.82 297 PRO B C 1
ATOM 4140 O O . PRO B 1 245 ? 33.892 19.148 -40.413 1.00 48.59 297 PRO B O 1
ATOM 4144 N N . GLY B 1 246 ? 33.575 21.303 -40.955 1.00 36.60 298 GLY B N 1
ATOM 4145 C CA . GLY B 1 246 ? 32.358 21.056 -41.709 1.00 40.24 298 GLY B CA 1
ATOM 4146 C C . GLY B 1 246 ? 31.106 21.034 -40.852 1.00 58.81 298 GLY B C 1
ATOM 4147 O O . GLY B 1 246 ? 30.046 21.593 -41.189 1.00 55.50 298 GLY B O 1
ATOM 4148 N N . CYS B 1 247 ? 31.244 20.392 -39.707 1.00 49.71 299 CYS B N 1
ATOM 4149 C CA . CYS B 1 247 ? 30.088 20.031 -38.922 1.00 41.74 299 CYS B CA 1
ATOM 4150 C C . CYS B 1 247 ? 29.366 21.257 -38.410 1.00 38.66 299 CYS B C 1
ATOM 4151 O O . CYS B 1 247 ? 29.875 21.984 -37.549 1.00 38.55 299 CYS B O 1
ATOM 4154 N N . VAL B 1 248 ? 28.178 21.471 -38.965 1.00 19.86 300 VAL B N 1
ATOM 4155 C CA . VAL B 1 248 ? 27.389 22.639 -38.662 1.00 28.51 300 VAL B CA 1
ATOM 4156 C C . VAL B 1 248 ? 25.966 22.251 -38.285 1.00 30.75 300 VAL B C 1
ATOM 4157 O O . VAL B 1 248 ? 25.679 21.091 -38.064 1.00 56.91 300 VAL B O 1
ATOM 4161 N N . GLY B 1 249 ? 25.071 23.221 -38.218 1.00 38.88 301 GLY B N 1
ATOM 4162 C CA . GLY B 1 249 ? 23.698 22.945 -37.850 1.00 33.75 301 GLY B CA 1
ATOM 4163 C C . GLY B 1 249 ? 23.577 21.836 -36.825 1.00 40.34 301 GLY B C 1
ATOM 4164 O O . GLY B 1 249 ? 22.663 21.023 -36.911 1.00 60.69 301 GLY B O 1
ATOM 4165 N N . VAL B 1 250 ? 24.493 21.786 -35.863 1.00 33.04 302 VAL B N 1
ATOM 4166 C CA . VAL B 1 250 ? 24.422 20.787 -34.803 1.00 16.52 302 VAL B CA 1
ATOM 4167 C C . VAL B 1 250 ? 23.261 21.029 -33.847 1.00 10.85 302 VAL B C 1
ATOM 4168 O O . VAL B 1 250 ? 22.898 22.166 -33.574 1.00 31.75 302 VAL B O 1
ATOM 4172 N N . GLN B 1 251 ? 22.670 19.955 -33.345 1.00 16.00 303 GLN B N 1
ATOM 4173 C CA . GLN B 1 251 ? 21.580 20.082 -32.397 1.00 42.25 303 GLN B CA 1
ATOM 4174 C C . GLN B 1 251 ? 21.343 18.795 -31.620 1.00 38.11 303 GLN B C 1
ATOM 4175 O O . GLN B 1 251 ? 21.297 17.716 -32.195 1.00 51.55 303 GLN B O 1
ATOM 4181 N N . LYS B 1 252 ? 21.184 18.919 -30.307 1.00 31.99 304 LYS B N 1
ATOM 4182 C CA . LYS B 1 252 ? 20.966 17.749 -29.459 1.00 34.42 304 LYS B CA 1
ATOM 4183 C C . LYS B 1 252 ? 19.484 17.374 -29.251 1.00 24.84 304 LYS B C 1
ATOM 4184 O O . LYS B 1 252 ? 18.636 18.226 -29.051 1.00 45.15 304 LYS B O 1
ATOM 4190 N N . ILE B 1 253 ? 19.182 16.087 -29.304 1.00 39.82 305 ILE B N 1
ATOM 4191 C CA . ILE B 1 253 ? 17.838 15.606 -29.034 1.00 56.54 305 ILE B CA 1
ATOM 4192 C C . ILE B 1 253 ? 17.984 14.358 -28.169 1.00 55.36 305 ILE B C 1
ATOM 4193 O O . ILE B 1 253 ? 17.807 13.233 -28.629 1.00 54.92 305 ILE B O 1
ATOM 4198 N N . LEU B 1 254 ? 18.321 14.570 -26.904 1.00 50.03 306 LEU B N 1
ATOM 4199 C CA . LEU B 1 254 ? 18.679 13.479 -26.010 1.00 40.87 306 LEU B CA 1
ATOM 4200 C C . LEU B 1 254 ? 17.477 12.951 -25.258 1.00 48.26 306 LEU B C 1
ATOM 4201 O O . LEU B 1 254 ? 17.584 12.023 -24.461 1.00 45.52 306 LEU B O 1
ATOM 4206 N N . ASN B 1 255 ? 16.326 13.542 -25.534 1.00 55.81 307 ASN B N 1
ATOM 4207 C CA . ASN B 1 255 ? 15.110 13.198 -24.825 1.00 51.10 307 ASN B CA 1
ATOM 4208 C C . ASN B 1 255 ? 14.126 12.345 -25.605 1.00 65.08 307 ASN B C 1
ATOM 4209 O O . ASN B 1 255 ? 13.110 11.900 -25.064 1.00 73.87 307 ASN B O 1
ATOM 4214 N N . ALA B 1 256 ? 14.431 12.100 -26.873 1.00 66.57 308 ALA B N 1
ATOM 4215 C CA . ALA B 1 256 ? 13.547 11.281 -27.704 1.00 61.67 308 ALA B CA 1
ATOM 4216 C C . ALA B 1 256 ? 13.960 9.804 -27.618 1.00 49.70 308 ALA B C 1
ATOM 4217 O O . ALA B 1 256 ? 15.136 9.481 -27.695 1.00 56.81 308 ALA B O 1
ATOM 4219 N N . ARG B 1 257 ? 12.967 8.937 -27.447 1.00 27.89 309 ARG B N 1
ATOM 4220 C CA . ARG B 1 257 ? 13.174 7.545 -27.104 1.00 40.58 309 ARG B CA 1
ATOM 4221 C C . ARG B 1 257 ? 14.532 6.967 -27.471 1.00 57.72 309 ARG B C 1
ATOM 4222 O O . ARG B 1 257 ? 15.206 6.333 -26.641 1.00 66.28 309 ARG B O 1
ATOM 4230 N N . CYS B 1 258 ? 14.939 7.161 -28.711 1.00 50.32 310 CYS B N 1
ATOM 4231 C CA . CYS B 1 258 ? 16.281 6.816 -29.134 1.00 48.30 310 CYS B CA 1
ATOM 4232 C C . CYS B 1 258 ? 17.027 8.134 -29.263 1.00 40.00 310 CYS B C 1
ATOM 4233 O O . CYS B 1 258 ? 16.948 8.795 -30.296 1.00 24.86 310 CYS B O 1
ATOM 4236 N N . PRO B 1 259 ? 17.734 8.528 -28.196 1.00 47.80 311 PRO B N 1
ATOM 4237 C CA . PRO B 1 259 ? 18.437 9.816 -28.126 1.00 46.23 311 PRO B CA 1
ATOM 4238 C C . PRO B 1 259 ? 19.376 9.998 -29.317 1.00 41.37 311 PRO B C 1
ATOM 4239 O O . PRO B 1 259 ? 20.071 9.049 -29.695 1.00 45.20 311 PRO B O 1
ATOM 4243 N N . LEU B 1 260 ? 19.396 11.191 -29.904 1.00 16.58 312 LEU B N 1
ATOM 4244 C CA . LEU B 1 260 ? 20.264 11.428 -31.045 1.00 23.74 312 LEU B CA 1
ATOM 4245 C C . LEU B 1 260 ? 20.771 12.855 -31.154 1.00 19.49 312 LEU B C 1
ATOM 4246 O O . LEU B 1 260 ? 20.281 13.754 -30.493 1.00 17.65 312 LEU B O 1
ATOM 4251 N N . VAL B 1 261 ? 21.781 13.027 -31.992 1.00 16.59 313 VAL B N 1
ATOM 4252 C CA . VAL B 1 261 ? 22.407 14.304 -32.255 1.00 16.96 313 VAL B CA 1
ATOM 4253 C C . VAL B 1 261 ? 22.474 14.427 -33.784 1.00 34.63 313 VAL B C 1
ATOM 4254 O O . VAL B 1 261 ? 23.023 13.557 -34.468 1.00 34.16 313 VAL B O 1
ATOM 4258 N N . ARG B 1 262 ? 21.869 15.481 -34.320 1.00 46.08 314 ARG B N 1
ATOM 4259 C CA . ARG B 1 262 ? 21.866 15.721 -35.758 1.00 26.45 314 ARG B CA 1
ATOM 4260 C C . ARG B 1 262 ? 22.692 16.936 -36.084 1.00 22.93 314 ARG B C 1
ATOM 4261 O O . ARG B 1 262 ? 22.572 17.970 -35.438 1.00 30.01 314 ARG B O 1
ATOM 4269 N N . PHE B 1 263 ? 23.506 16.828 -37.112 1.00 6.95 315 PHE B N 1
ATOM 4270 C CA . PHE B 1 263 ? 24.195 17.999 -37.609 1.00 32.82 315 PHE B CA 1
ATOM 4271 C C . PHE B 1 263 ? 24.184 17.997 -39.136 1.00 33.05 315 PHE B C 1
ATOM 4272 O O . PHE B 1 263 ? 23.354 17.349 -39.752 1.00 28.23 315 PHE B O 1
ATOM 4280 N N . SER B 1 264 ? 25.119 18.720 -39.735 1.00 36.96 316 SER B N 1
ATOM 4281 C CA . SER B 1 264 ? 25.233 18.813 -41.176 1.00 26.21 316 SER B CA 1
ATOM 4282 C C . SER B 1 264 ? 26.690 18.982 -41.500 1.00 31.94 316 SER B C 1
ATOM 4283 O O . SER B 1 264 ? 27.369 19.802 -40.889 1.00 49.10 316 SER B O 1
ATOM 4286 N N . HIS B 1 265 ? 27.183 18.205 -42.448 1.00 19.50 317 HIS B N 1
ATOM 4287 C CA . HIS B 1 265 ? 28.578 18.290 -42.868 1.00 11.84 317 HIS B CA 1
ATOM 4288 C C . HIS B 1 265 ? 28.600 19.131 -44.129 1.00 17.19 317 HIS B C 1
ATOM 4289 O O . HIS B 1 265 ? 27.917 18.814 -45.102 1.00 26.93 317 HIS B O 1
ATOM 4296 N N . GLN B 1 266 ? 29.365 20.210 -44.132 1.00 29.03 318 GLN B N 1
ATOM 4297 C CA . GLN B 1 266 ? 29.284 21.143 -45.253 1.00 41.61 318 GLN B CA 1
ATOM 4298 C C . GLN B 1 266 ? 29.859 20.529 -46.512 1.00 43.07 318 GLN B C 1
ATOM 4299 O O . GLN B 1 266 ? 29.345 20.722 -47.618 1.00 51.34 318 GLN B O 1
ATOM 4305 N N . ALA B 1 267 ? 30.937 19.784 -46.334 1.00 34.35 319 ALA B N 1
ATOM 4306 C CA . ALA B 1 267 ? 31.678 19.226 -47.460 1.00 38.49 319 ALA B CA 1
ATOM 4307 C C . ALA B 1 267 ? 30.896 18.246 -48.326 1.00 44.94 319 ALA B C 1
ATOM 4308 O O . ALA B 1 267 ? 31.431 17.751 -49.319 1.00 49.16 319 ALA B O 1
ATOM 4310 N N . SER B 1 268 ? 29.646 17.960 -47.962 1.00 36.04 320 SER B N 1
ATOM 4311 C CA . SER B 1 268 ? 28.918 16.872 -48.608 1.00 31.69 320 SER B CA 1
ATOM 4312 C C . SER B 1 268 ? 27.422 17.079 -48.671 1.00 40.04 320 SER B C 1
ATOM 4313 O O . SER B 1 268 ? 26.735 16.354 -49.378 1.00 65.84 320 SER B O 1
ATOM 4316 N N . GLY B 1 269 ? 26.895 18.032 -47.917 1.00 44.93 321 GLY B N 1
ATOM 4317 C CA . GLY B 1 269 ? 25.460 18.302 -47.959 1.00 56.54 321 GLY B CA 1
ATOM 4318 C C . GLY B 1 269 ? 24.540 17.245 -47.341 1.00 55.37 321 GLY B C 1
ATOM 4319 O O . GLY B 1 269 ? 23.319 17.270 -47.561 1.00 31.97 321 GLY B O 1
ATOM 4320 N N . PHE B 1 270 ? 25.122 16.321 -46.564 1.00 47.64 322 PHE B N 1
ATOM 4321 C CA . PHE B 1 270 ? 24.344 15.266 -45.912 1.00 19.11 322 PHE B CA 1
ATOM 4322 C C . PHE B 1 270 ? 23.704 15.793 -44.656 1.00 28.23 322 PHE B C 1
ATOM 4323 O O . PHE B 1 270 ? 24.377 16.396 -43.807 1.00 8.91 322 PHE B O 1
ATOM 4331 N N . GLN B 1 271 ? 22.403 15.549 -44.545 1.00 29.80 323 GLN B N 1
ATOM 4332 C CA . GLN B 1 271 ? 21.740 15.670 -43.268 1.00 35.48 323 GLN B CA 1
ATOM 4333 C C . GLN B 1 271 ? 22.126 14.420 -42.498 1.00 38.58 323 GLN B C 1
ATOM 4334 O O . GLN B 1 271 ? 21.698 13.329 -42.866 1.00 45.33 323 GLN B O 1
ATOM 4340 N N . CYS B 1 272 ? 22.956 14.561 -41.461 1.00 33.87 324 CYS B N 1
ATOM 4341 C CA . CYS B 1 272 ? 23.385 13.404 -40.659 1.00 40.77 324 CYS B CA 1
ATOM 4342 C C . CYS B 1 272 ? 22.837 13.369 -39.237 1.00 29.33 324 CYS B C 1
ATOM 4343 O O . CYS B 1 272 ? 22.460 14.388 -38.666 1.00 18.02 324 CYS B O 1
ATOM 4346 N N . ALA B 1 273 ? 22.815 12.180 -38.665 1.00 16.74 325 ALA B N 1
ATOM 4347 C CA . ALA B 1 273 ? 22.267 12.005 -37.338 1.00 25.85 325 ALA B CA 1
ATOM 4348 C C . ALA B 1 273 ? 23.026 10.854 -36.711 1.00 30.64 325 ALA B C 1
ATOM 4349 O O . ALA B 1 273 ? 23.368 9.900 -37.399 1.00 32.00 325 ALA B O 1
ATOM 4351 N N . LEU B 1 274 ? 23.320 10.956 -35.419 1.00 32.71 326 LEU B N 1
ATOM 4352 C CA . LEU B 1 274 ? 24.146 9.952 -34.759 1.00 21.64 326 LEU B CA 1
ATOM 4353 C C . LEU B 1 274 ? 23.452 9.436 -33.521 1.00 24.99 326 LEU B C 1
ATOM 4354 O O . LEU B 1 274 ? 22.734 10.174 -32.854 1.00 37.85 326 LEU B O 1
ATOM 4359 N N . THR B 1 275 ? 23.628 8.155 -33.242 1.00 11.79 327 THR B N 1
ATOM 4360 C CA . THR B 1 275 ? 23.060 7.566 -32.040 1.00 29.84 327 THR B CA 1
ATOM 4361 C C . THR B 1 275 ? 24.079 6.570 -31.492 1.00 44.85 327 THR B C 1
ATOM 4362 O O . THR B 1 275 ? 25.109 6.321 -32.120 1.00 43.96 327 THR B O 1
ATOM 4366 N N . THR B 1 276 ? 23.826 6.004 -30.322 1.00 42.77 328 THR B N 1
ATOM 4367 C CA . THR B 1 276 ? 24.873 5.224 -29.691 1.00 37.80 328 THR B CA 1
ATOM 4368 C C . THR B 1 276 ? 24.508 3.802 -29.354 1.00 51.23 328 THR B C 1
ATOM 4369 O O . THR B 1 276 ? 25.160 2.867 -29.806 1.00 88.28 328 THR B O 1
ATOM 4373 N N . ASN B 1 277 ? 23.489 3.627 -28.533 1.00 34.62 329 ASN B N 1
ATOM 4374 C CA . ASN B 1 277 ? 23.174 2.286 -28.075 1.00 53.33 329 ASN B CA 1
ATOM 4375 C C . ASN B 1 277 ? 21.899 1.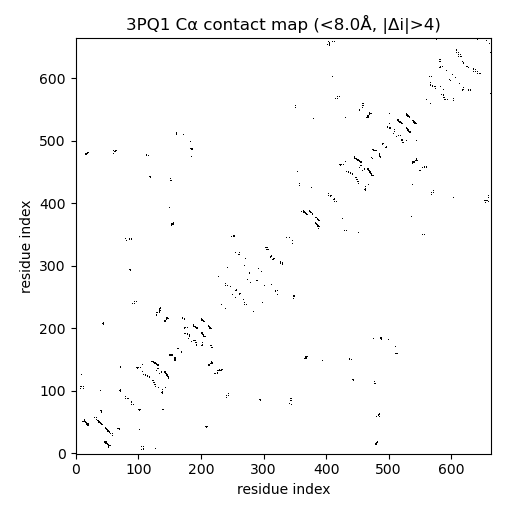737 -28.674 1.00 66.32 329 ASN B C 1
ATOM 4376 O O . ASN B 1 277 ? 20.797 2.033 -28.213 1.00 71.46 329 ASN B O 1
ATOM 4381 N N . ASN B 1 278 ? 22.081 0.932 -29.713 1.00 78.47 330 ASN B N 1
ATOM 4382 C CA . ASN B 1 278 ? 20.987 0.287 -30.414 1.00 93.78 330 ASN B CA 1
ATOM 4383 C C . ASN B 1 278 ? 21.536 -0.488 -31.605 1.00 91.72 330 ASN B C 1
ATOM 4384 O O . ASN B 1 278 ? 21.762 0.074 -32.670 1.00 86.85 330 ASN B O 1
ATOM 4389 N N . ARG B 1 279 ? 21.777 -1.779 -31.411 1.00 83.01 331 ARG B N 1
ATOM 4390 C CA . ARG B 1 279 ? 22.193 -2.638 -32.510 1.00 70.89 331 ARG B CA 1
ATOM 4391 C C . ARG B 1 279 ? 20.947 -3.092 -33.282 1.00 89.49 331 ARG B C 1
ATOM 4392 O O . ARG B 1 279 ? 21.019 -3.967 -34.143 1.00 105.54 331 ARG B O 1
ATOM 4400 N N . ILE B 1 280 ? 19.808 -2.477 -32.970 1.00 88.57 332 ILE B N 1
ATOM 4401 C CA . ILE B 1 280 ? 18.522 -2.812 -33.588 1.00 103.55 332 ILE B CA 1
ATOM 4402 C C . ILE B 1 280 ? 18.386 -2.254 -35.007 1.00 92.81 332 ILE B C 1
ATOM 4403 O O . ILE B 1 280 ? 17.711 -2.831 -35.874 1.00 67.29 332 ILE B O 1
ATOM 4408 N N . ALA B 1 281 ? 19.040 -1.125 -35.233 1.00 81.12 333 ALA B N 1
ATOM 4409 C CA . ALA B 1 281 ? 18.981 -0.454 -36.519 1.00 63.36 333 ALA B CA 1
ATOM 4410 C C . ALA B 1 281 ? 19.855 -1.167 -37.545 1.00 51.04 333 ALA B C 1
ATOM 4411 O O . ALA B 1 281 ? 19.514 -1.237 -38.721 1.00 82.51 333 ALA B O 1
ATOM 4413 N N . LEU B 1 282 ? 20.979 -1.702 -37.102 1.00 25.41 334 LEU B N 1
ATOM 4414 C CA . LEU B 1 282 ? 21.817 -2.494 -37.977 1.00 50.10 334 LEU B CA 1
ATOM 4415 C C . LEU B 1 282 ? 21.170 -3.841 -38.263 1.00 77.49 334 LEU B C 1
ATOM 4416 O O . LEU B 1 282 ? 21.603 -4.579 -39.149 1.00 83.09 334 LEU B O 1
ATOM 4421 N N . THR B 1 283 ? 20.140 -4.167 -37.494 1.00 78.91 335 THR B N 1
ATOM 4422 C CA . THR B 1 283 ? 19.443 -5.425 -37.680 1.00 70.50 335 THR B CA 1
ATOM 4423 C C . THR B 1 283 ? 18.181 -5.204 -38.498 1.00 74.63 335 THR B C 1
ATOM 4424 O O . THR B 1 283 ? 17.758 -6.080 -39.251 1.00 73.17 335 THR B O 1
ATOM 4428 N N . SER B 1 284 ? 17.594 -4.021 -38.361 1.00 61.87 336 SER B N 1
ATOM 4429 C CA . SER B 1 284 ? 16.525 -3.609 -39.256 1.00 45.92 336 SER B CA 1
ATOM 4430 C C . SER B 1 284 ? 17.064 -3.415 -40.677 1.00 50.66 336 SER B C 1
ATOM 4431 O O . SER B 1 284 ? 16.394 -3.744 -41.653 1.00 60.10 336 SER B O 1
ATOM 4434 N N . SER B 1 285 ? 18.288 -2.907 -40.788 1.00 59.79 337 SER B N 1
ATOM 4435 C CA . SER B 1 285 ? 18.890 -2.583 -42.084 1.00 53.10 337 SER B CA 1
ATOM 4436 C C . SER B 1 285 ? 19.540 -3.777 -42.770 1.00 38.31 337 SER B C 1
ATOM 4437 O O . SER B 1 285 ? 19.912 -3.691 -43.936 1.00 31.99 337 SER B O 1
ATOM 4440 N N . GLU B 1 286 ? 19.701 -4.875 -42.035 1.00 40.21 338 GLU B N 1
ATOM 4441 C CA . GLU B 1 286 ? 20.214 -6.101 -42.629 1.00 36.59 338 GLU B CA 1
ATOM 4442 C C . GLU B 1 286 ? 19.032 -6.824 -43.264 1.00 48.73 338 GLU B C 1
ATOM 4443 O O . GLU B 1 286 ? 19.129 -7.375 -44.364 1.00 49.03 338 GLU B O 1
ATOM 4449 N N . LEU B 1 287 ? 17.895 -6.793 -42.580 1.00 50.21 339 LEU B N 1
ATOM 4450 C CA . LEU B 1 287 ? 16.681 -7.366 -43.144 1.00 56.33 339 LEU B CA 1
ATOM 4451 C C . LEU B 1 287 ? 16.522 -6.778 -44.536 1.00 53.68 339 LEU B C 1
ATOM 4452 O O . LEU B 1 287 ? 16.969 -7.368 -45.512 1.00 56.93 339 LEU B O 1
ATOM 4457 N N . LEU B 1 288 ? 15.927 -5.598 -44.627 1.00 47.44 340 LEU B N 1
ATOM 4458 C CA . LEU B 1 288 ? 15.716 -4.974 -45.927 1.00 18.40 340 LEU B CA 1
ATOM 4459 C C . LEU B 1 288 ? 16.872 -5.199 -46.883 1.00 32.78 340 LEU B C 1
ATOM 4460 O O . LEU B 1 288 ? 16.665 -5.317 -48.085 1.00 42.38 340 LEU B O 1
ATOM 4465 N N . TYR B 1 289 ? 18.091 -5.268 -46.363 1.00 37.07 341 TYR B N 1
ATOM 4466 C CA . TYR B 1 289 ? 19.222 -5.449 -47.249 1.00 30.00 341 TYR B CA 1
ATOM 4467 C C . TYR B 1 289 ? 19.001 -6.708 -48.005 1.00 32.68 341 TYR B C 1
ATOM 4468 O O . TYR B 1 289 ? 19.007 -6.718 -49.237 1.00 48.77 341 TYR B O 1
ATOM 4477 N N . ILE B 1 290 ? 18.812 -7.773 -47.236 1.00 42.71 342 ILE B N 1
ATOM 4478 C CA . ILE B 1 290 ? 18.580 -9.115 -47.761 1.00 52.39 342 ILE B CA 1
ATOM 4479 C C . ILE B 1 290 ? 17.307 -9.189 -48.620 1.00 63.42 342 ILE B C 1
ATOM 4480 O O . ILE B 1 290 ? 17.196 -10.050 -49.485 1.00 79.53 342 ILE B O 1
ATOM 4485 N N . TYR B 1 291 ? 16.353 -8.283 -48.411 1.00 51.34 343 TYR B N 1
ATOM 4486 C CA . TYR B 1 291 ? 15.176 -8.243 -49.284 1.00 33.55 343 TYR B CA 1
ATOM 4487 C C . TYR B 1 291 ? 15.428 -7.487 -50.581 1.00 36.21 343 TYR B C 1
ATOM 4488 O O . TYR B 1 291 ? 15.068 -7.964 -51.644 1.00 50.76 343 TYR B O 1
ATOM 4497 N N . GLY B 1 292 ? 16.056 -6.320 -50.498 1.00 23.67 344 GLY B N 1
ATOM 4498 C CA . GLY B 1 292 ? 16.358 -5.542 -51.686 1.00 25.85 344 GLY B CA 1
ATOM 4499 C C . GLY B 1 292 ? 17.269 -6.261 -52.651 1.00 36.53 344 GLY B C 1
ATOM 4500 O O . GLY B 1 292 ? 17.209 -6.069 -53.874 1.00 42.72 344 GLY B O 1
ATOM 4501 N N . ALA B 1 293 ? 18.114 -7.118 -52.109 1.00 20.02 345 ALA B N 1
ATOM 4502 C CA . ALA B 1 293 ? 19.059 -7.824 -52.951 1.00 29.32 345 ALA B CA 1
ATOM 4503 C C . ALA B 1 293 ? 18.650 -9.266 -53.151 1.00 23.35 345 ALA B C 1
ATOM 4504 O O . ALA B 1 293 ? 19.366 -10.040 -53.799 1.00 37.93 345 ALA B O 1
ATOM 4506 N N . LEU B 1 294 ? 17.512 -9.640 -52.579 1.00 33.39 346 LEU B N 1
ATOM 4507 C CA . LEU B 1 294 ? 16.997 -10.993 -52.768 1.00 53.89 346 LEU B CA 1
ATOM 4508 C C . LEU B 1 294 ? 16.344 -11.106 -54.139 1.00 49.83 346 LEU B C 1
ATOM 4509 O O . LEU B 1 294 ? 16.215 -12.193 -54.694 1.00 49.22 346 LEU B O 1
ATOM 4514 N N . ASP B 1 295 ? 15.933 -9.967 -54.682 1.00 53.95 347 ASP B N 1
ATOM 4515 C CA . ASP B 1 295 ? 15.294 -9.956 -55.984 1.00 53.59 347 ASP B CA 1
ATOM 4516 C C . ASP B 1 295 ? 15.065 -8.543 -56.546 1.00 58.56 347 ASP B C 1
ATOM 4517 O O . ASP B 1 295 ? 14.522 -7.655 -55.870 1.00 45.25 347 ASP B O 1
ATOM 4522 N N . SER B 1 296 ? 15.486 -8.358 -57.795 1.00 39.63 348 SER B N 1
ATOM 4523 C CA . SER B 1 296 ? 15.541 -7.047 -58.414 1.00 38.85 348 SER B CA 1
ATOM 4524 C C . SER B 1 296 ? 14.284 -6.238 -58.154 1.00 44.98 348 SER B C 1
ATOM 4525 O O . SER B 1 296 ? 14.330 -5.108 -57.656 1.00 35.83 348 SER B O 1
ATOM 4528 N N . ARG B 1 297 ? 13.159 -6.838 -58.502 1.00 36.06 349 ARG B N 1
ATOM 4529 C CA . ARG B 1 297 ? 11.869 -6.184 -58.422 1.00 36.42 349 ARG B CA 1
ATOM 4530 C C . ARG B 1 297 ? 11.530 -5.567 -57.072 1.00 42.51 349 ARG B C 1
ATOM 4531 O O . ARG B 1 297 ? 10.755 -4.611 -57.016 1.00 48.04 349 ARG B O 1
ATOM 4539 N N . VAL B 1 298 ? 12.083 -6.116 -55.992 1.00 27.86 350 VAL B N 1
ATOM 4540 C CA . VAL B 1 298 ? 11.792 -5.598 -54.662 1.00 34.84 350 VAL B CA 1
ATOM 4541 C C . VAL B 1 298 ? 12.204 -4.140 -54.596 1.00 43.66 350 VAL B C 1
ATOM 4542 O O . VAL B 1 298 ? 11.433 -3.279 -54.173 1.00 32.56 350 VAL B O 1
ATOM 4546 N N . ARG B 1 299 ? 13.430 -3.866 -55.018 1.00 39.74 351 ARG B N 1
ATOM 4547 C CA . ARG B 1 299 ? 13.909 -2.494 -55.039 1.00 40.11 351 ARG B CA 1
ATOM 4548 C C . ARG B 1 299 ? 13.051 -1.654 -55.986 1.00 41.58 351 ARG B C 1
ATOM 4549 O O . ARG B 1 299 ? 12.586 -0.571 -55.639 1.00 45.44 351 ARG B O 1
ATOM 4557 N N . ALA B 1 300 ? 12.825 -2.165 -57.183 1.00 24.76 352 ALA B N 1
ATOM 4558 C CA . ALA B 1 300 ? 11.985 -1.465 -58.138 1.00 32.95 352 ALA B CA 1
ATOM 4559 C C . ALA B 1 300 ? 10.605 -1.081 -57.603 1.00 41.37 352 ALA B C 1
ATOM 4560 O O . ALA B 1 300 ? 10.148 0.036 -57.815 1.00 46.05 352 ALA B O 1
ATOM 4562 N N . LEU B 1 301 ? 9.940 -2.004 -56.920 1.00 43.01 353 LEU B N 1
ATOM 4563 C CA . LEU B 1 301 ? 8.562 -1.789 -56.471 1.00 36.33 353 LEU B CA 1
ATOM 4564 C C . LEU B 1 301 ? 8.428 -0.800 -55.313 1.00 49.33 353 LEU B C 1
ATOM 4565 O O . LEU B 1 301 ? 7.447 -0.064 -55.246 1.00 41.23 353 LEU B O 1
ATOM 4570 N N . VAL B 1 302 ? 9.395 -0.785 -54.395 1.00 47.49 354 VAL B N 1
ATOM 4571 C CA . VAL B 1 302 ? 9.283 0.100 -53.247 1.00 40.78 354 VAL B CA 1
ATOM 4572 C C . VAL B 1 302 ? 9.576 1.491 -53.703 1.00 34.94 354 VAL B C 1
ATOM 4573 O O . VAL B 1 302 ? 8.886 2.416 -53.310 1.00 37.30 354 VAL B O 1
ATOM 4577 N N . PHE B 1 303 ? 10.592 1.632 -54.549 1.00 29.86 355 PHE B N 1
ATOM 4578 C CA . PHE B 1 303 ? 11.023 2.949 -55.016 1.00 17.96 355 PHE B CA 1
ATOM 4579 C C . PHE B 1 303 ? 9.886 3.684 -55.693 1.00 27.20 355 PHE B C 1
ATOM 4580 O O . PHE B 1 303 ? 9.808 4.905 -55.627 1.00 42.59 355 PHE B O 1
ATOM 4588 N N . SER B 1 304 ? 8.983 2.945 -56.315 1.00 29.13 356 SER B N 1
ATOM 4589 C CA . SER B 1 304 ? 7.889 3.577 -57.037 1.00 35.32 356 SER B CA 1
ATOM 4590 C C . SER B 1 304 ? 6.681 3.820 -56.141 1.00 28.92 356 SER B C 1
ATOM 4591 O O . SER B 1 304 ? 6.023 4.848 -56.262 1.00 20.92 356 SER B O 1
ATOM 4594 N N . VAL B 1 305 ? 6.377 2.874 -55.258 1.00 30.67 357 VAL B N 1
ATOM 4595 C CA . VAL B 1 305 ? 5.245 3.049 -54.358 1.00 27.44 357 VAL B CA 1
ATOM 4596 C C . VAL B 1 305 ? 5.516 4.257 -53.480 1.00 31.86 357 VAL B C 1
ATOM 4597 O O . VAL B 1 305 ? 4.647 5.106 -53.289 1.00 29.20 357 VAL B O 1
ATOM 4601 N N . ARG B 1 306 ? 6.734 4.344 -52.960 1.00 37.35 358 ARG B N 1
ATOM 4602 C CA . ARG B 1 306 ? 7.105 5.492 -52.143 1.00 47.46 358 ARG B CA 1
ATOM 4603 C C . ARG B 1 306 ? 6.855 6.769 -52.927 1.00 38.61 358 ARG B C 1
ATOM 4604 O O . ARG B 1 306 ? 6.096 7.628 -52.488 1.00 20.55 358 ARG B O 1
ATOM 4612 N N . CYS B 1 307 ? 7.483 6.864 -54.097 1.00 43.26 359 CYS B N 1
ATOM 4613 C CA . CYS B 1 307 ? 7.347 8.018 -54.988 1.00 26.80 359 CYS B CA 1
ATOM 4614 C C . CYS B 1 307 ? 5.888 8.355 -55.272 1.00 19.81 359 CYS B C 1
ATOM 4615 O O . CYS B 1 307 ? 5.499 9.515 -55.251 1.00 22.90 359 CYS B O 1
ATOM 4618 N N . TRP B 1 308 ? 5.098 7.325 -55.550 1.00 25.35 360 TRP B N 1
ATOM 4619 C CA . TRP B 1 308 ? 3.658 7.461 -55.694 1.00 23.54 360 TRP B CA 1
ATOM 4620 C C . TRP B 1 308 ? 3.125 8.108 -54.439 1.00 25.03 360 TRP B C 1
ATOM 4621 O O . TRP B 1 308 ? 2.456 9.140 -54.497 1.00 19.37 360 TRP B O 1
ATOM 4632 N N . ALA B 1 309 ? 3.444 7.492 -53.302 1.00 27.00 361 ALA B N 1
ATOM 4633 C CA . ALA B 1 309 ? 2.971 7.936 -51.983 1.00 35.87 361 ALA B CA 1
ATOM 4634 C C . ALA B 1 309 ? 3.315 9.396 -51.666 1.00 41.30 361 ALA B C 1
ATOM 4635 O O . ALA B 1 309 ? 2.436 10.167 -51.275 1.00 18.03 361 ALA B O 1
ATOM 4637 N N . ARG B 1 310 ? 4.591 9.759 -51.822 1.00 31.73 362 ARG B N 1
ATOM 4638 C CA . ARG B 1 310 ? 5.030 11.150 -51.709 1.00 30.49 362 ARG B CA 1
ATOM 4639 C C . ARG B 1 310 ? 4.193 12.058 -52.612 1.00 39.19 362 ARG B C 1
ATOM 4640 O O . ARG B 1 310 ? 3.544 12.987 -52.132 1.00 37.05 362 ARG B O 1
ATOM 4648 N N . ALA B 1 311 ? 4.203 11.781 -53.913 1.00 41.97 363 ALA B N 1
ATOM 4649 C CA . ALA B 1 311 ? 3.458 12.583 -54.877 1.00 45.33 363 ALA B CA 1
ATOM 4650 C C . ALA B 1 311 ? 2.131 13.081 -54.315 1.00 38.61 363 ALA B C 1
ATOM 4651 O O . ALA B 1 311 ? 1.759 14.237 -54.498 1.00 42.84 363 ALA B O 1
ATOM 4653 N N . HIS B 1 312 ? 1.406 12.210 -53.633 1.00 36.83 364 HIS B N 1
ATOM 4654 C CA . HIS B 1 312 ? 0.142 12.628 -53.040 1.00 62.41 364 HIS B CA 1
ATOM 4655 C C . HIS B 1 312 ? 0.239 12.855 -51.518 1.00 65.28 364 HIS B C 1
ATOM 4656 O O . HIS B 1 312 ? 1.208 12.463 -50.863 1.00 57.70 364 HIS B O 1
ATOM 4663 N N . TRP B 1 322 ? 1.068 10.469 -39.768 1.00 73.68 374 TRP B N 1
ATOM 4664 C CA . TRP B 1 322 ? 0.503 10.017 -41.041 1.00 81.64 374 TRP B CA 1
ATOM 4665 C C . TRP B 1 322 ? 0.680 8.514 -41.230 1.00 88.19 374 TRP B C 1
ATOM 4666 O O . TRP B 1 322 ? 0.136 7.700 -40.479 1.00 86.82 374 TRP B O 1
ATOM 4677 N N . ILE B 1 323 ? 1.431 8.180 -42.276 1.00 80.75 375 ILE B N 1
ATOM 4678 C CA . ILE B 1 323 ? 1.879 6.824 -42.569 1.00 75.64 375 ILE B CA 1
ATOM 4679 C C . ILE B 1 323 ? 3.286 6.960 -43.152 1.00 62.87 375 ILE B C 1
ATOM 4680 O O . ILE B 1 323 ? 3.509 7.742 -44.078 1.00 56.79 375 ILE B O 1
ATOM 4685 N N . THR B 1 324 ? 4.232 6.216 -42.592 1.00 52.52 376 THR B N 1
ATOM 4686 C CA . THR B 1 324 ? 5.648 6.452 -42.857 1.00 55.39 376 THR B CA 1
ATOM 4687 C C . THR B 1 324 ? 6.240 5.616 -44.006 1.00 47.62 376 THR B C 1
ATOM 4688 O O . THR B 1 324 ? 5.792 4.500 -44.277 1.00 41.98 376 THR B O 1
ATOM 4692 N N . ASN B 1 325 ? 7.241 6.177 -44.680 1.00 39.94 377 ASN B N 1
ATOM 4693 C CA . ASN B 1 325 ? 7.943 5.492 -45.761 1.00 53.15 377 ASN B CA 1
ATOM 4694 C C . ASN B 1 325 ? 8.338 4.063 -45.408 1.00 64.88 377 ASN B C 1
ATOM 4695 O O . ASN B 1 325 ? 8.530 3.231 -46.301 1.00 81.41 377 ASN B O 1
ATOM 4700 N N . PHE B 1 326 ? 8.470 3.790 -44.109 1.00 46.82 378 PHE B N 1
ATOM 4701 C CA . PHE B 1 326 ? 8.796 2.446 -43.629 1.00 31.98 378 PHE B CA 1
ATOM 4702 C C . PHE B 1 326 ? 7.549 1.559 -43.577 1.00 44.44 378 PHE B C 1
ATOM 4703 O O . PHE B 1 326 ? 7.618 0.361 -43.861 1.00 36.51 378 PHE B O 1
ATOM 4711 N N . SER B 1 327 ? 6.410 2.151 -43.224 1.00 58.34 379 SER B N 1
ATOM 4712 C CA . SER B 1 327 ? 5.135 1.444 -43.289 1.00 52.60 379 SER B CA 1
ATOM 4713 C C . SER B 1 327 ? 4.965 0.832 -44.663 1.00 54.52 379 SER B C 1
ATOM 4714 O O . SER B 1 327 ? 4.888 -0.388 -44.800 1.00 45.37 379 SER B O 1
ATOM 4717 N N . LEU B 1 328 ? 4.922 1.691 -45.679 1.00 51.96 380 LEU B N 1
ATOM 4718 C CA . LEU B 1 328 ? 4.750 1.248 -47.063 1.00 50.01 380 LEU B CA 1
ATOM 4719 C C . LEU B 1 328 ? 5.692 0.105 -47.394 1.00 42.13 380 LEU B C 1
ATOM 4720 O O . LEU B 1 328 ? 5.265 -1.028 -47.665 1.00 26.58 380 LEU B O 1
ATOM 4725 N N . THR B 1 329 ? 6.976 0.422 -47.381 1.00 14.49 381 THR B N 1
ATOM 4726 C CA . THR B 1 329 ? 7.990 -0.557 -47.697 1.00 36.65 381 THR B CA 1
ATOM 4727 C C . THR B 1 329 ? 7.551 -1.931 -47.167 1.00 29.81 381 THR B C 1
ATOM 4728 O O . THR B 1 329 ? 7.495 -2.894 -47.932 1.00 21.08 381 THR B O 1
ATOM 4748 N N . VAL B 1 332 ? 4.898 -3.599 -48.816 1.00 13.99 384 VAL B N 1
ATOM 4749 C CA . VAL B 1 332 ? 5.413 -4.045 -50.105 1.00 40.45 384 VAL B CA 1
ATOM 4750 C C . VAL B 1 332 ? 6.212 -5.340 -50.018 1.00 26.45 384 VAL B C 1
ATOM 4751 O O . VAL B 1 332 ? 6.067 -6.211 -50.860 1.00 28.87 384 VAL B O 1
ATOM 4755 N N . ILE B 1 333 ? 7.061 -5.490 -49.015 1.00 27.75 385 ILE B N 1
ATOM 4756 C CA . ILE B 1 333 ? 7.730 -6.777 -48.893 1.00 38.25 385 ILE B CA 1
ATOM 4757 C C . ILE B 1 333 ? 6.637 -7.760 -48.574 1.00 50.87 385 ILE B C 1
ATOM 4758 O O . ILE B 1 333 ? 6.677 -8.908 -49.001 1.00 74.15 385 ILE B O 1
ATOM 4763 N N . PHE B 1 334 ? 5.640 -7.293 -47.835 1.00 45.12 386 PHE B N 1
ATOM 4764 C CA . PHE B 1 334 ? 4.506 -8.134 -47.487 1.00 52.80 386 PHE B CA 1
ATOM 4765 C C . PHE B 1 334 ? 3.843 -8.627 -48.755 1.00 54.07 386 PHE B C 1
ATOM 4766 O O . PHE B 1 334 ? 3.900 -9.811 -49.081 1.00 58.00 386 PHE B O 1
ATOM 4774 N N . PHE B 1 335 ? 3.220 -7.697 -49.466 1.00 47.44 387 PHE B N 1
ATOM 4775 C CA . PHE B 1 335 ? 2.526 -7.994 -50.709 1.00 40.00 387 PHE B CA 1
ATOM 4776 C C . PHE B 1 335 ? 3.329 -8.955 -51.573 1.00 33.30 387 PHE B C 1
ATOM 4777 O O . PHE B 1 335 ? 2.759 -9.750 -52.306 1.00 43.56 387 PHE B O 1
ATOM 4785 N N . LEU B 1 336 ? 4.650 -8.900 -51.448 1.00 29.90 388 LEU B N 1
ATOM 4786 C CA . LEU B 1 336 ? 5.539 -9.755 -52.230 1.00 41.03 388 LEU B CA 1
ATOM 4787 C C . LEU B 1 336 ? 5.615 -11.201 -51.745 1.00 44.92 388 LEU B C 1
ATOM 4788 O O . LEU B 1 336 ? 5.841 -12.116 -52.532 1.00 41.23 388 LEU B O 1
ATOM 4793 N N . GLN B 1 337 ? 5.457 -11.402 -50.446 1.00 38.73 389 GLN B N 1
ATOM 4794 C CA . GLN B 1 337 ? 5.393 -12.748 -49.903 1.00 53.00 389 GLN B CA 1
ATOM 4795 C C . GLN B 1 337 ? 4.025 -13.400 -50.163 1.00 50.99 389 GLN B C 1
ATOM 4796 O O . GLN B 1 337 ? 3.951 -14.576 -50.527 1.00 37.32 389 GLN B O 1
ATOM 4802 N N . ARG B 1 338 ? 2.950 -12.640 -49.943 1.00 43.85 390 ARG B N 1
ATOM 4803 C CA . ARG B 1 338 ? 1.601 -13.142 -50.147 1.00 26.98 390 ARG B CA 1
ATOM 4804 C C . ARG B 1 338 ? 1.284 -13.286 -51.633 1.00 49.16 390 ARG B C 1
ATOM 4805 O O . ARG B 1 338 ? 0.253 -12.824 -52.110 1.00 72.62 390 ARG B O 1
ATOM 4813 N N . ARG B 1 339 ? 2.176 -13.959 -52.350 1.00 52.48 391 ARG B N 1
ATOM 4814 C CA . ARG B 1 339 ? 2.082 -14.146 -53.783 1.00 41.75 391 ARG B CA 1
ATOM 4815 C C . ARG B 1 339 ? 2.596 -15.530 -54.066 1.00 61.96 391 ARG B C 1
ATOM 4816 O O . ARG B 1 339 ? 2.189 -16.500 -53.463 1.00 86.92 391 ARG B O 1
ATOM 4824 N N . SER B 1 340 ? 3.500 -15.560 -55.032 1.00 73.54 392 SER B N 1
ATOM 4825 C CA . SER B 1 340 ? 4.527 -16.570 -55.261 1.00 65.73 392 SER B CA 1
ATOM 4826 C C . SER B 1 340 ? 4.417 -17.284 -56.549 1.00 39.07 392 SER B C 1
ATOM 4827 O O . SER B 1 340 ? 3.885 -16.754 -57.486 1.00 50.91 392 SER B O 1
ATOM 4830 N N . GLN B 1 380 ? 10.140 -19.647 -57.877 1.00 93.90 432 GLN B N 1
ATOM 4831 C CA . GLN B 1 380 ? 10.213 -18.766 -59.030 1.00 74.62 432 GLN B CA 1
ATOM 4832 C C . GLN B 1 380 ? 8.892 -18.025 -59.225 1.00 76.36 432 GLN B C 1
ATOM 4833 O O . GLN B 1 380 ? 7.828 -18.491 -58.802 1.00 78.98 432 GLN B O 1
ATOM 4839 N N . ASN B 1 381 ? 8.969 -16.878 -59.893 1.00 56.42 433 ASN B N 1
ATOM 4840 C CA . ASN B 1 381 ? 7.816 -16.002 -60.081 1.00 29.39 433 ASN B CA 1
ATOM 4841 C C . ASN B 1 381 ? 8.127 -14.969 -61.176 1.00 27.84 433 ASN B C 1
ATOM 4842 O O . ASN B 1 381 ? 8.823 -13.986 -60.956 1.00 21.16 433 ASN B O 1
ATOM 4847 N N . THR B 1 382 ? 7.611 -15.223 -62.372 1.00 30.39 434 THR B N 1
ATOM 4848 C CA . THR B 1 382 ? 7.896 -14.401 -63.546 1.00 22.06 434 THR B CA 1
ATOM 4849 C C . THR B 1 382 ? 7.122 -13.093 -63.660 1.00 41.35 434 THR B C 1
ATOM 4850 O O . THR B 1 382 ? 7.441 -12.271 -64.518 1.00 41.19 434 THR B O 1
ATOM 4854 N N . GLU B 1 383 ? 6.109 -12.901 -62.820 1.00 15.88 435 GLU B N 1
ATOM 4855 C CA . GLU B 1 383 ? 5.313 -11.670 -62.850 1.00 58.04 435 GLU B CA 1
ATOM 4856 C C . GLU B 1 383 ? 6.119 -10.410 -63.273 1.00 37.62 435 GLU B C 1
ATOM 4857 O O . GLU B 1 383 ? 7.317 -10.300 -63.051 1.00 43.71 435 GLU B O 1
ATOM 4863 N N . THR B 1 384 ? 5.461 -9.476 -63.930 1.00 33.27 436 THR B N 1
ATOM 4864 C CA . THR B 1 384 ? 6.153 -8.286 -64.387 1.00 50.89 436 THR B CA 1
ATOM 4865 C C . THR B 1 384 ? 5.918 -7.146 -63.396 1.00 62.37 436 THR B C 1
ATOM 4866 O O . THR B 1 384 ? 4.963 -7.184 -62.615 1.00 63.70 436 THR B O 1
ATOM 4870 N N . LEU B 1 385 ? 6.788 -6.139 -63.418 1.00 48.19 437 LEU B N 1
ATOM 4871 C CA . LEU B 1 385 ? 6.592 -4.960 -62.591 1.00 26.14 437 LEU B CA 1
ATOM 4872 C C . LEU B 1 385 ? 5.243 -4.345 -62.914 1.00 34.88 437 LEU B C 1
ATOM 4873 O O . LEU B 1 385 ? 4.560 -3.831 -62.023 1.00 31.09 437 LEU B O 1
ATOM 4878 N N . GLU B 1 386 ? 4.862 -4.407 -64.190 1.00 38.39 438 GLU B N 1
ATOM 4879 C CA . GLU B 1 386 ? 3.584 -3.871 -64.642 1.00 28.25 438 GLU B CA 1
ATOM 4880 C C . GLU B 1 386 ? 2.431 -4.571 -63.955 1.00 33.73 438 GLU B C 1
ATOM 4881 O O . GLU B 1 386 ? 1.579 -3.930 -63.338 1.00 22.41 438 GLU B O 1
ATOM 4887 N N . LEU B 1 387 ? 2.410 -5.892 -64.060 1.00 22.26 439 LEU B N 1
ATOM 4888 C CA . LEU B 1 387 ? 1.410 -6.687 -63.375 1.00 15.42 439 LEU B CA 1
ATOM 4889 C C . LEU B 1 387 ? 1.485 -6.519 -61.858 1.00 61.25 439 LEU B C 1
ATOM 4890 O O . LEU B 1 387 ? 0.460 -6.269 -61.208 1.00 42.73 439 LEU B O 1
ATOM 4895 N N . LEU B 1 388 ? 2.702 -6.651 -61.314 1.00 63.88 440 LEU B N 1
ATOM 4896 C CA . LEU B 1 388 ? 2.964 -6.639 -59.873 1.00 40.63 440 LEU B CA 1
ATOM 4897 C C . LEU B 1 388 ? 2.465 -5.351 -59.262 1.00 34.49 440 LEU B C 1
ATOM 4898 O O . LEU B 1 388 ? 1.775 -5.369 -58.241 1.00 20.81 440 LEU B O 1
ATOM 4903 N N . LEU B 1 389 ? 2.801 -4.237 -59.908 1.00 30.40 441 LEU B N 1
ATOM 4904 C CA . LEU B 1 389 ? 2.430 -2.920 -59.414 1.00 20.44 441 LEU B CA 1
ATOM 4905 C C . LEU B 1 389 ? 0.924 -2.824 -59.297 1.00 21.40 441 LEU B C 1
ATOM 4906 O O . LEU B 1 389 ? 0.383 -2.490 -58.237 1.00 21.29 441 LEU B O 1
ATOM 4911 N N . LYS B 1 390 ? 0.260 -3.153 -60.401 1.00 31.46 442 LYS B N 1
ATOM 4912 C CA . LYS B 1 390 ? -1.198 -3.156 -60.494 1.00 38.44 442 LYS B CA 1
ATOM 4913 C C . LYS B 1 390 ? -1.848 -4.043 -59.441 1.00 27.62 442 LYS B C 1
ATOM 4914 O O . LYS B 1 390 ? -2.856 -3.681 -58.851 1.00 38.38 442 LYS B O 1
ATOM 4920 N N . GLU B 1 391 ? -1.269 -5.210 -59.208 1.00 31.51 443 GLU B N 1
ATOM 4921 C CA . GLU B 1 391 ? -1.778 -6.080 -58.163 1.00 58.96 443 GLU B CA 1
ATOM 4922 C C . GLU B 1 391 ? -1.477 -5.545 -56.765 1.00 58.43 443 GLU B C 1
ATOM 4923 O O . GLU B 1 391 ? -2.072 -6.003 -55.784 1.00 54.11 443 GLU B O 1
ATOM 4929 N N . PHE B 1 392 ? -0.568 -4.577 -56.671 1.00 30.11 444 PHE B N 1
ATOM 4930 C CA . PHE B 1 392 ? -0.284 -3.980 -55.383 1.00 48.34 444 PHE B CA 1
ATOM 4931 C C . PHE B 1 392 ? -1.534 -3.264 -54.907 1.00 39.00 444 PHE B C 1
ATOM 4932 O O . PHE B 1 392 ? -2.002 -3.472 -53.789 1.00 30.40 444 PHE B O 1
ATOM 4940 N N . PHE B 1 393 ? -2.082 -2.427 -55.773 1.00 20.74 445 PHE B N 1
ATOM 4941 C CA . PHE B 1 393 ? -3.213 -1.598 -55.386 1.00 47.00 445 PHE B CA 1
ATOM 4942 C C . PHE B 1 393 ? -4.463 -2.445 -55.234 1.00 57.99 445 PHE B C 1
ATOM 4943 O O . PHE B 1 393 ? -5.254 -2.263 -54.305 1.00 58.35 445 PHE B O 1
ATOM 4951 N N . GLU B 1 394 ? -4.617 -3.385 -56.152 1.00 50.64 446 GLU B N 1
ATOM 4952 C CA . GLU B 1 394 ? -5.751 -4.281 -56.140 1.00 62.32 446 GLU B CA 1
ATOM 4953 C C . GLU B 1 394 ? -5.786 -5.047 -54.833 1.00 62.31 446 GLU B C 1
ATOM 4954 O O . GLU B 1 394 ? -6.850 -5.392 -54.335 1.00 59.78 446 GLU B O 1
ATOM 4960 N N . TYR B 1 395 ? -4.615 -5.313 -54.274 1.00 64.10 447 TYR B N 1
ATOM 4961 C CA . TYR B 1 395 ? -4.530 -6.140 -53.083 1.00 57.14 447 TYR B CA 1
ATOM 4962 C C . TYR B 1 395 ? -4.900 -5.358 -51.839 1.00 38.10 447 TYR B C 1
ATOM 4963 O O . TYR B 1 395 ? -5.515 -5.896 -50.928 1.00 51.59 447 TYR B O 1
ATOM 4972 N N . PHE B 1 396 ? -4.546 -4.081 -51.817 1.00 43.41 448 PHE B N 1
ATOM 4973 C CA . PHE B 1 396 ? -4.832 -3.244 -50.662 1.00 47.73 448 PHE B CA 1
ATOM 4974 C C . PHE B 1 396 ? -6.143 -2.461 -50.837 1.00 49.73 448 PHE B C 1
ATOM 4975 O O . PHE B 1 396 ? -6.384 -1.453 -50.170 1.00 50.20 448 PHE B O 1
ATOM 4983 N N . GLY B 1 397 ? -6.992 -2.935 -51.737 1.00 51.06 449 GLY B N 1
ATOM 4984 C CA . GLY B 1 397 ? -8.330 -2.392 -51.854 1.00 77.31 449 GLY B CA 1
ATOM 4985 C C . GLY B 1 397 ? -9.188 -2.724 -50.642 1.00 98.79 449 GLY B C 1
ATOM 4986 O O . GLY B 1 397 ? -10.173 -2.039 -50.383 1.00 104.69 449 GLY B O 1
ATOM 4987 N N . ASN B 1 398 ? -8.822 -3.781 -49.912 1.00 97.70 450 ASN B N 1
ATOM 4988 C CA . ASN B 1 398 ? -9.466 -4.118 -48.634 1.00 83.70 450 ASN B CA 1
ATOM 4989 C C . ASN B 1 398 ? -8.448 -4.295 -47.493 1.00 63.67 450 ASN B C 1
ATOM 4990 O O . ASN B 1 398 ? -8.101 -5.413 -47.103 1.00 29.95 450 ASN B O 1
ATOM 4995 N N . UNK B 1 406 ? -0.521 7.170 -35.502 1.00 24.28 469 UNK B N 1
ATOM 4996 C CA . UNK B 1 406 ? -1.054 5.812 -35.484 1.00 59.60 469 UNK B CA 1
ATOM 4997 C C . UNK B 1 406 ? 0.013 4.823 -35.014 1.00 58.34 469 UNK B C 1
ATOM 4998 O O . UNK B 1 406 ? 0.338 4.793 -33.824 1.00 54.47 469 UNK B O 1
ATOM 5000 N N . UNK B 1 407 ? 0.548 4.013 -35.932 1.00 55.27 470 UNK B N 1
ATOM 5001 C CA . UNK B 1 407 ? 1.705 3.163 -35.616 1.00 57.96 470 UNK B CA 1
ATOM 5002 C C . UNK B 1 407 ? 2.163 2.198 -36.722 1.00 59.96 470 UNK B C 1
ATOM 5003 O O . UNK B 1 407 ? 1.348 1.574 -37.414 1.00 25.58 470 UNK B O 1
ATOM 5005 N N . UNK B 1 408 ? 3.486 2.092 -36.863 1.00 74.63 471 UNK B N 1
ATOM 5006 C CA . UNK B 1 408 ? 4.129 1.024 -37.627 1.00 68.08 471 UNK B CA 1
ATOM 5007 C C . UNK B 1 408 ? 4.404 -0.081 -36.631 1.00 61.61 471 UNK B C 1
ATOM 5008 O O . UNK B 1 408 ? 5.431 -0.763 -36.691 1.00 55.17 471 UNK B O 1
ATOM 5010 N N . UNK B 1 409 ? 3.467 -0.224 -35.702 1.00 65.03 472 UNK B N 1
ATOM 5011 C CA . UNK B 1 409 ? 3.572 -1.151 -34.594 1.00 53.53 472 UNK B CA 1
ATOM 5012 C C . UNK B 1 409 ? 2.189 -1.668 -34.234 1.00 69.50 472 UNK B C 1
ATOM 5013 O O . UNK B 1 409 ? 2.064 -2.681 -33.546 1.00 75.63 472 UNK B O 1
ATOM 5015 N N . UNK B 1 410 ? 1.156 -0.964 -34.690 1.00 76.19 473 UNK B N 1
ATOM 5016 C CA . UNK B 1 410 ? -0.217 -1.377 -34.437 1.00 76.67 473 UNK B CA 1
ATOM 5017 C C . UNK B 1 410 ? -0.759 -2.162 -35.622 1.00 99.99 473 UNK B C 1
ATOM 5018 O O . UNK B 1 410 ? -1.053 -3.360 -35.507 1.00 109.07 473 UNK B O 1
ATOM 5020 N N . UNK B 1 411 ? -0.870 -1.488 -36.766 1.00 95.00 474 UNK B N 1
ATOM 5021 C CA . UNK B 1 411 ? -1.399 -2.118 -37.974 1.00 89.37 474 UNK B CA 1
ATOM 5022 C C . UNK B 1 411 ? -0.292 -2.773 -38.844 1.00 53.35 474 UNK B C 1
ATOM 5023 O O . UNK B 1 411 ? -0.370 -2.765 -40.066 1.00 40.31 474 UNK B O 1
ATOM 5025 N N . UNK B 1 412 ? 0.723 -3.353 -38.198 1.00 61.33 475 UNK B N 1
ATOM 5026 C CA . UNK B 1 412 ? 1.846 -4.018 -38.879 1.00 58.97 475 UNK B CA 1
ATOM 5027 C C . UNK B 1 412 ? 2.988 -4.380 -37.903 1.00 55.97 475 UNK B C 1
ATOM 5028 O O . UNK B 1 412 ? 3.574 -3.499 -37.275 1.00 62.13 475 UNK B O 1
ATOM 5030 N N . UNK B 1 413 ? 3.315 -5.670 -37.798 1.00 59.55 476 UNK B N 1
ATOM 5031 C CA . UNK B 1 413 ? 4.241 -6.187 -36.775 1.00 67.81 476 UNK B CA 1
ATOM 5032 C C . UNK B 1 413 ? 5.665 -5.646 -36.869 1.00 68.31 476 UNK B C 1
ATOM 5033 O O . UNK B 1 413 ? 6.209 -5.557 -37.965 1.00 64.87 476 UNK B O 1
ATOM 5035 N N . UNK B 1 414 ? 6.262 -5.319 -35.713 1.00 73.53 477 UNK B N 1
ATOM 5036 C CA . UNK B 1 414 ? 7.624 -4.743 -35.625 1.00 90.53 477 UNK B CA 1
ATOM 5037 C C . UNK B 1 414 ? 8.709 -5.648 -36.202 1.00 93.02 477 UNK B C 1
ATOM 5038 O O . UNK B 1 414 ? 9.696 -5.978 -35.520 1.00 17.32 477 UNK B O 1
ATOM 5040 N N . UNK B 1 415 ? 8.500 -6.020 -37.467 1.00 72.26 478 UNK B N 1
ATOM 5041 C CA . UNK B 1 415 ? 9.376 -6.899 -38.238 1.00 48.69 478 UNK B CA 1
ATOM 5042 C C . UNK B 1 415 ? 9.855 -8.096 -37.443 1.00 16.27 478 UNK B C 1
ATOM 5043 O O . UNK B 1 415 ? 10.934 -8.607 -37.703 1.00 76.07 478 UNK B O 1
ATOM 5045 N N . SER B 1 417 ? -3.685 7.539 -38.428 1.00 67.46 491 SER B N 1
ATOM 5046 C CA . SER B 1 417 ? -4.783 8.482 -38.635 1.00 74.45 491 SER B CA 1
ATOM 5047 C C . SER B 1 417 ? -5.858 7.920 -39.564 1.00 81.89 491 SER B C 1
ATOM 5048 O O . SER B 1 417 ? -5.587 7.616 -40.730 1.00 90.92 491 SER B O 1
ATOM 5051 N N . GLN B 1 418 ? -7.079 7.801 -39.041 1.00 78.49 492 GLN B N 1
ATOM 5052 C CA . GLN B 1 418 ? -8.212 7.204 -39.767 1.00 68.04 492 GLN B CA 1
ATOM 5053 C C . GLN B 1 418 ? -8.461 7.784 -41.156 1.00 61.07 492 GLN B C 1
ATOM 5054 O O . GLN B 1 418 ? -8.536 7.048 -42.144 1.00 48.12 492 GLN B O 1
ATOM 5060 N N . SER B 1 419 ? -8.620 9.103 -41.209 1.00 64.19 493 SER B N 1
ATOM 5061 C CA . SER B 1 419 ? -8.856 9.803 -42.461 1.00 79.53 493 SER B CA 1
ATOM 5062 C C . SER B 1 419 ? -7.760 9.445 -43.467 1.00 93.68 493 SER B C 1
ATOM 5063 O O . SER B 1 419 ? -8.046 9.251 -44.654 1.00 91.60 493 SER B O 1
ATOM 5066 N N . GLN B 1 420 ? -6.516 9.341 -42.982 1.00 88.90 494 GLN B N 1
ATOM 5067 C CA . GLN B 1 420 ? -5.351 9.064 -43.833 1.00 77.59 494 GLN B CA 1
ATOM 5068 C C . GLN B 1 420 ? -5.401 7.689 -44.513 1.00 67.38 494 GLN B C 1
ATOM 5069 O O . GLN B 1 420 ? -5.444 7.597 -45.741 1.00 42.88 494 GLN B O 1
ATOM 5075 N N . LEU B 1 421 ? -5.404 6.628 -43.713 1.00 53.44 495 LEU B N 1
ATOM 5076 C CA . LEU B 1 421 ? -5.472 5.287 -44.261 1.00 33.42 495 LEU B CA 1
ATOM 5077 C C . LEU B 1 421 ? -6.548 5.161 -45.345 1.00 52.78 495 LEU B C 1
ATOM 5078 O O . LEU B 1 421 ? -6.334 4.520 -46.375 1.00 68.11 495 LEU B O 1
ATOM 5083 N N . GLN B 1 422 ? -7.711 5.760 -45.128 1.00 61.43 496 GLN B N 1
ATOM 5084 C CA . GLN B 1 422 ? -8.743 5.714 -46.159 1.00 75.64 496 GLN B CA 1
ATOM 5085 C C . GLN B 1 422 ? -8.190 6.281 -47.449 1.00 67.45 496 GLN B C 1
ATOM 5086 O O . GLN B 1 422 ? -8.059 5.562 -48.428 1.00 76.48 496 GLN B O 1
ATOM 5092 N N . LYS B 1 423 ? -7.868 7.574 -47.441 1.00 46.08 497 LYS B N 1
ATOM 5093 C CA . LYS B 1 423 ? -7.434 8.268 -48.650 1.00 56.33 497 LYS B CA 1
ATOM 5094 C C . LYS B 1 423 ? -6.330 7.481 -49.354 1.00 50.45 497 LYS B C 1
ATOM 5095 O O . LYS B 1 423 ? -6.099 7.650 -50.565 1.00 44.17 497 LYS B O 1
ATOM 5101 N N . PHE B 1 424 ? -5.680 6.606 -48.582 1.00 48.91 498 PHE B N 1
ATOM 5102 C CA . PHE B 1 424 ? -4.682 5.673 -49.096 1.00 40.39 498 PHE B CA 1
ATOM 5103 C C . PHE B 1 424 ? -5.339 4.612 -49.945 1.00 53.42 498 PHE B C 1
ATOM 5104 O O . PHE B 1 424 ? -4.935 4.395 -51.083 1.00 69.94 498 PHE B O 1
ATOM 5112 N N . VAL B 1 425 ? -6.342 3.936 -49.396 1.00 62.59 499 VAL B N 1
ATOM 5113 C CA . VAL B 1 425 ? -7.074 2.947 -50.190 1.00 76.38 499 VAL B CA 1
ATOM 5114 C C . VAL B 1 425 ? -7.811 3.630 -51.351 1.00 67.31 499 VAL B C 1
ATOM 5115 O O . VAL B 1 425 ? -7.889 3.077 -52.442 1.00 49.67 499 VAL B O 1
ATOM 5119 N N . ASP B 1 426 ? -8.328 4.839 -51.108 1.00 68.84 500 ASP B N 1
ATOM 5120 C CA . ASP B 1 426 ? -8.912 5.668 -52.155 1.00 58.89 500 ASP B CA 1
ATOM 5121 C C . ASP B 1 426 ? -7.925 5.647 -53.284 1.00 62.59 500 ASP B C 1
ATOM 5122 O O . ASP B 1 426 ? -8.182 5.055 -54.333 1.00 58.49 500 ASP B O 1
ATOM 5127 N N . LEU B 1 427 ? -6.789 6.302 -53.046 1.00 69.51 501 LEU B N 1
ATOM 5128 C CA . LEU B 1 427 ? -5.685 6.326 -53.992 1.00 59.10 501 LEU B CA 1
ATOM 5129 C C . LEU B 1 427 ? -5.401 4.932 -54.517 1.00 55.50 501 LEU B C 1
ATOM 5130 O O . LEU B 1 427 ? -5.329 4.723 -55.726 1.00 66.08 501 LEU B O 1
ATOM 5135 N N . ALA B 1 428 ? -5.264 3.978 -53.603 1.00 46.63 502 ALA B N 1
ATOM 5136 C CA . ALA B 1 428 ? -4.986 2.597 -53.974 1.00 65.65 502 ALA B CA 1
ATOM 5137 C C . ALA B 1 428 ? -5.970 2.107 -55.030 1.00 78.23 502 ALA B C 1
ATOM 5138 O O . ALA B 1 428 ? -5.580 1.629 -56.097 1.00 85.72 502 ALA B O 1
ATOM 5140 N N . ARG B 1 429 ? -7.253 2.248 -54.728 1.00 67.74 503 ARG B N 1
ATOM 5141 C CA . ARG B 1 429 ? -8.304 1.762 -55.602 1.00 52.44 503 ARG B CA 1
ATOM 5142 C C . ARG B 1 429 ? -8.344 2.514 -56.932 1.00 54.41 503 ARG B C 1
ATOM 5143 O O . ARG B 1 429 ? -8.662 1.926 -57.965 1.00 60.98 503 ARG B O 1
ATOM 5151 N N . GLU B 1 430 ? -8.023 3.807 -56.903 1.00 43.87 504 GLU B N 1
ATOM 5152 C CA . GLU B 1 430 ? -7.987 4.617 -58.120 1.00 48.40 504 GLU B CA 1
ATOM 5153 C C . GLU B 1 430 ? -6.752 4.293 -58.945 1.00 59.67 504 GLU B C 1
ATOM 5154 O O . GLU B 1 430 ? -6.830 4.146 -60.165 1.00 79.58 504 GLU B O 1
ATOM 5160 N N . SER B 1 431 ? -5.609 4.189 -58.276 1.00 36.06 505 SER B N 1
ATOM 5161 C CA . SER B 1 431 ? -4.360 3.945 -58.971 1.00 50.75 505 SER B CA 1
ATOM 5162 C C . SER B 1 431 ? -4.420 2.559 -59.576 1.00 61.69 505 SER B C 1
ATOM 5163 O O . SER B 1 431 ? -3.622 2.195 -60.442 1.00 63.50 505 SER B O 1
ATOM 5166 N N . ALA B 1 432 ? -5.397 1.791 -59.117 1.00 61.08 506 ALA B N 1
ATOM 5167 C CA . ALA B 1 432 ? -5.681 0.496 -59.699 1.00 46.79 506 ALA B CA 1
ATOM 5168 C C . ALA B 1 432 ? -6.292 0.706 -61.067 1.00 70.47 506 ALA B C 1
ATOM 5169 O O . ALA B 1 432 ? -5.739 0.255 -62.076 1.00 100.95 506 ALA B O 1
ATOM 5171 N N . TRP B 1 433 ? -7.426 1.407 -61.112 1.00 69.04 507 TRP B N 1
ATOM 5172 C CA . TRP B 1 433 ? -8.169 1.491 -62.369 1.00 68.70 507 TRP B CA 1
ATOM 5173 C C . TRP B 1 433 ? -7.431 2.095 -63.550 1.00 74.98 507 TRP B C 1
ATOM 5174 O O . TRP B 1 433 ? -7.482 1.566 -64.667 1.00 85.61 507 TRP B O 1
ATOM 5185 N N . ILE B 1 434 ? -6.656 3.126 -63.269 1.00 53.73 508 ILE B N 1
ATOM 5186 C CA . ILE B 1 434 ? -5.800 3.688 -64.278 1.00 49.01 508 ILE B CA 1
ATOM 5187 C C . ILE B 1 434 ? -5.021 2.608 -65.022 1.00 58.38 508 ILE B C 1
ATOM 5188 O O . ILE B 1 434 ? -5.042 2.551 -66.248 1.00 65.89 508 ILE B O 1
ATOM 5193 N N . LEU B 1 435 ? -4.359 1.730 -64.283 1.00 61.90 509 LEU B N 1
ATOM 5194 C CA . LEU B 1 435 ? -3.603 0.653 -64.910 1.00 51.61 509 LEU B CA 1
ATOM 5195 C C . LEU B 1 435 ? -4.523 -0.390 -65.514 1.00 54.96 509 LEU B C 1
ATOM 5196 O O . LEU B 1 435 ? -4.087 -1.186 -66.351 1.00 64.16 509 LEU B O 1
ATOM 5201 N N . GLN B 1 436 ? -5.784 -0.402 -65.076 1.00 65.21 510 GLN B N 1
ATOM 5202 C CA . GLN B 1 436 ? -6.783 -1.339 -65.603 1.00 74.54 510 GLN B CA 1
ATOM 5203 C C . GLN B 1 436 ? -7.112 -1.005 -67.039 1.00 61.12 510 GLN B C 1
ATOM 5204 O O . GLN B 1 436 ? -7.022 -1.855 -67.922 1.00 52.23 510 GLN B O 1
ATOM 5210 N N . GLN B 1 437 ? -7.513 0.241 -67.255 1.00 49.42 511 GLN B N 1
ATOM 5211 C CA . GLN B 1 437 ? -7.686 0.736 -68.593 1.00 63.93 511 GLN B CA 1
ATOM 5212 C C . GLN B 1 437 ? -6.387 0.440 -69.284 1.00 73.93 511 GLN B C 1
ATOM 5213 O O . GLN B 1 437 ? -6.327 -0.378 -70.189 1.00 90.22 511 GLN B O 1
ATOM 5219 N N . GLU B 1 438 ? -5.327 1.073 -68.803 1.00 59.32 512 GLU B N 1
ATOM 5220 C CA . GLU B 1 438 ? -4.007 0.823 -69.355 1.00 72.28 512 GLU B CA 1
ATOM 5221 C C . GLU B 1 438 ? -4.018 -0.480 -70.135 1.00 69.11 512 GLU B C 1
ATOM 5222 O O . GLU B 1 438 ? -3.914 -0.459 -71.358 1.00 77.40 512 GLU B O 1
ATOM 5228 N N . ASP B 1 439 ? -4.184 -1.610 -69.448 1.00 53.12 513 ASP B N 1
ATOM 5229 C CA . ASP B 1 439 ? -4.154 -2.885 -70.155 1.00 72.08 513 ASP B CA 1
ATOM 5230 C C . ASP B 1 439 ? -5.415 -3.153 -70.971 1.00 95.69 513 ASP B C 1
ATOM 5231 O O . ASP B 1 439 ? -5.332 -3.550 -72.137 1.00 104.17 513 ASP B O 1
ATOM 5236 N N . THR B 1 440 ? -6.578 -2.937 -70.367 1.00 96.76 514 THR B N 1
ATOM 5237 C CA . THR B 1 440 ? -7.834 -3.215 -71.052 1.00 90.96 514 THR B CA 1
ATOM 5238 C C . THR B 1 440 ? -7.942 -2.495 -72.399 1.00 69.90 514 THR B C 1
ATOM 5239 O O . THR B 1 440 ? -8.036 -3.147 -73.436 1.00 70.41 514 THR B O 1
ATOM 5243 N N . ASP B 1 441 ? -7.910 -1.166 -72.396 1.00 83.67 515 ASP B N 1
ATOM 5244 C CA . ASP B 1 441 ? -7.967 -0.420 -73.659 1.00 95.24 515 ASP B CA 1
ATOM 5245 C C . ASP B 1 441 ? -6.789 -0.818 -74.549 1.00 69.33 515 ASP B C 1
ATOM 5246 O O . ASP B 1 441 ? -6.756 -0.489 -75.732 1.00 47.77 515 ASP B O 1
ATOM 5251 N N . SER B 1 446 ? 0.050 4.777 -76.727 1.00 18.67 520 SER B N 1
ATOM 5252 C CA . SER B 1 446 ? 0.894 5.432 -75.714 1.00 33.49 520 SER B CA 1
ATOM 5253 C C . SER B 1 446 ? 2.023 6.307 -76.316 1.00 37.36 520 SER B C 1
ATOM 5254 O O . SER B 1 446 ? 2.681 5.905 -77.269 1.00 45.39 520 SER B O 1
ATOM 5257 N N . SER B 1 447 ? 2.256 7.494 -75.750 1.00 39.67 521 SER B N 1
ATOM 5258 C CA . SER B 1 447 ? 3.210 8.463 -76.326 1.00 53.96 521 SER B CA 1
ATOM 5259 C C . SER B 1 447 ? 4.093 9.246 -75.325 1.00 53.74 521 SER B C 1
ATOM 5260 O O . SER B 1 447 ? 4.629 8.677 -74.381 1.00 74.50 521 SER B O 1
ATOM 5263 N N . ASN B 1 448 ? 4.260 10.548 -75.562 1.00 46.98 522 ASN B N 1
ATOM 5264 C CA . ASN B 1 448 ? 4.983 11.448 -74.647 1.00 30.64 522 ASN B CA 1
ATOM 5265 C C . ASN B 1 448 ? 4.013 12.428 -74.030 1.00 33.30 522 ASN B C 1
ATOM 5266 O O . ASN B 1 448 ? 4.193 13.646 -74.111 1.00 24.45 522 ASN B O 1
ATOM 5271 N N . ARG B 1 449 ? 2.944 11.868 -73.483 1.00 48.19 523 ARG B N 1
ATOM 5272 C CA . ARG B 1 449 ? 2.018 12.570 -72.612 1.00 66.11 523 ARG B CA 1
ATOM 5273 C C . ARG B 1 449 ? 1.430 11.486 -71.717 1.00 83.26 523 ARG B C 1
ATOM 5274 O O . ARG B 1 449 ? 1.000 10.436 -72.208 1.00 81.53 523 ARG B O 1
ATOM 5282 N N . PRO B 1 450 ? 1.414 11.748 -70.399 1.00 85.43 524 PRO B N 1
ATOM 5283 C CA . PRO B 1 450 ? 1.143 10.822 -69.298 1.00 73.77 524 PRO B CA 1
ATOM 5284 C C . PRO B 1 450 ? 0.775 9.404 -69.721 1.00 65.91 524 PRO B C 1
ATOM 5285 O O . PRO B 1 450 ? -0.156 9.212 -70.511 1.00 56.59 524 PRO B O 1
ATOM 5289 N N . TRP B 1 451 ? 1.518 8.424 -69.203 1.00 59.31 525 TRP B N 1
ATOM 5290 C CA . TRP B 1 451 ? 1.180 7.020 -69.411 1.00 50.50 525 TRP B CA 1
ATOM 5291 C C . TRP B 1 451 ? 1.892 6.061 -68.462 1.00 56.61 525 TRP B C 1
ATOM 5292 O O . TRP B 1 451 ? 2.960 6.362 -67.887 1.00 40.07 525 TRP B O 1
ATOM 5303 N N . GLY B 1 452 ? 1.264 4.901 -68.302 1.00 63.30 526 GLY B N 1
ATOM 5304 C CA . GLY B 1 452 ? 1.710 3.904 -67.351 1.00 55.95 526 GLY B CA 1
ATOM 5305 C C . GLY B 1 452 ? 1.898 4.500 -65.972 1.00 43.50 526 GLY B C 1
ATOM 5306 O O . GLY B 1 452 ? 0.958 4.957 -65.320 1.00 36.15 526 GLY B O 1
ATOM 5307 N N . LEU B 1 453 ? 3.138 4.504 -65.526 1.00 29.55 527 LEU B N 1
ATOM 5308 C CA . LEU B 1 453 ? 3.420 4.974 -64.198 1.00 40.69 527 LEU B CA 1
ATOM 5309 C C . LEU B 1 453 ? 3.027 6.438 -64.083 1.00 43.44 527 LEU B C 1
ATOM 5310 O O . LEU B 1 453 ? 2.149 6.781 -63.309 1.00 37.86 527 LEU B O 1
ATOM 5315 N N . VAL B 1 454 ? 3.674 7.288 -64.872 1.00 22.65 528 VAL B N 1
ATOM 5316 C CA . VAL B 1 454 ? 3.441 8.729 -64.847 1.00 35.68 528 VAL B CA 1
ATOM 5317 C C . VAL B 1 454 ? 1.968 9.155 -64.654 1.00 48.89 528 VAL B C 1
ATOM 5318 O O . VAL B 1 454 ? 1.676 10.205 -64.080 1.00 57.94 528 VAL B O 1
ATOM 5322 N N . SER B 1 455 ? 1.034 8.342 -65.118 1.00 37.84 529 SER B N 1
ATOM 5323 C CA . SER B 1 455 ? -0.365 8.640 -64.870 1.00 46.09 529 SER B CA 1
ATOM 5324 C C . SER B 1 455 ? -0.632 8.565 -63.387 1.00 52.64 529 SER B C 1
ATOM 5325 O O . SER B 1 455 ? -1.516 9.240 -62.878 1.00 49.87 529 SER B O 1
ATOM 5328 N N . LEU B 1 456 ? 0.135 7.718 -62.704 1.00 59.83 530 LEU B N 1
ATOM 5329 C CA . LEU B 1 456 ? -0.038 7.461 -61.268 1.00 53.10 530 LEU B CA 1
ATOM 5330 C C . LEU B 1 456 ? 0.714 8.461 -60.376 1.00 63.34 530 LEU B C 1
ATOM 5331 O O . LEU B 1 456 ? 0.520 8.488 -59.151 1.00 56.91 530 LEU B O 1
ATOM 5336 N N . LEU B 1 457 ? 1.565 9.279 -60.993 1.00 68.36 531 LEU B N 1
ATOM 5337 C CA . LEU B 1 457 ? 2.318 10.305 -60.269 1.00 62.21 531 LEU B CA 1
ATOM 5338 C C . LEU B 1 457 ? 1.847 11.708 -60.669 1.00 82.98 531 LEU B C 1
ATOM 5339 O O . LEU B 1 457 ? 2.621 12.505 -61.205 1.00 93.18 531 LEU B O 1
ATOM 5344 N N . LEU B 1 458 ? 0.575 12.002 -60.405 1.00 92.41 532 LEU B N 1
ATOM 5345 C CA . LEU B 1 458 ? -0.049 13.235 -60.883 1.00 103.23 532 LEU B CA 1
ATOM 5346 C C . LEU B 1 458 ? -1.089 13.807 -59.906 1.00 100.00 532 LEU B C 1
ATOM 5347 O O . LEU B 1 458 ? -0.773 14.604 -59.017 1.00 95.18 532 LEU B O 1
#

GO terms:
  GO:0000287 magnesium ion binding (F, IDA)
  GO:0005524 ATP binding (F, IDA)
  GO:0002134 UTP binding (F, IDA)
  GO:0030145 manganese ion binding (F, IDA)
  GO:1990817 poly(A) RNA polymerase activity (F, IDA)
  GO:0005737 cytoplasm (C, EXP)
  GO:0005739 mitochondrion (C, EXP)
  GO:0042803 protein homodimerization activity (F, IPI)
  GO:0097222 mitochondrial mRNA polyadenylation (P, IDA)
  GO:0005739 mitochondrion (C, HTP)
  GO:0005759 mitochondrial matrix (C, TAS)
  GO:0042802 identical protein binding (F, IPI)
  GO:0005515 protein binding (F, IPI)
  GO:0005739 mitochondrion (C, IDA)
  GO:0000965 mitochondrial RNA 3'-end processing (P, IDA)
  GO:0003723 RNA binding (F, HDA)
  GO:0071044 histone mRNA catabolic process (P, IMP)

Foldseek 3Di:
DQVVLPVLLVFLVQKDKAFDADDVVVVVVVCVQAHWDDKAWAAQPGIIIITGHPHCVVVVVPDDCVGDHDDLDVVLLVVLVPADDLLVNLVVLLVQWWGDPVNLSVLSNVQVLLVCVCVVQPPKGRGWFDLSRAGLNTRPAATEEIERPADPCPPCHHDDDDDPDVLVVFLVSQVVSLVCLDPPRPQWAPWAWQSPPPFTKIWTARSSNRHGYIYGYDDCPRVVVRVLSNCVVVVDVVLSSQLSQVVLLQVLPPAADPPDGAHSVNSSNVQLVVVPQDDVVCCVPVVGDDPDGSLRSNLVVLVVCLPVVDEGVVHDDCDPVRSVVVNVLSVVVNVQSVDDVPNSSVSND/DQVVLVVLLVFLVQKDKAFDAADVDKDWDDAPHIIIIDGDDCVVVVVDVVLLLVLQPADDLLVNLVVLLVQWWDDPVRLSVLSNVQVLLLCLCVQQPPKHRGWFDLSRAGLNTPLAATEEIERCGGADPCFDPVTGDGDDDPDVLVVFLVSQVVSLVCLDPPRAQWAQWDWQSPPPQTKIWTARNSRGHGYMYGYDDCPRVVVRVVSNCVCVVDVVLSSQLSLVVLLVVLPLADSVLSSNVVLVVVPCVPPDGNLRSNLVVLVVVLPVDCPVVHPPCDPVNSVVVNVLSVVLNVLSVCVPVPHGSDDDNSSVSND

B-factor: mean 49.13, std 24.76, range [5.07, 153.62]

Secondary structure (DSSP, 8-state):
-----HHHHHHHHTEEEEEE----HHHHHHTBTB----EEEE-SSSEEEEEE----HHHHSS------B----HHHHHHHTTSSSHHHHHHHHHHHHB--HHHHHHHHHHHHHHH--TTTSTT-EE---GGGTSS-PBTT--B--EE----S-EE--B-----S-HHHHHHHHHHHHHHHHHHSSTTEEEEEEE-SSSS-EEEEEETTT--EEEE--S-TTHHHHHHHHHHHHTT-HHHHHHHHHHHHHHHHTTSS----S--HHHH--HHHHHS----SHHHHTT-------HHHHHHHHHHHGGG------------HHHHHHHHHHHHHHHHHHH----TTGGG--/-----HHHHHHHHTEEEEEE------EEEESSSEEEEEE--HHHHT--HHHHHHHTTSSSSHHHHHHHHHHHB--HHHHHHHHHHHHHHH--TTTSTT-EE---GGGTSS-PBSS--B--EE------S-EE---B-----S-TTHHHHHHHHHHHHHHHHSSSS-EEEEEETTSSS-EEEEEETTTTEEEEE--S-TTHHHHHHHHHHHHTT-HHHHHHHHHHHHHHHH----HHHH--HHHHHS-------HHHHHHHHHHHTT---TTTSS----HHHHHHHHHHHHHHHHHHHHHHH---SSS-THHHH--

Radius of gyration: 35.8 Å; Cα contacts (8 Å, |Δi|>4): 1026; chains: 2; bounding box: 88×77×101 Å

Sequence (664 aa):
RFSEQNERREQAQRTVLIHCPEKNKFLKYLSQFGPINNHFFYESFGLYAVVEFCSIGSLQNGTHTNKQLFELLCYAESIDDQLNTLLKEFQLTEENTKLRYLTCSLIEDAAAYFPDCIVRPFGSSVNTFGKLGCDLDFLDLDSAHKISGEFQVKNVPSERIATQKILSVLGECLDHFGPGCVGVQKILNARCPLVRFSHQASGFQCALTTNNRIALTSSELLYIYGALDSRVRALVFSVRCWARAHSLTSSGAWITNFSLTVIFFLQRRSDSLKTLADAESQNTETLELLLKEFFEYFGNFSQSQLQKFVDLARESAWILQQEPWGLVSLLLRFSEQNERREQAQRTVLIHCPEKNNHFFYESFGLYAVVEFIGSLQNGNKQLFELLCYAESIDDQLNTLLKEFQLTEENTKLRYLTCSLIEDAAAYFPDCIVRPFGSSVNTFGKLGCDLDFLDLDNLSAHKISGLEFQVKNVPSERIATQKILSVLGECLDHFGPGCVGVQKILNARCPLVRFSHQASGFQCALTTNNRIALTSSELLYIYGALDSRVRALVFSVRCWARAHWITNFSLTVIFFLQRRSQNTETLELLLKEFFEYFGNSQSQLQKFVDLARESAWILQQEDTDSSNRPWGLVSLLL

Solvent-accessible surface area: 35854 Å² total

Nearest PDB structures (foldseek):
  3pq1-assembly1_B  TM=9.299E-01  e=3.427E-48  Homo sapiens
  5a2z-assembly1_B  TM=9.293E-01  e=3.289E-36  Gallus gallus
  5a30-assembly1_A  TM=9.172E-01  e=1.201E-36  Gallus gallus
  5a2v-assembly1_B  TM=9.205E-01  e=8.516E-36  Gallus gallus
  5a2z-assembly1_A  TM=9.165E-01  e=2.917E-35  Gallus gallus